Protein AF-A0AA43D375-F1 (afdb_monomer)

Sequence (608 aa):
MNTINFSRRRAAMIENHIAGRGIRSQWVLDAMQAVPREAFLPLHLHEFAYQDAPLPIAEGQTISQPYIVALMTEALALKGGEKVLEIGTGSGYAAAVLAQIASEVYTVERIGQLAEKAATVLSDLGYRNVHVMHADGTRGWDDHAPYDAIVVAAGGPEVPESLKSQLKIGGRLVIPVGVDRRVQELVRVTRLSELKYKTEDIADVRFVPLVGAEGWATPTDEPATPVHRRGIAGGVETPEKTIAASCEAFESIASTDLEPLLRRIGNARVVLLGEASHGTSEFYRMREQISRALIEHKGFSFIAIEGDWPDAARIDHYVRHATYPASEWTAFARFPTWMWRNHEVREFVDWLRNRNGRVEPGERVAFHGLDLYSLFSSIQSILSYLDDVDPQTATVARQRYGCLTPWQADPATYGHAALTGAYQTCEHEVVGMLSELLQKRRAYAEHDGERFLDVVQNAKLVASAEQYYRIMYYGSRASWNLRDTHMFGTLQNLLHFHGPESKAIVWAHNSHVGDSAATEMSARGEYNIGHLCREEFGSAAYSIGFGTNSGTVAAASDWDGPMEIKAVRPALPQSYENLFHEAGGARVLLPLREPKTAGLISVLSKPR

Mean predicted aligned error: 14.13 Å

pLDDT: mean 88.0, std 13.45, range [25.31, 98.88]

Nearest PDB structures (foldseek):
  1jg3-assembly1_A  TM=9.717E-01  e=1.747E-22  Pyrococcus furiosus
  3lbf-assembly3_C  TM=9.661E-01  e=2.163E-21  Escherichia coli K-12
  3lbf-assembly4_D  TM=9.594E-01  e=9.738E-19  Escherichia coli K-12
  8qby-assembly1_t  TM=9.298E-01  e=3.339E-18  Paracoccus denitrificans PD1222
  4l7v-assembly1_A  TM=9.490E-01  e=1.913E-17  Vibrio cholerae O395

Solvent-accessible surface area (backbone atoms only — not comparable to full-atom values): 33067 Å² total; per-residue (Å²): 131,87,78,82,61,59,71,61,42,45,53,48,29,44,51,61,51,29,47,63,68,70,56,74,55,63,67,52,54,51,19,62,68,67,49,64,57,44,75,52,46,62,80,94,47,43,92,52,48,53,46,85,49,65,42,82,49,76,93,88,40,62,45,72,20,58,40,60,54,49,52,55,54,53,72,50,65,78,86,59,65,41,40,33,39,38,27,52,38,58,49,28,53,63,57,52,35,47,44,68,42,30,57,33,30,39,28,20,12,71,50,57,73,38,31,54,50,16,48,48,51,38,50,77,73,64,50,81,43,59,48,74,40,69,39,57,36,36,62,48,60,72,94,68,48,66,22,45,28,36,39,36,68,26,27,15,60,50,83,34,64,50,46,58,69,36,40,31,73,76,12,28,36,36,36,29,28,22,93,44,79,79,49,25,41,28,31,37,38,34,28,74,43,98,88,42,72,46,78,44,83,63,40,76,45,78,47,59,69,28,60,32,96,53,32,36,76,74,81,72,92,61,77,83,68,81,78,76,72,73,83,72,93,63,99,69,84,50,68,34,55,52,47,43,75,39,40,47,72,48,94,44,77,93,74,49,84,53,62,72,56,54,58,71,52,59,82,42,40,33,39,28,39,29,24,76,55,72,28,36,67,68,51,50,51,43,52,46,53,52,48,53,50,36,41,76,76,67,60,38,42,30,40,33,30,76,34,38,36,68,50,26,46,56,50,22,34,58,25,59,71,54,91,73,83,90,73,93,78,67,74,53,71,90,44,59,59,61,42,81,60,35,69,60,50,50,53,49,48,54,50,47,23,57,56,26,73,75,47,57,82,92,70,32,51,44,42,38,31,32,40,46,80,49,38,61,63,24,52,51,52,37,43,59,51,22,57,75,77,37,52,70,57,28,54,51,48,53,60,39,50,47,76,53,59,89,25,63,92,45,53,62,56,44,13,54,35,40,72,70,66,80,34,84,69,55,58,67,38,40,47,48,50,38,50,53,53,61,73,44,39,67,71,46,41,78,75,40,51,66,66,42,48,55,35,52,51,27,35,52,30,37,40,51,27,56,51,37,33,47,36,57,81,57,28,69,49,62,31,45,33,52,50,27,50,46,28,40,54,46,50,52,52,49,39,59,70,67,28,92,86,38,19,42,38,35,42,36,46,32,83,35,30,36,54,22,80,82,40,71,42,36,78,66,70,27,54,19,34,26,28,54,39,36,72,75,46,40,86,29,35,42,68,44,78,50,80,69,37,63,56,64,32,49,44,52,93,47,90,95,42,68,85,38,83,40,76,47,66,70,46,53,87,64,37,68,41,28,43,51,50,71,30,70,47,97,40,64,48,72,59,76,78,82,48,84,45,88,60,48,65,67,61,67,71,49,89,107

Secondary structure (DSSP, 8-state):
-----HHHHHHHHIIIIIGGGT---HHHHHHHHHS-GGGGS-GGGGGGTTSSS-EE-GGG-EEPPHHHHHHHHHHTT--SS-EEEEE--TTSHHHHHHHTT-SEEEEEESSHHHHHHHHHHHHHTT--SEEEEES-GGG--GGGPPEEEEEESSBBSS--HHHHHTEEEEEEEEEEEEEETTEEEEEEEEE-SSS-EEEEEEEEE---B-BSTTSBPPPP-------------S----HHHHHHHH-EE-S-GGG---HHHHHHHTT-SEEEE--S-TT-HHHHHHHHHHHHHHHHHH---EEEEEEEHHHHHHHHHHHTT---------TTTTS-TTSSSSHHHHHHHHHHHHHHTTS-GGGPPEEEEEE---HHHHHHHHHHHHHHH-HHHHHHHHHHHTTTGGGTT-HHHHHHHHHTTSS--THHHHHHHHHHHHHTHHHHHTT-HHHHHHHHHHHHHHHHHHHHHHHTTT-HHHHHHHHHHHHHHHHHHHHHHT-TT--EEEE--HHHHS-GGGSHHHHTT---HHHHHHHHHGGGEEEE----SSEEEEE-SSTTPPPEEEEEPPPPTTSHHHHHHHTT-SSEE---SS-SSTTHHHHHSS--

Foldseek 3Di:
DPDDPQLVLQVCLLVVPAVVLQQDPPLLSVLSNPFRQLLLDDPVCSVVSSPQQWADDPPRFTDHGSNVLSLQLVLQVADAAWEEEEEACQSVRSVSSVLSGYQAYEYEHQDVVRLVNNVVSCVVVPRPRYHGYHDQCLLPDQVPFQGLEYEYQAEFQDRRPNVVQRYDQQGKYWHWHHNDLAKTWTWIWHHNDNPDIDIDTFEIDHGHWRDHPRGDDDPPPDDPDPPPPDDPPDDDDDLLQLQLVQWDFDDDLVDDDCVVVCVLLPLFQEEEQAEQDLFDPSSLSNLLSVVVCCVPPVLAQEEEEQADFLLQVVLQCQLLVHDDDDDDDDRRPVDACSHCVDPSNVVSSVVLSVVNVVDDSLSRYGTGYLFQQCQVSLLVLLLVVCVVPPVPLSVLSCVLCVLCVVCNVPLLVVLVCCQSVVGPQSLVSLVVNLVVLVVCVVVVCVPPVVSSLSNNLSSLSNNLNSVLSNCVSRYPQVSQQSGQVRSLVNVVSVCVSSHVSHGYYYYYHCVAQPQCCLDCCVVVVHGHNNNVCCVVVPSSYHYDYDDAQWDWGFDAPDVVHDTDTDTDHGDDCQDPNVSNVSSPHPGIDRDPPPGPDPCSCVSVSDRD

Structure (mmCIF, N/CA/C/O backbone):
data_AF-A0AA43D375-F1
#
_entry.id   AF-A0AA43D375-F1
#
loop_
_atom_site.group_PDB
_atom_site.id
_atom_site.type_symbol
_atom_site.label_atom_id
_atom_site.label_alt_id
_atom_site.label_comp_id
_atom_site.label_asym_id
_atom_site.label_entity_id
_atom_site.label_seq_id
_atom_site.pdbx_PDB_ins_code
_atom_site.Cartn_x
_atom_site.Cartn_y
_atom_site.Cartn_z
_atom_site.occupancy
_atom_site.B_iso_or_equiv
_atom_site.auth_seq_id
_atom_site.auth_comp_id
_atom_site.auth_asym_id
_atom_site.auth_atom_id
_atom_site.pdbx_PDB_model_num
ATOM 1 N N . MET A 1 1 ? -9.067 -37.466 27.333 1.00 42.16 1 MET A N 1
ATOM 2 C CA . MET A 1 1 ? -9.479 -36.284 26.546 1.00 42.16 1 MET A CA 1
ATOM 3 C C . MET A 1 1 ? -9.274 -35.071 27.436 1.00 42.16 1 MET A C 1
ATOM 5 O O . MET A 1 1 ? -9.858 -35.049 28.510 1.00 42.16 1 MET A O 1
ATOM 9 N N . ASN A 1 2 ? -8.382 -34.144 27.073 1.00 50.91 2 ASN A N 1
ATOM 10 C CA . ASN A 1 2 ? -8.188 -32.911 27.844 1.00 50.91 2 ASN A CA 1
ATOM 11 C C . ASN A 1 2 ? -9.479 -32.088 27.780 1.00 50.91 2 ASN A C 1
ATOM 13 O O . ASN A 1 2 ? -9.882 -31.664 26.701 1.00 50.91 2 ASN A O 1
ATOM 17 N N . THR A 1 3 ? -10.137 -31.885 28.917 1.00 76.31 3 THR A N 1
ATOM 18 C CA . THR A 1 3 ? -11.319 -31.028 29.036 1.00 76.31 3 THR A CA 1
ATOM 19 C C . THR A 1 3 ? -10.926 -29.592 28.683 1.00 76.31 3 THR A C 1
ATOM 21 O O . THR A 1 3 ? -9.986 -29.042 29.262 1.00 76.31 3 THR A O 1
ATOM 24 N N . ILE A 1 4 ? -11.605 -28.982 27.708 1.00 83.19 4 ILE A N 1
ATOM 25 C CA . ILE A 1 4 ? -11.319 -27.606 27.285 1.00 83.19 4 ILE A CA 1
ATOM 26 C C . ILE A 1 4 ? -11.666 -26.660 28.441 1.00 83.19 4 ILE A C 1
ATOM 28 O O . ILE A 1 4 ? -12.802 -26.620 28.904 1.00 83.19 4 ILE A O 1
ATOM 32 N N . ASN A 1 5 ? -10.689 -25.881 28.911 1.00 93.00 5 ASN A N 1
ATOM 33 C CA . ASN A 1 5 ? -10.923 -24.848 29.919 1.00 93.00 5 ASN A CA 1
ATOM 34 C C . ASN A 1 5 ? -11.336 -23.536 29.230 1.00 93.00 5 ASN A C 1
ATOM 36 O O . ASN A 1 5 ? -10.481 -22.725 28.861 1.00 93.00 5 ASN A O 1
ATOM 40 N N . PHE A 1 6 ? -12.643 -23.348 29.028 1.00 94.75 6 PHE A N 1
ATOM 41 C CA . PHE A 1 6 ? -13.185 -22.166 28.350 1.00 94.75 6 PHE A CA 1
ATOM 42 C C . PHE A 1 6 ? -12.907 -20.865 29.099 1.00 94.75 6 PHE A C 1
ATOM 44 O O . PHE A 1 6 ? -12.535 -19.885 28.463 1.00 94.75 6 PHE A O 1
ATOM 51 N N . SER A 1 7 ? -12.979 -20.852 30.433 1.00 94.06 7 SER A N 1
ATOM 52 C CA . SER A 1 7 ? -12.699 -19.649 31.231 1.00 94.06 7 SER A CA 1
ATOM 53 C C . SER A 1 7 ? -11.284 -19.120 30.995 1.00 94.06 7 SER A C 1
ATOM 55 O O . SER A 1 7 ? -11.100 -17.922 30.786 1.00 94.06 7 SER A O 1
ATOM 57 N N . ARG A 1 8 ? -10.283 -20.011 30.948 1.00 93.62 8 ARG A N 1
ATOM 58 C CA . ARG A 1 8 ? -8.896 -19.634 30.644 1.00 93.62 8 ARG A CA 1
ATOM 59 C C . ARG A 1 8 ? -8.741 -19.128 29.210 1.00 93.62 8 ARG A C 1
ATOM 61 O O . ARG A 1 8 ? -8.035 -18.150 28.990 1.00 93.62 8 ARG A O 1
ATOM 68 N N . ARG A 1 9 ? -9.379 -19.784 28.236 1.00 93.81 9 ARG A N 1
ATOM 69 C CA . ARG A 1 9 ? -9.321 -19.365 26.824 1.00 93.81 9 ARG A CA 1
ATOM 70 C C . ARG A 1 9 ? -10.001 -18.017 26.597 1.00 93.81 9 ARG A C 1
ATOM 72 O O . ARG A 1 9 ? -9.462 -17.194 25.869 1.00 93.81 9 ARG A O 1
ATOM 79 N N . ARG A 1 10 ? -11.123 -17.768 27.273 1.00 96.38 10 ARG A N 1
ATOM 80 C CA . ARG A 1 10 ? -11.811 -16.477 27.265 1.00 96.38 10 ARG A CA 1
ATOM 81 C C . ARG A 1 10 ? -10.931 -15.374 27.829 1.00 96.38 10 ARG A C 1
ATOM 83 O O . ARG A 1 10 ? -10.731 -14.383 27.146 1.00 96.38 10 ARG A O 1
ATOM 90 N N . ALA A 1 11 ? -10.351 -15.576 29.012 1.00 93.19 11 ALA A N 1
ATOM 91 C CA . ALA A 1 11 ? -9.444 -14.596 29.611 1.00 93.19 11 ALA A CA 1
ATOM 92 C C . ALA A 1 11 ? -8.258 -14.278 28.681 1.00 93.19 11 ALA A C 1
ATOM 94 O O . ALA A 1 11 ? -7.946 -13.113 28.458 1.00 93.19 11 ALA A O 1
ATOM 95 N N . ALA A 1 12 ? -7.667 -15.302 28.054 1.00 89.06 12 ALA A N 1
ATOM 96 C CA . ALA A 1 12 ? -6.593 -15.115 27.080 1.00 89.06 12 ALA A CA 1
ATOM 97 C C . ALA A 1 12 ? -7.049 -14.363 25.814 1.00 89.06 12 ALA A C 1
ATOM 99 O O . ALA A 1 12 ? -6.287 -13.564 25.280 1.00 89.06 12 ALA A O 1
ATOM 100 N N . MET A 1 13 ? -8.271 -14.592 25.324 1.00 95.50 13 MET A N 1
ATOM 101 C CA . MET A 1 13 ? -8.844 -13.823 24.214 1.00 95.50 13 MET A CA 1
ATOM 102 C C . MET A 1 13 ? -9.048 -12.353 24.603 1.00 95.50 13 MET A C 1
ATOM 104 O O . MET A 1 13 ? -8.712 -11.472 23.814 1.00 95.50 13 MET A O 1
ATOM 108 N N . ILE A 1 14 ? -9.558 -12.081 25.810 1.00 93.44 14 ILE A N 1
ATOM 109 C CA . ILE A 1 14 ? -9.709 -10.711 26.316 1.00 93.44 14 ILE A CA 1
ATOM 110 C C . ILE A 1 14 ? -8.347 -10.019 26.373 1.00 93.44 14 ILE A C 1
ATOM 112 O O . ILE A 1 14 ? -8.193 -8.942 25.806 1.00 93.44 14 ILE A O 1
ATOM 116 N N . GLU A 1 15 ? -7.357 -10.649 27.001 1.00 85.38 15 GLU A N 1
ATOM 117 C CA . GLU A 1 15 ? -6.017 -10.086 27.172 1.00 85.38 15 GLU A CA 1
ATOM 118 C C . GLU A 1 15 ? -5.310 -9.860 25.829 1.00 85.38 15 GLU A C 1
ATOM 120 O O . GLU A 1 15 ? -4.900 -8.741 25.529 1.00 85.38 15 GLU A O 1
ATOM 125 N N . ASN A 1 16 ? -5.218 -10.892 24.987 1.00 76.62 16 ASN A N 1
ATOM 126 C CA . ASN A 1 16 ? -4.369 -10.862 23.794 1.00 76.62 16 ASN A CA 1
ATOM 127 C C . ASN A 1 16 ? -5.056 -10.252 22.570 1.00 76.62 16 ASN A C 1
ATOM 129 O O . ASN A 1 16 ? -4.409 -9.594 21.758 1.00 76.62 16 ASN A O 1
ATOM 133 N N . HIS A 1 17 ? -6.353 -10.506 22.389 1.00 80.25 17 HIS A N 1
ATOM 134 C CA . HIS A 1 17 ? -7.045 -10.187 21.139 1.00 80.25 17 HIS A CA 1
ATOM 135 C C . HIS A 1 17 ? -7.980 -8.989 21.246 1.00 80.25 17 HIS A C 1
ATOM 137 O O . HIS A 1 17 ? -8.324 -8.429 20.214 1.00 80.25 17 HIS A O 1
ATOM 143 N N . ILE A 1 18 ? -8.391 -8.587 22.449 1.00 88.00 18 ILE A N 1
ATOM 144 C CA . ILE A 1 18 ? -9.351 -7.493 22.638 1.00 88.00 18 ILE A CA 1
ATOM 145 C C . ILE A 1 18 ? -8.662 -6.308 23.319 1.00 88.00 18 ILE A C 1
ATOM 147 O O . ILE A 1 18 ? -8.376 -5.309 22.658 1.00 88.00 18 ILE A O 1
ATOM 151 N N . ALA A 1 19 ? -8.303 -6.433 24.597 1.00 80.94 19 ALA A N 1
ATOM 152 C CA . ALA A 1 19 ? -7.602 -5.387 25.341 1.00 80.94 19 ALA A CA 1
ATOM 153 C C . ALA A 1 19 ? -6.209 -5.108 24.751 1.00 80.94 19 ALA A C 1
ATOM 155 O O . ALA A 1 19 ? -5.836 -3.949 24.552 1.00 80.94 19 ALA A O 1
ATOM 156 N N . GLY A 1 20 ? -5.474 -6.166 24.387 1.00 72.38 20 GLY A N 1
ATOM 157 C CA . GLY A 1 20 ? -4.178 -6.079 23.709 1.00 72.38 20 GLY A CA 1
ATOM 158 C C . GLY A 1 20 ? -4.233 -5.428 22.324 1.00 72.38 20 GLY A C 1
ATOM 159 O O . GLY A 1 20 ? -3.211 -4.982 21.819 1.00 72.38 20 GLY A O 1
ATOM 160 N N . ARG A 1 21 ? -5.422 -5.305 21.718 1.00 75.00 21 ARG A N 1
ATOM 161 C CA . ARG A 1 21 ? -5.636 -4.662 20.408 1.00 75.00 21 ARG A CA 1
ATOM 162 C C . ARG A 1 21 ? -6.397 -3.339 20.493 1.00 75.00 21 ARG A C 1
ATOM 164 O O . ARG A 1 21 ? -6.933 -2.867 19.494 1.00 75.00 21 ARG A O 1
ATOM 171 N N . GLY A 1 22 ? -6.402 -2.724 21.675 1.00 75.88 22 GLY A N 1
ATOM 172 C CA . GLY A 1 22 ? -6.812 -1.333 21.850 1.00 75.88 22 GLY A CA 1
ATOM 173 C C . GLY A 1 22 ? -8.232 -1.114 22.362 1.00 75.88 22 GLY A C 1
ATOM 174 O O . GLY A 1 22 ? -8.574 0.042 22.574 1.00 75.88 22 GLY A O 1
ATOM 175 N N . ILE A 1 23 ? -9.014 -2.165 22.638 1.00 85.50 23 ILE A N 1
ATOM 176 C CA . ILE A 1 23 ? -10.322 -2.006 23.292 1.00 85.50 23 ILE A CA 1
ATOM 177 C C . ILE A 1 23 ? -10.108 -1.646 24.765 1.00 85.50 23 ILE A C 1
ATOM 179 O O . ILE A 1 23 ? -9.430 -2.371 25.497 1.00 85.50 23 ILE A O 1
ATOM 183 N N . ARG A 1 24 ? -10.659 -0.514 25.210 1.00 87.56 24 ARG A N 1
ATOM 184 C CA . ARG A 1 24 ? -10.434 0.052 26.554 1.00 87.56 24 ARG A CA 1
ATOM 185 C C . ARG A 1 24 ? -11.697 0.185 27.391 1.00 87.56 24 ARG A C 1
ATOM 187 O O . ARG A 1 24 ? -11.592 0.306 28.609 1.00 87.56 24 ARG A O 1
ATOM 194 N N . SER A 1 25 ? -12.876 0.192 26.778 1.00 94.44 25 SER A N 1
ATOM 195 C CA . SER A 1 25 ? -14.138 0.321 27.502 1.00 94.44 25 SER A CA 1
ATOM 196 C C . SER A 1 25 ? -14.334 -0.843 28.471 1.00 94.44 25 SER A C 1
ATOM 198 O O . SER A 1 25 ? -14.503 -1.988 28.050 1.00 94.44 25 SER A O 1
ATOM 200 N N . GLN A 1 26 ? -14.363 -0.545 29.774 1.00 96.25 26 GLN A N 1
ATOM 201 C CA . GLN A 1 26 ? -14.558 -1.572 30.798 1.00 96.25 26 GLN A CA 1
ATOM 202 C C . GLN A 1 26 ? -15.900 -2.295 30.624 1.00 96.25 26 GLN A C 1
ATOM 204 O O . GLN A 1 26 ? -15.948 -3.511 30.750 1.00 96.25 26 GLN A O 1
ATOM 209 N N . TRP A 1 27 ? -16.950 -1.576 30.210 1.00 96.81 27 TRP A N 1
ATOM 210 C CA . TRP A 1 27 ? -18.242 -2.172 29.859 1.00 96.81 27 TRP A CA 1
ATOM 211 C C . TRP A 1 27 ? -18.117 -3.248 28.775 1.00 96.81 27 TRP A C 1
ATOM 213 O O . TRP A 1 27 ? -18.721 -4.311 28.886 1.00 96.81 27 TRP A O 1
ATOM 223 N N . VAL A 1 28 ? -17.309 -2.993 27.740 1.00 98.00 28 VAL A N 1
ATOM 224 C CA . VAL A 1 28 ? -17.091 -3.945 26.640 1.00 98.00 28 VAL A CA 1
ATOM 225 C C . VAL A 1 28 ? -16.256 -5.130 27.106 1.00 98.00 28 VAL A C 1
ATOM 227 O O . VAL A 1 28 ? -16.605 -6.271 26.814 1.00 98.00 28 VAL A O 1
ATOM 230 N N . LEU A 1 29 ? -15.174 -4.883 27.847 1.00 98.06 29 LEU A N 1
ATOM 231 C CA . LEU A 1 29 ? -14.310 -5.945 28.365 1.00 98.06 29 LEU A CA 1
ATOM 232 C C . LEU A 1 29 ? -15.079 -6.883 29.307 1.00 98.06 29 LEU A C 1
ATOM 234 O O . LEU A 1 29 ? -14.988 -8.102 29.155 1.00 98.06 29 LEU A O 1
ATOM 238 N N . ASP A 1 30 ? -15.889 -6.328 30.210 1.00 97.81 30 ASP A N 1
ATOM 239 C CA . ASP A 1 30 ? -16.713 -7.093 31.148 1.00 97.81 30 ASP A CA 1
ATOM 240 C C . ASP A 1 30 ? -17.789 -7.905 30.418 1.00 97.81 30 ASP A C 1
ATOM 242 O O . ASP A 1 30 ? -17.959 -9.095 30.693 1.00 97.81 30 ASP A O 1
ATOM 246 N N . ALA A 1 31 ? -18.463 -7.309 29.428 1.00 98.06 31 ALA A N 1
ATOM 247 C CA . ALA A 1 31 ? -19.446 -8.008 28.604 1.00 98.06 31 ALA A CA 1
ATOM 248 C C . ALA A 1 31 ? -18.815 -9.187 27.845 1.00 98.06 31 ALA A C 1
ATOM 250 O O . ALA A 1 31 ? -19.293 -10.320 27.933 1.00 98.06 31 ALA A O 1
ATOM 251 N N . MET A 1 32 ? -17.695 -8.954 27.154 1.00 98.25 32 MET A N 1
ATOM 252 C CA . MET A 1 32 ? -16.970 -9.995 26.416 1.00 98.25 32 MET A CA 1
ATOM 253 C C . MET A 1 32 ? -16.445 -11.105 27.346 1.00 98.25 32 MET A C 1
ATOM 255 O O . MET A 1 32 ? -16.379 -12.269 26.945 1.00 98.25 32 MET A O 1
ATOM 259 N N . GLN A 1 33 ? -16.096 -10.770 28.593 1.00 97.81 33 GLN A N 1
ATOM 260 C CA . GLN A 1 33 ? -15.685 -11.729 29.620 1.00 97.81 33 GLN A CA 1
ATOM 261 C C . GLN A 1 33 ? -16.875 -12.528 30.186 1.00 97.81 33 GLN A C 1
ATOM 263 O O . GLN A 1 33 ? -16.720 -13.708 30.518 1.00 97.81 33 GLN A O 1
ATOM 268 N N . ALA A 1 34 ? -18.064 -11.935 30.285 1.00 97.62 34 ALA A N 1
ATOM 269 C CA . ALA A 1 34 ? -19.258 -12.588 30.818 1.00 97.62 34 ALA A CA 1
ATOM 270 C C . ALA A 1 34 ? -19.879 -13.586 29.826 1.00 97.62 34 ALA A C 1
ATOM 272 O O . ALA A 1 34 ? -20.221 -14.709 30.211 1.00 97.62 34 ALA A O 1
ATOM 273 N N . VAL A 1 35 ? -19.983 -13.219 28.544 1.00 98.31 35 VAL A N 1
ATOM 274 C CA . VAL A 1 35 ? -20.741 -14.002 27.555 1.00 98.31 35 VAL A CA 1
ATOM 275 C C . VAL A 1 35 ? -19.990 -15.272 27.111 1.00 98.31 35 VAL A C 1
ATOM 277 O O . VAL A 1 35 ? -18.879 -15.180 26.578 1.00 98.31 35 VAL A O 1
ATOM 280 N N . PRO A 1 36 ? -20.577 -16.477 27.269 1.00 97.50 36 PRO A N 1
ATOM 281 C CA . PRO A 1 36 ? -19.967 -17.727 26.825 1.00 97.50 36 PRO A CA 1
ATOM 282 C C . PRO A 1 36 ? -20.114 -17.934 25.320 1.00 97.50 36 PRO A C 1
ATOM 284 O O . PRO A 1 36 ? -21.071 -18.549 24.859 1.00 97.50 36 PRO A O 1
ATOM 287 N N . ARG A 1 37 ? -19.147 -17.441 24.540 1.00 97.69 37 ARG A N 1
ATOM 288 C CA . ARG A 1 37 ? -19.143 -17.550 23.070 1.00 97.69 37 ARG A CA 1
ATOM 289 C C . ARG A 1 37 ? -19.320 -18.985 22.549 1.00 97.69 37 ARG A C 1
ATOM 291 O O . ARG A 1 37 ? -19.967 -19.189 21.529 1.00 97.69 37 ARG A O 1
ATOM 298 N N . GLU A 1 38 ? -18.797 -19.979 23.260 1.00 96.75 38 GLU A N 1
ATOM 299 C CA . GLU A 1 38 ? -18.961 -21.413 22.991 1.00 96.75 38 GLU A CA 1
ATOM 300 C C . GLU A 1 38 ? -20.427 -21.867 22.994 1.00 96.75 38 GLU A C 1
ATOM 302 O O . GLU A 1 38 ? -20.784 -22.763 22.234 1.00 96.75 38 GLU A O 1
ATOM 307 N N . ALA A 1 39 ? -21.298 -21.228 23.778 1.00 96.94 39 ALA A N 1
ATOM 308 C CA . ALA A 1 39 ? -22.723 -21.559 23.823 1.00 96.94 39 ALA A CA 1
ATOM 309 C C . ALA A 1 39 ? -23.469 -21.161 22.536 1.00 96.94 39 ALA A C 1
ATOM 311 O O . ALA A 1 39 ? -24.541 -21.688 22.258 1.00 96.94 39 ALA A O 1
ATOM 312 N N . PHE A 1 40 ? -22.881 -20.273 21.728 1.00 97.06 40 PHE A N 1
ATOM 313 C CA . PHE A 1 40 ? -23.433 -19.783 20.461 1.00 97.06 40 PHE A CA 1
ATOM 314 C C . PHE A 1 40 ? -22.856 -20.519 19.238 1.00 97.06 40 PHE A C 1
ATOM 316 O O . PHE A 1 40 ? -23.071 -20.108 18.097 1.00 97.06 40 PHE A O 1
ATOM 323 N N . LEU A 1 41 ? -22.101 -21.602 19.462 1.00 93.75 41 LEU A N 1
ATOM 324 C CA . LEU A 1 41 ? -21.412 -22.374 18.430 1.00 93.75 41 LEU A CA 1
ATOM 325 C C . LEU A 1 41 ? -21.841 -23.850 18.424 1.00 93.75 41 LEU A C 1
ATOM 327 O O . LEU A 1 41 ? -22.087 -24.433 19.484 1.00 93.75 41 LEU A O 1
ATOM 331 N N . PRO A 1 42 ? -21.841 -24.508 17.247 1.00 87.06 42 PRO A N 1
ATOM 332 C CA . PRO A 1 42 ? -21.933 -25.962 17.160 1.00 87.06 42 PRO A CA 1
ATOM 333 C C . PRO A 1 42 ? -20.819 -26.658 17.957 1.00 87.06 42 PRO A C 1
ATOM 335 O O . PRO A 1 42 ? -19.673 -26.212 17.938 1.00 87.06 42 PRO A O 1
ATOM 338 N N . LEU A 1 43 ? -21.127 -27.806 18.574 1.00 89.06 43 LEU A N 1
ATOM 339 C CA . LEU A 1 43 ? -20.198 -28.563 19.435 1.00 89.06 43 LEU A CA 1
ATOM 340 C C . LEU A 1 43 ? -18.820 -28.825 18.801 1.00 89.06 43 LEU A C 1
ATOM 342 O O . LEU A 1 43 ? -17.802 -28.754 19.482 1.00 89.06 43 LEU A O 1
ATOM 346 N N . HIS A 1 44 ? -18.770 -29.095 17.494 1.00 86.56 44 HIS A N 1
ATOM 347 C CA . HIS A 1 44 ? -17.521 -29.383 16.779 1.00 86.56 44 HIS A CA 1
ATOM 348 C C . HIS A 1 44 ? -16.608 -28.157 16.588 1.00 86.56 44 HIS A C 1
ATOM 350 O O . HIS A 1 44 ? -15.461 -28.324 16.192 1.00 86.56 44 HIS A O 1
ATOM 356 N N . LEU A 1 45 ? -17.088 -26.940 16.871 1.00 90.12 45 LEU A N 1
ATOM 357 C CA . LEU A 1 45 ? -16.307 -25.697 16.790 1.00 90.12 45 LEU A CA 1
ATOM 358 C C . LEU A 1 45 ? -15.943 -25.125 18.162 1.00 90.12 45 LEU A C 1
ATOM 360 O O . LEU A 1 45 ? -15.305 -24.076 18.244 1.00 90.12 45 LEU A O 1
ATOM 364 N N . HIS A 1 46 ? -16.321 -25.797 19.252 1.00 93.06 46 HIS A N 1
ATOM 365 C CA . HIS A 1 46 ? -16.084 -25.313 20.615 1.00 93.06 46 HIS A CA 1
ATOM 366 C C . HIS A 1 46 ? -14.602 -25.062 20.904 1.00 93.06 46 HIS A C 1
ATOM 368 O O . HIS A 1 46 ? -14.257 -24.091 21.574 1.00 93.06 46 HIS A O 1
ATOM 374 N N . GLU A 1 47 ? -13.702 -25.878 20.356 1.00 89.81 47 GLU A N 1
ATOM 375 C CA . GLU A 1 47 ? -12.263 -25.661 20.518 1.00 89.81 47 GLU A CA 1
ATOM 376 C C . GLU A 1 47 ? -11.762 -24.360 19.870 1.00 89.81 47 GLU A C 1
ATOM 378 O O . GLU A 1 47 ? -10.747 -23.820 20.300 1.00 89.81 47 GLU A O 1
ATOM 383 N N . PHE A 1 48 ? -12.479 -23.803 18.898 1.00 88.75 48 PHE A N 1
ATOM 384 C CA . PHE A 1 48 ? -12.097 -22.570 18.209 1.00 88.75 48 PHE A CA 1
ATOM 385 C C . PHE A 1 48 ? -12.816 -21.334 18.760 1.00 88.75 48 PHE A C 1
ATOM 387 O O . PHE A 1 48 ? -12.508 -20.222 18.346 1.00 88.75 48 PHE A O 1
ATOM 394 N N . ALA A 1 49 ? -13.726 -21.499 19.730 1.00 91.56 49 ALA A N 1
ATOM 395 C CA . ALA A 1 49 ? -14.648 -20.453 20.183 1.00 91.56 49 ALA A CA 1
ATOM 396 C C . ALA A 1 49 ? -13.980 -19.124 20.571 1.00 91.56 49 ALA A C 1
ATOM 398 O O . ALA A 1 49 ? -14.586 -18.072 20.405 1.00 91.56 49 ALA A O 1
ATOM 399 N N . TYR A 1 50 ? -12.739 -19.173 21.057 1.00 93.88 50 TYR A N 1
ATOM 400 C CA . TYR A 1 50 ? -11.982 -18.023 21.561 1.00 93.88 50 TYR A CA 1
ATOM 401 C C . TYR A 1 50 ? -10.772 -17.644 20.700 1.00 93.88 50 TYR A C 1
ATOM 403 O O . TYR A 1 50 ? -9.946 -16.840 21.125 1.00 93.88 50 TYR A O 1
ATOM 411 N N . GLN A 1 51 ? -10.639 -18.233 19.511 1.00 84.56 51 GLN A N 1
ATOM 412 C CA . GLN A 1 51 ? -9.703 -17.732 18.510 1.00 84.56 51 GLN A CA 1
ATOM 413 C C . GLN A 1 51 ? -10.262 -16.450 17.896 1.00 84.56 51 GLN A C 1
ATOM 415 O O . GLN A 1 51 ? -11.477 -16.332 17.706 1.00 84.56 51 GLN A O 1
ATOM 420 N N . ASP A 1 52 ? -9.388 -15.501 17.552 1.00 87.94 52 ASP A N 1
ATOM 421 C CA . ASP A 1 52 ? -9.817 -14.301 16.835 1.00 87.94 52 ASP A CA 1
ATOM 422 C C . ASP A 1 52 ? -10.021 -14.558 15.336 1.00 87.94 52 ASP A C 1
ATOM 424 O O . ASP A 1 52 ? -9.285 -14.061 14.491 1.00 87.94 52 ASP A O 1
ATOM 428 N N . ALA A 1 53 ? -11.023 -15.373 15.013 1.00 74.31 53 ALA A N 1
ATOM 429 C CA . ALA A 1 53 ? -11.410 -15.694 13.648 1.00 74.31 53 ALA A CA 1
ATOM 430 C C . ALA A 1 53 ? -12.940 -15.775 13.514 1.00 74.31 53 ALA A C 1
ATOM 432 O O . ALA A 1 53 ? -13.631 -16.132 14.480 1.00 74.31 53 ALA A O 1
ATOM 433 N N . PRO A 1 54 ? -13.498 -15.447 12.334 1.00 78.94 54 PRO A N 1
ATOM 434 C CA . PRO A 1 54 ? -14.887 -15.755 12.044 1.00 78.94 54 PRO A CA 1
ATOM 435 C C . PRO A 1 54 ? -15.065 -17.273 11.960 1.00 78.94 54 PRO A C 1
ATOM 437 O O . PRO A 1 54 ? -14.209 -17.980 11.429 1.00 78.94 54 PRO A O 1
ATOM 440 N N . LEU A 1 55 ? -16.187 -17.779 12.470 1.00 78.50 55 LEU A N 1
ATOM 441 C CA . LEU A 1 55 ? -16.502 -19.210 12.436 1.00 78.50 55 LEU A CA 1
ATOM 442 C C . LEU A 1 55 ? -17.831 -19.446 11.712 1.00 78.50 55 LEU A C 1
ATOM 444 O O . LEU A 1 55 ? -18.748 -18.633 11.853 1.00 78.50 55 LEU A O 1
ATOM 448 N N . PRO A 1 56 ? -17.964 -20.536 10.936 1.00 75.06 56 PRO A N 1
ATOM 449 C CA . PRO A 1 56 ? -19.208 -20.835 10.245 1.00 75.06 56 PRO A CA 1
ATOM 450 C C . PRO A 1 56 ? -20.318 -21.192 11.240 1.00 75.06 56 PRO A C 1
ATOM 452 O O . PRO A 1 56 ? -20.098 -21.903 12.222 1.00 75.06 56 PRO A O 1
ATOM 455 N N . ILE A 1 57 ? -21.524 -20.715 10.953 1.00 83.31 57 ILE A N 1
ATOM 456 C CA . ILE A 1 57 ? -22.772 -21.110 11.614 1.00 83.31 57 ILE A CA 1
ATOM 457 C C . ILE A 1 57 ? -23.749 -21.650 10.552 1.00 83.31 57 ILE A C 1
ATOM 459 O O . ILE A 1 57 ? -23.371 -21.869 9.401 1.00 83.31 57 ILE A O 1
ATOM 463 N N . ALA A 1 58 ? -24.995 -21.942 10.933 1.00 77.56 58 ALA A N 1
ATOM 464 C CA . ALA A 1 58 ? -25.989 -22.461 9.992 1.00 77.56 58 ALA A CA 1
ATOM 465 C C . ALA A 1 58 ? -26.294 -21.467 8.847 1.00 77.56 58 ALA A C 1
ATOM 467 O O . ALA A 1 58 ? -25.991 -20.278 8.941 1.00 77.56 58 ALA A O 1
ATOM 468 N N . GLU A 1 59 ? -26.911 -21.966 7.771 1.00 82.50 59 GLU A N 1
ATOM 469 C CA . GLU A 1 59 ? -27.411 -21.150 6.649 1.00 82.50 59 GLU A CA 1
ATOM 470 C C . GLU A 1 59 ? -26.331 -20.320 5.926 1.00 82.50 59 GLU A C 1
ATOM 472 O O . GLU A 1 59 ? -26.582 -19.221 5.429 1.00 82.50 59 GLU A O 1
ATOM 477 N N . GLY A 1 60 ? -25.097 -20.836 5.884 1.00 72.06 60 GLY A N 1
ATOM 478 C CA . GLY A 1 60 ? -23.973 -20.190 5.196 1.00 72.06 60 GLY A CA 1
ATOM 479 C C . GLY A 1 60 ? -23.509 -18.878 5.836 1.00 72.06 60 GLY A C 1
ATOM 480 O O . GLY A 1 60 ? -22.756 -18.138 5.206 1.00 72.06 60 GLY A O 1
ATOM 481 N N . GLN A 1 61 ? -23.956 -18.580 7.060 1.00 82.38 61 GLN A N 1
ATOM 482 C CA . GLN A 1 61 ? -23.555 -17.386 7.799 1.00 82.38 61 GLN A CA 1
ATOM 483 C C . GLN A 1 61 ? -22.311 -17.655 8.653 1.00 82.38 61 GLN A C 1
ATOM 485 O O . GLN A 1 61 ? -21.886 -18.796 8.850 1.00 82.38 61 GLN A O 1
ATOM 490 N N . THR A 1 62 ? -21.731 -16.589 9.198 1.00 83.25 62 THR A N 1
ATOM 491 C CA . THR A 1 62 ? -20.571 -16.664 10.093 1.00 83.25 62 THR A CA 1
ATOM 492 C C . THR A 1 62 ? -20.816 -15.859 11.358 1.00 83.25 62 THR A C 1
ATOM 494 O O . THR A 1 62 ? -21.303 -14.734 11.285 1.00 83.25 62 THR A O 1
ATOM 497 N N . ILE A 1 63 ? -20.408 -16.385 12.512 1.00 89.25 63 ILE A N 1
ATOM 498 C CA . ILE A 1 63 ? -20.237 -15.565 13.713 1.00 89.25 63 ILE A CA 1
ATOM 499 C C . ILE A 1 63 ? -18.935 -14.765 13.573 1.00 89.25 63 ILE A C 1
ATOM 501 O O . ILE A 1 63 ? -17.867 -15.346 13.366 1.00 89.25 63 ILE A O 1
ATOM 505 N N . SER A 1 64 ? -19.012 -13.437 13.685 1.00 88.19 64 SER A N 1
ATOM 506 C CA . SER A 1 64 ? -17.853 -12.542 13.562 1.00 88.19 64 SER A CA 1
ATOM 507 C C . SER A 1 64 ? -16.780 -12.857 14.596 1.00 88.19 64 SER A C 1
ATOM 509 O O . SER A 1 64 ? -17.095 -13.293 15.707 1.00 88.19 64 SER A O 1
ATOM 511 N N . GLN A 1 65 ? -15.513 -12.623 14.255 1.00 89.44 65 GLN A N 1
ATOM 512 C CA . GLN A 1 65 ? -14.405 -12.777 15.198 1.00 89.44 65 GLN A CA 1
ATOM 513 C C . GLN A 1 65 ? -14.604 -11.898 16.455 1.00 89.44 65 GLN A C 1
ATOM 515 O O . GLN A 1 65 ? -15.138 -10.789 16.340 1.00 89.44 65 GLN A O 1
ATOM 520 N N . PRO A 1 66 ? -14.203 -12.368 17.649 1.00 93.62 66 PRO A N 1
ATOM 521 C CA . PRO A 1 66 ? -14.362 -11.642 18.907 1.00 93.62 66 PRO A CA 1
ATOM 522 C C . PRO A 1 66 ? -13.890 -10.186 18.887 1.00 93.62 66 PRO A C 1
ATOM 524 O O . PRO A 1 66 ? -14.594 -9.326 19.414 1.00 93.62 66 PRO A O 1
ATOM 527 N N . TYR A 1 67 ? -12.744 -9.889 18.264 1.00 93.19 67 TYR A N 1
ATOM 528 C CA . TYR A 1 67 ? -12.227 -8.522 18.198 1.00 93.19 67 TYR A CA 1
ATOM 529 C C . TYR A 1 67 ? -13.188 -7.575 17.479 1.00 93.19 67 TYR A C 1
ATOM 531 O O . TYR A 1 67 ? -13.437 -6.478 17.963 1.00 93.19 67 TYR A O 1
ATOM 539 N N . ILE A 1 68 ? -13.775 -8.005 16.361 1.00 92.62 68 ILE A N 1
ATOM 540 C CA . ILE A 1 68 ? -14.702 -7.173 15.587 1.00 92.62 68 ILE A CA 1
ATOM 541 C C . ILE A 1 68 ? -15.990 -6.909 16.373 1.00 92.62 68 ILE A C 1
ATOM 543 O O . ILE A 1 68 ? -16.476 -5.782 16.371 1.00 92.62 68 ILE A O 1
ATOM 547 N N . VAL A 1 69 ? -16.500 -7.898 17.115 1.00 97.81 69 VAL A N 1
ATOM 548 C CA . VAL A 1 69 ? -17.654 -7.693 18.011 1.00 97.81 69 VAL A CA 1
ATOM 549 C C . VAL A 1 69 ? -17.327 -6.650 19.086 1.00 97.81 69 VAL A C 1
ATOM 551 O O . VAL A 1 69 ? -18.115 -5.730 19.315 1.00 97.81 69 VAL A O 1
ATOM 554 N N . ALA A 1 70 ? -16.148 -6.741 19.709 1.00 97.69 70 ALA A N 1
ATOM 555 C CA . ALA A 1 70 ? -15.709 -5.779 20.718 1.00 97.69 70 ALA A CA 1
ATOM 556 C C . ALA A 1 70 ? -15.492 -4.371 20.136 1.00 97.69 70 ALA A C 1
ATOM 558 O O . ALA A 1 70 ? -15.959 -3.396 20.720 1.00 97.69 70 ALA A O 1
ATOM 559 N N . LEU A 1 71 ? -14.852 -4.268 18.966 1.00 96.31 71 LEU A N 1
ATOM 560 C CA . LEU A 1 71 ? -14.605 -3.013 18.252 1.00 96.31 71 LEU A CA 1
ATOM 561 C C . LEU A 1 71 ? -15.910 -2.303 17.888 1.00 96.31 71 LEU A C 1
ATOM 563 O O . LEU A 1 71 ? -16.069 -1.117 18.174 1.00 96.31 71 LEU A O 1
ATOM 567 N N . MET A 1 72 ? -16.869 -3.028 17.306 1.00 98.12 72 MET A N 1
ATOM 568 C CA . MET A 1 72 ? -18.178 -2.467 16.968 1.00 98.12 72 MET A CA 1
ATOM 569 C C . MET A 1 72 ? -18.925 -2.010 18.221 1.00 98.12 72 MET A C 1
ATOM 571 O O . MET A 1 72 ? -19.503 -0.928 18.221 1.00 98.12 72 MET A O 1
ATOM 575 N N . THR A 1 73 ? -18.873 -2.791 19.304 1.00 98.31 73 THR A N 1
ATOM 576 C CA . THR A 1 73 ? -19.533 -2.438 20.571 1.00 98.31 73 THR A CA 1
ATOM 577 C C . THR A 1 73 ? -18.906 -1.196 21.209 1.00 98.31 73 THR A C 1
ATOM 579 O O . THR A 1 73 ? -19.619 -0.307 21.675 1.00 98.31 73 THR A O 1
ATOM 582 N N . GLU A 1 74 ? -17.576 -1.087 21.199 1.00 97.50 74 GLU A N 1
ATOM 583 C CA . GLU A 1 74 ? -16.869 0.091 21.706 1.00 97.50 74 GLU A CA 1
ATOM 584 C C . GLU A 1 74 ? -17.166 1.343 20.871 1.00 97.50 74 GLU A C 1
ATOM 586 O O . GLU A 1 74 ? -17.386 2.420 21.430 1.00 97.50 74 GLU A O 1
ATOM 591 N N . ALA A 1 75 ? -17.267 1.202 19.548 1.00 96.56 75 ALA A N 1
ATOM 592 C CA . ALA A 1 75 ? -17.594 2.299 18.644 1.00 96.56 75 ALA A CA 1
ATOM 593 C C . ALA A 1 75 ? -18.972 2.933 18.917 1.00 96.56 75 ALA A C 1
ATOM 595 O O . ALA A 1 75 ? -19.129 4.144 18.711 1.00 96.56 75 ALA A O 1
ATOM 596 N N . LEU A 1 76 ? -19.942 2.162 19.430 1.00 97.81 76 LEU A N 1
ATOM 597 C CA . LEU A 1 76 ? -21.252 2.671 19.870 1.00 97.81 76 LEU A CA 1
ATOM 598 C C . LEU A 1 76 ? -21.140 3.580 21.110 1.00 97.81 76 LEU A C 1
ATOM 600 O O . LEU A 1 76 ? -22.017 4.416 21.349 1.00 97.81 76 LEU A O 1
ATOM 604 N N . ALA A 1 77 ? -20.054 3.453 21.882 1.00 96.75 77 ALA A N 1
ATOM 605 C CA . ALA A 1 77 ? -19.783 4.208 23.104 1.00 96.75 77 ALA A CA 1
ATOM 606 C C . ALA A 1 77 ? -20.960 4.181 24.103 1.00 96.75 77 ALA A C 1
ATOM 608 O O . ALA A 1 77 ? -21.404 5.230 24.593 1.00 96.75 77 ALA A O 1
ATOM 609 N N . LEU A 1 78 ? -21.460 2.967 24.359 1.00 96.81 78 LEU A N 1
ATOM 610 C CA . LEU A 1 78 ? -22.502 2.666 25.343 1.00 96.81 78 LEU A CA 1
ATOM 611 C C . LEU A 1 78 ? -22.007 2.944 26.772 1.00 96.81 78 LEU A C 1
ATOM 613 O O . LEU A 1 78 ? -20.821 2.793 27.077 1.00 96.81 78 LEU A O 1
ATOM 617 N N . LYS A 1 79 ? -22.921 3.355 27.647 1.00 93.31 79 LYS A N 1
ATOM 618 C CA . LYS A 1 79 ? -22.670 3.785 29.029 1.00 93.31 79 LYS A CA 1
ATOM 619 C C . LYS A 1 79 ? -23.504 3.025 30.059 1.00 93.31 79 LYS A C 1
ATOM 621 O O . LYS A 1 79 ? -23.284 3.233 31.251 1.00 93.31 79 LYS A O 1
ATOM 626 N N . GLY A 1 80 ? -24.426 2.177 29.618 1.00 90.38 80 GLY A N 1
ATOM 627 C CA . GLY A 1 80 ? -25.367 1.479 30.478 1.00 90.38 80 GLY A CA 1
ATOM 628 C C . GLY A 1 80 ? -26.743 2.134 30.420 1.00 90.38 80 GLY A C 1
ATOM 629 O O . GLY A 1 80 ? -26.886 3.327 30.688 1.00 90.38 80 GLY A O 1
ATOM 630 N N . GLY A 1 81 ? -27.767 1.340 30.105 1.00 88.38 81 GLY A N 1
ATOM 631 C CA . GLY A 1 81 ? -29.163 1.791 30.081 1.00 88.38 81 GLY A CA 1
ATOM 632 C C . GLY A 1 81 ? -29.718 2.168 28.701 1.00 88.38 81 GLY A C 1
ATOM 633 O O . GLY A 1 81 ? -30.899 2.491 28.591 1.00 88.38 81 GLY A O 1
ATOM 634 N N . GLU A 1 82 ? -28.906 2.116 27.644 1.00 97.94 82 GLU A N 1
ATOM 635 C CA . GLU A 1 82 ? -29.340 2.406 26.274 1.00 97.94 82 GLU A CA 1
ATOM 636 C C . GLU A 1 82 ? -30.349 1.388 25.722 1.00 97.94 82 GLU A C 1
ATOM 638 O O . GLU A 1 82 ? -30.339 0.213 26.097 1.00 97.94 82 GLU A O 1
ATOM 643 N N . LYS A 1 83 ? -31.174 1.832 24.764 1.00 98.56 83 LYS A N 1
ATOM 644 C CA . LYS A 1 83 ? -31.932 0.957 23.863 1.00 98.56 83 LYS A CA 1
ATOM 645 C C . LYS A 1 83 ? -31.153 0.765 22.561 1.00 98.56 83 LYS A C 1
ATOM 647 O O . LYS A 1 83 ? -30.916 1.740 21.8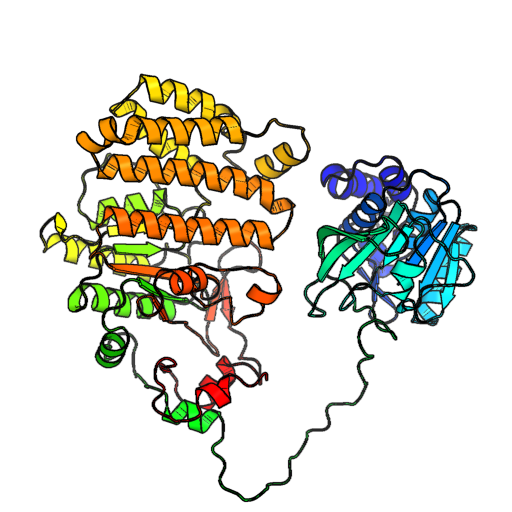39 1.00 98.56 83 LYS A O 1
ATOM 652 N N . VAL A 1 84 ? -30.794 -0.478 22.248 1.00 98.81 84 VAL A N 1
ATOM 653 C CA . VAL A 1 84 ? -29.949 -0.824 21.096 1.00 98.81 84 VAL A CA 1
ATOM 654 C C . VAL A 1 84 ? -30.730 -1.640 20.068 1.00 98.81 84 VAL A C 1
ATOM 656 O O . VAL A 1 84 ? -31.485 -2.536 20.441 1.00 98.81 84 VAL A O 1
ATOM 659 N N . LEU A 1 85 ? -30.532 -1.341 18.784 1.00 98.88 85 LEU A N 1
ATOM 660 C CA . LEU A 1 85 ? -30.961 -2.187 17.667 1.00 98.88 85 LEU A CA 1
ATOM 661 C C . LEU A 1 85 ? -29.747 -2.898 17.058 1.00 98.88 85 LEU A C 1
ATOM 663 O O . LEU A 1 85 ? -28.756 -2.254 16.723 1.00 98.88 85 LEU A O 1
ATOM 667 N N . GLU A 1 86 ? -29.838 -4.204 16.868 1.00 98.75 86 GLU A N 1
ATOM 668 C CA . GLU A 1 86 ? -28.891 -5.013 16.106 1.00 98.75 86 GLU A CA 1
ATOM 669 C C . GLU A 1 86 ? -29.563 -5.527 14.828 1.00 98.75 86 GLU A C 1
ATOM 671 O O . GLU A 1 86 ? -30.676 -6.049 14.859 1.00 98.75 86 GLU A O 1
ATOM 676 N N . ILE A 1 87 ? -28.877 -5.413 13.694 1.00 98.56 87 ILE A N 1
ATOM 677 C CA . ILE A 1 87 ? -29.301 -6.005 12.424 1.00 98.56 87 ILE A CA 1
ATOM 678 C C . ILE A 1 87 ? -28.347 -7.141 12.058 1.00 98.56 87 ILE A C 1
ATOM 680 O O . ILE A 1 87 ? -27.147 -6.915 11.912 1.00 98.56 87 ILE A O 1
ATOM 684 N N . GLY A 1 88 ? -28.892 -8.343 11.872 1.00 97.12 88 GLY A N 1
ATOM 685 C CA . GLY A 1 88 ? -28.141 -9.577 11.640 1.00 97.12 88 GLY A CA 1
ATOM 686 C C . GLY A 1 88 ? -27.837 -10.319 12.940 1.00 97.12 88 GLY A C 1
ATOM 687 O O . GLY A 1 88 ? -26.680 -10.400 13.343 1.00 97.12 88 GLY A O 1
ATOM 688 N N . THR A 1 89 ? -28.866 -10.874 13.591 1.00 97.88 89 THR A N 1
ATOM 689 C CA . THR A 1 89 ? -28.720 -11.622 14.854 1.00 97.88 89 THR A CA 1
ATOM 690 C C . THR A 1 89 ? -27.733 -12.788 14.730 1.00 97.88 89 THR A C 1
ATOM 692 O O . THR A 1 89 ? -26.954 -13.058 15.649 1.00 97.88 89 THR A O 1
ATOM 695 N N . GLY A 1 90 ? -27.758 -13.507 13.601 1.00 96.00 90 GLY A N 1
ATOM 696 C CA . GLY A 1 90 ? -26.889 -14.647 13.336 1.00 96.00 90 GLY A CA 1
ATOM 697 C C . GLY A 1 90 ? -26.999 -15.724 14.417 1.00 96.00 90 GLY A C 1
ATOM 698 O O . GLY A 1 90 ? -28.000 -16.426 14.522 1.00 96.00 90 GLY A O 1
ATOM 699 N N . SER A 1 91 ? -25.945 -15.873 15.223 1.00 96.50 91 SER A N 1
ATOM 700 C CA . SER A 1 91 ? -25.933 -16.823 16.348 1.00 96.50 91 SER A CA 1
ATOM 701 C C . SER A 1 91 ? -26.601 -16.292 17.622 1.00 96.50 91 SER A C 1
ATOM 703 O O . SER A 1 91 ? -26.940 -17.088 18.490 1.00 96.50 91 SER A O 1
ATOM 705 N N . GLY A 1 92 ? -26.763 -14.972 17.760 1.00 97.94 92 GLY A N 1
ATOM 706 C CA . GLY A 1 92 ? -27.184 -14.296 18.992 1.00 97.94 92 GLY A CA 1
ATOM 707 C C . GLY A 1 92 ? -26.035 -13.861 19.913 1.00 97.94 92 GLY A C 1
ATOM 708 O O . GLY A 1 92 ? -26.281 -13.201 20.918 1.00 97.94 92 GLY A O 1
ATOM 709 N N . TYR A 1 93 ? -24.775 -14.181 19.590 1.00 98.50 93 TYR A N 1
ATOM 710 C CA . TYR A 1 93 ? -23.631 -13.833 20.445 1.00 98.50 93 TYR A CA 1
ATOM 711 C C . TYR A 1 93 ? -23.434 -12.319 20.619 1.00 98.50 93 TYR A C 1
ATOM 713 O O . TYR A 1 93 ? -23.220 -11.854 21.737 1.00 98.50 93 TYR A O 1
ATOM 721 N N . ALA A 1 94 ? -23.498 -11.543 19.534 1.00 98.25 94 ALA A N 1
ATOM 722 C CA . ALA A 1 94 ? -23.322 -10.093 19.607 1.00 98.25 94 ALA A CA 1
ATOM 723 C C . ALA A 1 94 ? -24.501 -9.424 20.342 1.00 98.25 94 ALA A C 1
ATOM 725 O O . ALA A 1 94 ? -24.257 -8.621 21.243 1.00 98.25 94 ALA A O 1
ATOM 726 N N . ALA A 1 95 ? -25.742 -9.868 20.101 1.00 98.69 95 ALA A N 1
ATOM 727 C CA . ALA A 1 95 ? -26.910 -9.507 20.913 1.00 98.69 95 ALA A CA 1
ATOM 728 C C . ALA A 1 95 ? -26.681 -9.738 22.418 1.00 98.69 95 ALA A C 1
ATOM 730 O O . ALA A 1 95 ? -26.953 -8.861 23.236 1.00 98.69 95 ALA A O 1
ATOM 731 N N . ALA A 1 96 ? -26.138 -10.901 22.791 1.00 98.75 96 ALA A N 1
ATOM 732 C CA . ALA A 1 96 ? -25.836 -11.247 24.178 1.00 98.75 96 ALA A CA 1
ATOM 733 C C . ALA A 1 96 ? -24.753 -10.347 24.793 1.00 98.75 96 ALA A C 1
ATOM 735 O O . ALA A 1 96 ? -24.852 -9.992 25.967 1.00 98.75 96 ALA A O 1
ATOM 736 N N . VAL A 1 97 ? -23.725 -9.971 24.022 1.00 98.62 97 VAL A N 1
ATOM 737 C CA . VAL A 1 97 ? -22.685 -9.019 24.454 1.00 98.62 97 VAL A CA 1
ATOM 738 C C . VAL A 1 97 ? -23.292 -7.636 24.680 1.00 98.62 97 VAL A C 1
ATOM 740 O O . VAL A 1 97 ? -23.074 -7.039 25.732 1.00 98.62 97 VAL A O 1
ATOM 743 N N . LEU A 1 98 ? -24.110 -7.149 23.745 1.00 98.69 98 LEU A N 1
ATOM 744 C CA . LEU A 1 98 ? -24.817 -5.875 23.888 1.00 98.69 98 LEU A CA 1
ATOM 745 C C . LEU A 1 98 ? -25.738 -5.870 25.112 1.00 98.69 98 LEU A C 1
ATOM 747 O O . LEU A 1 98 ? -25.777 -4.882 25.840 1.00 98.69 98 LEU A O 1
ATOM 751 N N . ALA A 1 99 ? -26.428 -6.978 25.377 1.00 98.38 99 ALA A N 1
ATOM 752 C CA . ALA A 1 99 ? -27.382 -7.118 26.476 1.00 98.38 99 ALA A CA 1
ATOM 753 C C . ALA A 1 99 ? -26.750 -7.075 27.874 1.00 98.38 99 ALA A C 1
ATOM 755 O O . ALA A 1 99 ? -27.459 -6.842 28.850 1.00 98.38 99 ALA A O 1
ATOM 756 N N . GLN A 1 100 ? -25.433 -7.287 27.980 1.00 98.12 100 GLN A N 1
ATOM 757 C CA . GLN A 1 100 ? -24.689 -7.088 29.230 1.00 98.12 100 GLN A CA 1
ATOM 758 C C . GLN A 1 100 ? -24.483 -5.600 29.561 1.00 98.12 100 GLN A C 1
ATOM 760 O O . GLN A 1 100 ? -24.160 -5.271 30.700 1.00 98.12 100 GLN A O 1
ATOM 765 N N . ILE A 1 101 ? -24.659 -4.704 28.582 1.00 98.12 101 ILE A N 1
ATOM 766 C CA . ILE A 1 101 ? -24.428 -3.259 28.721 1.00 98.12 101 ILE A CA 1
ATOM 767 C C . ILE A 1 101 ? -25.752 -2.486 28.588 1.00 98.12 101 ILE A C 1
ATOM 769 O O . ILE A 1 101 ? -26.071 -1.628 29.408 1.00 98.12 101 ILE A O 1
ATOM 773 N N . ALA A 1 102 ? -26.533 -2.780 27.550 1.00 98.06 102 ALA A N 1
ATOM 774 C CA . ALA A 1 102 ? -27.773 -2.091 27.215 1.00 98.06 102 ALA A CA 1
ATOM 775 C C . ALA A 1 102 ? -28.938 -2.479 28.142 1.00 98.06 102 ALA A C 1
ATOM 777 O O . ALA A 1 102 ? -29.008 -3.600 28.646 1.00 98.06 102 ALA A O 1
ATOM 778 N N . SER A 1 103 ? -29.903 -1.567 28.313 1.00 97.81 103 SER A N 1
ATOM 779 C CA . SER A 1 103 ? -31.152 -1.895 29.017 1.00 97.81 103 SER A CA 1
ATOM 780 C C . SER A 1 103 ? -32.003 -2.862 28.205 1.00 97.81 103 SER A C 1
ATOM 782 O O . SER A 1 103 ? -32.599 -3.764 28.777 1.00 97.81 103 SER A O 1
ATOM 784 N N . GLU A 1 104 ? -32.083 -2.644 26.893 1.00 98.44 104 GLU A N 1
ATOM 785 C CA . GLU A 1 104 ? -32.903 -3.419 25.963 1.00 98.44 104 GLU A CA 1
ATOM 786 C C . GLU A 1 104 ? -32.157 -3.554 24.633 1.00 98.44 104 GLU A C 1
ATOM 788 O O . GLU A 1 104 ? -31.656 -2.560 24.095 1.00 98.44 104 GLU A O 1
ATOM 793 N N . VAL A 1 105 ? -32.121 -4.767 24.088 1.00 98.75 105 VAL A N 1
ATOM 794 C CA . VAL A 1 105 ? -31.563 -5.077 22.770 1.00 98.75 105 VAL A CA 1
ATOM 795 C C . VAL A 1 105 ? -32.671 -5.640 21.894 1.00 98.75 105 VAL A C 1
ATOM 797 O O . VAL A 1 105 ? -33.272 -6.665 22.200 1.00 98.75 105 VAL A O 1
ATOM 800 N N . TYR A 1 106 ? -32.926 -4.977 20.778 1.00 98.88 106 TYR A N 1
ATOM 801 C CA . TYR A 1 106 ? -33.814 -5.458 19.728 1.00 98.88 106 TYR A CA 1
ATOM 802 C C . TYR A 1 106 ? -32.930 -5.965 18.602 1.00 98.88 106 TYR A C 1
ATOM 804 O O . TYR A 1 106 ? -32.062 -5.229 18.149 1.00 98.88 106 TYR A O 1
ATOM 812 N N . THR A 1 107 ? -33.098 -7.206 18.166 1.00 98.69 107 THR A N 1
ATOM 813 C CA . THR A 1 107 ? -32.258 -7.799 17.122 1.00 98.69 107 THR A CA 1
ATOM 814 C C . THR A 1 107 ? -33.109 -8.387 16.006 1.00 98.69 107 THR A C 1
ATOM 816 O O . THR A 1 107 ? -34.105 -9.065 16.265 1.00 98.69 107 THR A O 1
ATOM 819 N N . VAL A 1 108 ? -32.753 -8.078 14.759 1.00 98.62 108 VAL A N 1
ATOM 820 C CA . VAL A 1 108 ? -33.508 -8.486 13.569 1.00 98.62 108 VAL A CA 1
ATOM 821 C C . VAL A 1 108 ? -32.676 -9.432 12.718 1.00 98.62 108 VAL A C 1
ATOM 823 O O . VAL A 1 108 ? -31.562 -9.104 12.311 1.00 98.62 108 VAL A O 1
ATOM 826 N N . GLU A 1 109 ? -33.244 -10.587 12.395 1.00 97.62 109 GLU A N 1
ATOM 827 C CA . GLU A 1 109 ? -32.636 -11.608 11.548 1.00 97.62 109 GLU A CA 1
ATOM 828 C C . GLU A 1 109 ? -33.530 -11.891 10.343 1.00 97.62 109 GLU A C 1
ATOM 830 O O . GLU A 1 109 ? -34.740 -12.062 10.474 1.00 97.62 109 GLU A O 1
ATOM 835 N N . ARG A 1 110 ? -32.933 -11.968 9.153 1.00 95.31 110 ARG A N 1
ATOM 836 C CA . ARG A 1 110 ? -33.657 -12.244 7.906 1.00 95.31 110 ARG A CA 1
ATOM 837 C C . ARG A 1 110 ? -33.961 -13.728 7.736 1.00 95.31 110 ARG A C 1
ATOM 839 O O . ARG A 1 110 ? -34.913 -14.080 7.049 1.00 95.31 110 ARG A O 1
ATOM 846 N N . ILE A 1 111 ? -33.135 -14.604 8.298 1.00 91.56 111 ILE A N 1
ATOM 847 C CA . ILE A 1 111 ? -33.247 -16.050 8.133 1.00 91.56 111 ILE A CA 1
ATOM 848 C C . ILE A 1 111 ? -33.982 -16.643 9.338 1.00 91.56 111 ILE A C 1
ATOM 850 O O . ILE A 1 111 ? -33.398 -16.826 10.404 1.00 91.56 111 ILE A O 1
ATOM 854 N N . GLY A 1 112 ? -35.256 -17.005 9.160 1.00 90.94 112 GLY A N 1
ATOM 855 C CA . GLY A 1 112 ? -36.120 -17.481 10.251 1.00 90.94 112 GLY A CA 1
ATOM 856 C C . GLY A 1 112 ? -35.523 -18.597 11.120 1.00 90.94 112 GLY A C 1
ATOM 857 O O . GLY A 1 112 ? -35.609 -18.527 12.342 1.00 90.94 112 GLY A O 1
ATOM 858 N N . GLN A 1 113 ? -34.824 -19.573 10.527 1.00 91.50 113 GLN A N 1
ATOM 859 C CA . GLN A 1 113 ? -34.172 -20.642 11.300 1.00 91.50 113 GLN A CA 1
ATOM 860 C C . GLN A 1 113 ? -33.050 -20.136 12.221 1.00 91.50 113 GLN A C 1
ATOM 862 O O . GLN A 1 113 ? -32.827 -20.715 13.284 1.00 91.50 113 GLN A O 1
ATOM 867 N N . LEU A 1 114 ? -32.311 -19.097 11.816 1.00 94.56 114 LEU A N 1
ATOM 868 C CA . LEU A 1 114 ? -31.297 -18.474 12.669 1.00 94.56 114 LEU A CA 1
ATOM 869 C C . LEU A 1 114 ? -31.957 -17.650 13.772 1.00 94.56 114 LEU A C 1
ATOM 871 O O . LEU A 1 114 ? -31.537 -17.760 14.920 1.00 94.56 114 LEU A O 1
ATOM 875 N N . ALA A 1 115 ? -33.030 -16.919 13.452 1.00 96.00 115 ALA A N 1
ATOM 876 C CA . ALA A 1 115 ? -33.798 -16.153 14.430 1.00 96.00 115 ALA A CA 1
ATOM 877 C C . ALA A 1 115 ? -34.317 -17.051 15.570 1.00 96.00 115 ALA A C 1
ATOM 879 O O . ALA A 1 115 ? -34.098 -16.758 16.745 1.00 96.00 115 ALA A O 1
ATOM 880 N N . GLU A 1 116 ? -34.933 -18.189 15.235 1.00 94.44 116 GLU A N 1
ATOM 881 C CA . GLU A 1 116 ? -35.442 -19.161 16.214 1.00 94.44 116 GLU A CA 1
ATOM 882 C C . GLU A 1 116 ? -34.323 -19.778 17.069 1.00 94.44 116 GLU A C 1
ATOM 884 O O . GLU A 1 116 ? -34.449 -19.883 18.294 1.00 94.44 116 GLU A O 1
ATOM 889 N N . LYS A 1 117 ? -33.201 -20.163 16.442 1.00 94.81 117 LYS A N 1
ATOM 890 C CA . LYS A 1 117 ? -32.039 -20.723 17.152 1.00 94.81 117 LYS A CA 1
ATOM 891 C C . LYS A 1 117 ? -31.422 -19.707 18.107 1.00 94.81 117 LYS A C 1
ATOM 893 O O . LYS A 1 117 ? -31.185 -20.044 19.264 1.00 94.81 117 LYS A O 1
ATOM 898 N N . ALA A 1 118 ? -31.194 -18.479 17.647 1.00 97.06 118 ALA A N 1
ATOM 899 C CA . ALA A 1 118 ? -30.651 -17.408 18.471 1.00 97.06 118 ALA A CA 1
ATOM 900 C C . ALA A 1 118 ? -31.580 -17.096 19.652 1.00 97.06 118 ALA A C 1
ATOM 902 O O . ALA A 1 118 ? -31.112 -17.046 20.787 1.00 97.06 118 ALA A O 1
ATOM 903 N N . ALA A 1 119 ? -32.893 -16.979 19.416 1.00 97.88 119 ALA A N 1
ATOM 904 C CA . ALA A 1 119 ? -33.883 -16.758 20.472 1.00 97.88 119 ALA A CA 1
ATOM 905 C C . ALA A 1 119 ? -33.865 -17.875 21.531 1.00 97.88 119 ALA A C 1
ATOM 907 O O . ALA A 1 119 ? -33.905 -17.591 22.728 1.00 97.88 119 ALA A O 1
ATOM 908 N N . THR A 1 120 ? -33.741 -19.134 21.099 1.00 97.12 120 THR A N 1
ATOM 909 C CA . THR A 1 120 ? -33.640 -20.289 22.005 1.00 97.12 120 THR A CA 1
ATOM 910 C C . THR A 1 120 ? -32.371 -20.217 22.855 1.00 97.12 120 THR A C 1
ATOM 912 O O . THR A 1 120 ? -32.458 -20.262 24.077 1.00 97.12 120 THR A O 1
ATOM 915 N N . VAL A 1 121 ? -31.200 -20.025 22.233 1.00 97.50 121 VAL A N 1
ATOM 916 C CA . VAL A 1 121 ? -29.913 -19.947 22.951 1.00 97.50 121 VAL A CA 1
ATOM 917 C C . VAL A 1 121 ? -29.895 -18.776 23.940 1.00 97.50 121 VAL A C 1
ATOM 919 O O . VAL A 1 121 ? -29.463 -18.935 25.080 1.00 97.50 121 VAL A O 1
ATOM 922 N N . LEU A 1 122 ? -30.393 -17.606 23.535 1.00 98.44 122 LEU A N 1
ATOM 923 C CA . LEU A 1 122 ? -30.493 -16.425 24.396 1.00 98.44 122 LEU A CA 1
ATOM 924 C C . LEU A 1 122 ? -31.416 -16.673 25.598 1.00 98.44 122 LEU A C 1
ATOM 926 O O . LEU A 1 122 ? -31.048 -16.343 26.727 1.00 98.44 122 LEU A O 1
ATOM 930 N N . SER A 1 123 ? -32.573 -17.304 25.374 1.00 97.88 123 SER A N 1
ATOM 931 C CA . SER A 1 123 ? -33.515 -17.688 26.430 1.00 97.88 123 SER A CA 1
ATOM 932 C C . SER A 1 123 ? -32.911 -18.707 27.401 1.00 97.88 123 SER A C 1
ATOM 934 O O . SER A 1 123 ? -32.993 -18.517 28.616 1.00 97.88 123 SER A O 1
ATOM 936 N N . ASP A 1 124 ? -32.258 -19.754 26.889 1.00 97.75 124 ASP A N 1
ATOM 937 C CA . ASP A 1 124 ? -31.619 -20.805 27.693 1.00 97.75 124 ASP A CA 1
ATOM 938 C C . ASP A 1 124 ? -30.474 -20.256 28.561 1.00 97.75 124 ASP A C 1
ATOM 940 O O . ASP A 1 124 ? -30.261 -20.711 29.686 1.00 97.75 124 ASP A O 1
ATOM 944 N N . LEU A 1 125 ? -29.766 -19.235 28.067 1.00 97.69 125 LEU A N 1
ATOM 945 C CA . LEU A 1 125 ? -28.736 -18.506 28.813 1.00 97.69 125 LEU A CA 1
ATOM 946 C C . LEU A 1 125 ? -29.301 -17.412 29.737 1.00 97.69 125 LEU A C 1
ATOM 948 O O . LEU A 1 125 ? -28.544 -16.794 30.485 1.00 97.69 125 LEU A O 1
ATOM 952 N N . GLY A 1 126 ? -30.618 -17.184 29.728 1.00 98.00 126 GLY A N 1
ATOM 953 C CA . GLY A 1 126 ? -31.309 -16.282 30.649 1.00 98.00 126 GLY A CA 1
ATOM 954 C C . GLY A 1 126 ? -31.342 -14.807 30.237 1.00 98.00 126 GLY A C 1
ATOM 955 O O . GLY A 1 126 ? -31.672 -13.961 31.073 1.00 98.00 126 GLY A O 1
ATOM 956 N N . TYR A 1 127 ? -31.042 -14.476 28.979 1.00 98.06 127 TYR A N 1
ATOM 957 C CA . TYR A 1 127 ? -31.143 -13.110 28.461 1.00 98.06 127 TYR A CA 1
ATOM 958 C C . TYR A 1 127 ? -32.610 -12.721 28.247 1.00 98.06 127 TYR A C 1
ATOM 960 O O . TYR A 1 127 ? -33.252 -13.157 27.296 1.00 98.06 127 TYR A O 1
ATOM 968 N N . ARG A 1 128 ? -33.154 -11.896 29.152 1.00 97.00 128 ARG A N 1
ATOM 969 C CA . ARG A 1 128 ? -34.564 -11.448 29.129 1.00 97.00 128 ARG A CA 1
ATOM 970 C C . ARG A 1 128 ? -34.781 -10.081 28.481 1.00 97.00 128 ARG A C 1
ATOM 972 O O . ARG A 1 128 ? -35.919 -9.721 28.210 1.00 97.00 128 ARG A O 1
ATOM 979 N N . ASN A 1 129 ? -33.705 -9.331 28.273 1.00 98.12 129 ASN A N 1
ATOM 980 C CA . ASN A 1 129 ? -33.689 -8.002 27.665 1.00 98.12 129 ASN A CA 1
ATOM 981 C C . ASN A 1 129 ? -33.266 -8.037 26.186 1.00 98.12 129 ASN A C 1
ATOM 983 O O . ASN A 1 129 ? -32.804 -7.028 25.656 1.00 98.12 129 ASN A O 1
ATOM 987 N N . VAL A 1 130 ? -33.372 -9.201 25.535 1.00 98.62 130 VAL A N 1
ATOM 988 C CA . VAL A 1 130 ? -33.099 -9.372 24.104 1.00 98.62 130 VAL A CA 1
ATOM 989 C C . VAL A 1 130 ? -34.368 -9.831 23.402 1.00 98.62 130 VAL A C 1
ATOM 991 O O . VAL A 1 130 ? -34.912 -10.885 23.727 1.00 98.62 130 VAL A O 1
ATOM 994 N N . HIS A 1 131 ? -34.812 -9.058 22.416 1.00 98.50 131 HIS A N 1
ATOM 995 C CA . HIS A 1 131 ? -36.010 -9.329 21.623 1.00 98.50 131 HIS A CA 1
ATOM 996 C C . HIS A 1 131 ? -35.596 -9.649 20.193 1.00 98.50 131 HIS A C 1
ATOM 998 O O . HIS A 1 131 ? -35.005 -8.805 19.523 1.00 98.50 131 HIS A O 1
ATOM 1004 N N . VAL A 1 132 ? -35.893 -10.862 19.727 1.00 98.50 132 VAL A N 1
ATOM 1005 C CA . VAL A 1 132 ? -35.516 -11.330 18.385 1.00 98.50 132 VAL A CA 1
ATOM 1006 C C . VAL A 1 132 ? -36.716 -11.239 17.445 1.00 98.50 132 VAL A C 1
ATOM 1008 O O . VAL A 1 132 ? -37.779 -11.780 17.750 1.00 98.50 132 VAL A O 1
ATOM 1011 N N . MET A 1 133 ? -36.542 -10.603 16.287 1.00 98.06 133 MET A N 1
ATOM 1012 C CA . MET A 1 133 ? -37.544 -10.543 15.222 1.00 98.06 133 MET A CA 1
ATOM 1013 C C . MET A 1 133 ? -37.018 -11.175 13.935 1.00 98.06 133 MET A C 1
ATOM 1015 O O . MET A 1 133 ? -35.910 -10.887 13.491 1.00 98.06 133 MET A O 1
ATOM 1019 N N . HIS A 1 134 ? -37.853 -11.995 13.297 1.00 97.94 134 HIS A N 1
ATOM 1020 C CA . HIS A 1 134 ? -37.609 -12.475 11.941 1.00 97.94 134 HIS A CA 1
ATOM 1021 C C . HIS A 1 134 ? -38.201 -11.487 10.928 1.00 97.94 134 HIS A C 1
ATOM 1023 O O . HIS A 1 134 ? -39.419 -11.453 10.744 1.00 97.94 134 HIS A O 1
ATOM 1029 N N . ALA A 1 135 ? -37.359 -10.666 10.298 1.00 96.19 135 ALA A N 1
ATOM 1030 C CA . ALA A 1 135 ? -37.790 -9.663 9.324 1.00 96.19 135 ALA A CA 1
ATOM 1031 C C . ALA A 1 135 ? -36.632 -9.153 8.446 1.00 96.19 135 ALA A C 1
ATOM 1033 O O . ALA A 1 135 ? -35.471 -9.520 8.620 1.00 96.19 135 ALA A O 1
ATOM 1034 N N . ASP A 1 136 ? -36.949 -8.266 7.500 1.00 95.81 136 ASP A N 1
ATOM 1035 C CA . ASP A 1 136 ? -35.941 -7.494 6.772 1.00 95.81 136 ASP A CA 1
ATOM 1036 C C . ASP A 1 136 ? -35.357 -6.391 7.668 1.00 95.81 136 ASP A C 1
ATOM 1038 O O . ASP A 1 136 ? -35.958 -5.332 7.853 1.00 95.81 136 ASP A O 1
ATOM 1042 N N . GLY A 1 137 ? -34.159 -6.635 8.198 1.00 96.25 137 GLY A N 1
ATOM 1043 C CA . GLY A 1 137 ? -33.473 -5.694 9.078 1.00 96.25 137 GLY A CA 1
ATOM 1044 C C . GLY A 1 137 ? -32.993 -4.398 8.415 1.00 96.25 137 GLY A C 1
ATOM 1045 O O . GLY A 1 137 ? -32.687 -3.445 9.126 1.00 96.25 137 GLY A O 1
ATOM 1046 N N . THR A 1 138 ? -32.975 -4.293 7.079 1.00 96.75 138 THR A N 1
ATOM 1047 C CA . THR A 1 138 ? -32.643 -3.018 6.402 1.00 96.75 138 THR A CA 1
ATOM 1048 C C . THR A 1 138 ? -33.671 -1.924 6.683 1.00 96.75 138 THR A C 1
ATOM 1050 O O . THR A 1 138 ? -33.348 -0.740 6.641 1.00 96.75 138 THR A O 1
ATOM 1053 N N . ARG A 1 139 ? -34.889 -2.329 7.058 1.00 96.25 139 ARG A N 1
ATOM 1054 C CA . ARG A 1 139 ? -35.988 -1.447 7.462 1.00 96.25 139 ARG A CA 1
ATOM 1055 C C . ARG A 1 139 ? -36.004 -1.148 8.963 1.00 96.25 139 ARG A C 1
ATOM 1057 O O . ARG A 1 139 ? -36.882 -0.432 9.430 1.00 96.25 139 ARG A O 1
ATOM 1064 N N . GLY A 1 140 ? -35.057 -1.689 9.728 1.00 96.94 140 GLY A N 1
ATOM 1065 C CA . GLY A 1 140 ? -35.026 -1.563 11.182 1.00 96.94 140 GLY A CA 1
ATOM 1066 C C . GLY A 1 140 ? -36.256 -2.162 11.868 1.00 96.94 140 GLY A C 1
ATOM 1067 O O . GLY A 1 140 ? -36.808 -3.162 11.410 1.00 96.94 140 GLY A O 1
ATOM 1068 N N . TRP A 1 141 ? -36.670 -1.560 12.984 1.00 97.88 141 TRP A N 1
ATOM 1069 C CA . TRP A 1 141 ? -37.837 -1.994 13.757 1.00 97.88 141 TRP A CA 1
ATOM 1070 C C . TRP A 1 141 ? -38.558 -0.781 14.364 1.00 97.88 141 TRP A C 1
ATOM 1072 O O . TRP A 1 141 ? -38.345 -0.389 15.511 1.00 97.88 141 TRP A O 1
ATOM 1082 N N . ASP A 1 142 ? -39.433 -0.176 13.558 1.00 95.00 142 ASP A N 1
ATOM 1083 C CA . ASP A 1 142 ? -40.087 1.105 13.862 1.00 95.00 142 ASP A CA 1
ATOM 1084 C C . ASP A 1 142 ? -40.882 1.106 15.179 1.00 95.00 142 ASP A C 1
ATOM 1086 O O . ASP A 1 142 ? -40.848 2.098 15.906 1.00 95.00 142 ASP A O 1
ATOM 1090 N N . ASP A 1 143 ? -41.538 -0.006 15.530 1.00 96.94 143 ASP A N 1
ATOM 1091 C CA . ASP A 1 143 ? -42.396 -0.114 16.724 1.00 96.94 143 ASP A CA 1
ATOM 1092 C C . ASP A 1 143 ? -41.665 0.191 18.044 1.00 96.94 143 ASP A C 1
ATOM 1094 O O . ASP A 1 143 ? -42.292 0.571 19.037 1.00 96.94 143 ASP A O 1
ATOM 1098 N N . HIS A 1 144 ? -40.336 0.043 18.068 1.00 96.31 144 HIS A N 1
ATOM 1099 C CA . HIS A 1 144 ? -39.511 0.295 19.251 1.00 96.31 144 HIS A CA 1
ATOM 1100 C C . HIS A 1 144 ? -38.518 1.446 19.084 1.00 96.31 144 HIS A C 1
ATOM 1102 O O . HIS A 1 144 ? -37.822 1.786 20.054 1.00 96.31 144 HIS A O 1
ATOM 1108 N N . ALA A 1 145 ? -38.491 2.083 17.913 1.00 95.62 145 ALA A N 1
ATOM 1109 C CA . ALA A 1 145 ? -37.741 3.303 17.671 1.00 95.62 145 ALA A CA 1
ATOM 1110 C C . ALA A 1 145 ? -38.241 4.457 18.579 1.00 95.62 145 ALA A C 1
ATOM 1112 O O . ALA A 1 145 ? -39.379 4.450 19.056 1.00 95.62 145 ALA A O 1
ATOM 1113 N N . PRO A 1 146 ? -37.410 5.475 18.858 1.00 97.88 146 PRO A N 1
ATOM 1114 C CA . PRO A 1 146 ? -36.032 5.624 18.405 1.00 97.88 146 PRO A CA 1
ATOM 1115 C C . PRO A 1 146 ? -35.011 4.909 19.308 1.00 97.88 146 PRO A C 1
ATOM 1117 O O . PRO A 1 146 ? -35.228 4.733 20.513 1.00 97.88 146 PRO A O 1
ATOM 1120 N N . TYR A 1 147 ? -33.865 4.559 18.724 1.00 98.62 147 TYR A N 1
ATOM 1121 C CA . TYR A 1 147 ? -32.752 3.853 19.367 1.00 98.62 147 TYR A CA 1
ATOM 1122 C C . TYR A 1 147 ? -31.617 4.796 19.766 1.00 98.62 147 TYR A C 1
ATOM 1124 O O . TYR A 1 147 ? -31.318 5.765 19.067 1.00 98.62 147 TYR A O 1
ATOM 1132 N N . ASP A 1 148 ? -30.961 4.506 20.889 1.00 98.69 148 ASP A N 1
ATOM 1133 C CA . ASP A 1 148 ? -29.749 5.217 21.315 1.00 98.69 148 ASP A CA 1
ATOM 1134 C C . ASP A 1 148 ? -28.539 4.792 20.475 1.00 98.69 148 ASP A C 1
ATOM 1136 O O . ASP A 1 148 ? -27.667 5.608 20.162 1.00 98.69 148 ASP A O 1
ATOM 1140 N N . ALA A 1 149 ? -28.506 3.521 20.076 1.00 98.69 149 ALA A N 1
ATOM 1141 C CA . ALA A 1 149 ? -27.455 2.975 19.241 1.00 98.69 149 ALA A CA 1
ATOM 1142 C C . ALA A 1 149 ? -27.992 1.900 18.290 1.00 98.69 149 ALA A C 1
ATOM 1144 O O . ALA A 1 149 ? -28.929 1.174 18.624 1.00 98.69 149 ALA A O 1
ATOM 1145 N N . ILE A 1 150 ? -27.391 1.802 17.107 1.00 98.81 150 ILE A N 1
ATOM 1146 C CA . ILE A 1 150 ? -27.717 0.784 16.104 1.00 98.81 150 ILE A CA 1
ATOM 1147 C C . ILE A 1 150 ? -26.416 0.123 15.656 1.00 98.81 150 ILE A C 1
ATOM 1149 O O . ILE A 1 150 ? -25.437 0.811 15.378 1.00 98.81 150 ILE A O 1
ATOM 1153 N N . VAL A 1 151 ? -26.389 -1.199 15.559 1.00 98.56 151 VAL A N 1
ATOM 1154 C CA . VAL A 1 151 ? -25.252 -1.939 15.012 1.00 98.56 151 VAL A CA 1
ATOM 1155 C C . VAL A 1 151 ? -25.721 -2.903 13.936 1.00 98.56 151 VAL A C 1
ATOM 1157 O O . VAL A 1 151 ? -26.770 -3.527 14.063 1.00 98.56 151 VAL A O 1
ATOM 1160 N N . VAL A 1 152 ? -24.961 -3.016 12.853 1.00 98.44 152 VAL A N 1
ATOM 1161 C CA . VAL A 1 152 ? -25.316 -3.868 11.716 1.00 98.44 152 VAL A CA 1
ATOM 1162 C C . VAL A 1 152 ? -24.192 -4.866 11.478 1.00 98.44 152 VAL A C 1
ATOM 1164 O O . VAL A 1 152 ? -23.094 -4.492 11.081 1.00 98.44 152 VAL A O 1
ATOM 1167 N N . ALA A 1 153 ? -24.462 -6.147 11.714 1.00 95.75 153 ALA A N 1
ATOM 1168 C CA . ALA A 1 153 ? -23.522 -7.256 11.565 1.00 95.75 153 ALA A CA 1
ATOM 1169 C C . ALA A 1 153 ? -23.558 -7.877 10.152 1.00 95.75 153 ALA A C 1
ATOM 1171 O O . ALA A 1 153 ? -23.353 -9.078 9.976 1.00 95.75 153 ALA A O 1
ATOM 1172 N N . ALA A 1 154 ? -23.811 -7.052 9.134 1.00 93.44 154 ALA A N 1
ATOM 1173 C CA . ALA A 1 154 ? -23.784 -7.412 7.720 1.00 93.44 154 ALA A CA 1
ATOM 1174 C C . ALA A 1 154 ? -23.413 -6.184 6.870 1.00 93.44 154 ALA A C 1
ATOM 1176 O O . ALA A 1 154 ? -23.770 -5.058 7.212 1.00 93.44 154 ALA A O 1
ATOM 1177 N N . GLY A 1 155 ? -22.696 -6.387 5.764 1.00 91.81 155 GLY A N 1
ATOM 1178 C CA . GLY A 1 155 ? -22.195 -5.302 4.920 1.00 91.81 155 GLY A CA 1
ATOM 1179 C C . GLY A 1 155 ? -23.211 -4.820 3.888 1.00 91.81 155 GLY A C 1
ATOM 1180 O O . GLY A 1 155 ? -23.625 -5.603 3.030 1.00 91.81 155 GLY A O 1
ATOM 1181 N N . GLY A 1 156 ? -23.599 -3.546 3.945 1.00 92.50 156 GLY A N 1
ATOM 1182 C CA . GLY A 1 156 ? -24.511 -2.907 2.987 1.00 92.50 156 GLY A CA 1
ATOM 1183 C C . GLY A 1 156 ? -23.789 -2.175 1.845 1.00 92.50 156 GLY A C 1
ATOM 1184 O O . GLY A 1 156 ? -22.600 -1.888 1.965 1.00 92.50 156 GLY A O 1
ATOM 1185 N N . PRO A 1 157 ? -24.482 -1.859 0.735 1.00 87.88 157 PRO A N 1
ATOM 1186 C CA . PRO A 1 157 ? -23.938 -0.975 -0.302 1.00 87.88 157 PRO A CA 1
ATOM 1187 C C . PRO A 1 157 ? -23.765 0.468 0.201 1.00 87.88 157 PRO A C 1
ATOM 1189 O O . PRO A 1 157 ? -22.827 1.162 -0.177 1.00 87.88 157 PRO A O 1
ATOM 1192 N N . GLU A 1 158 ? -24.664 0.900 1.084 1.00 91.88 158 GLU A N 1
ATOM 1193 C CA . GLU A 1 158 ? -24.691 2.206 1.737 1.00 91.88 158 GLU A CA 1
ATOM 1194 C C . GLU A 1 158 ? -25.363 2.080 3.115 1.00 91.88 158 GLU A C 1
ATOM 1196 O O . GLU A 1 158 ? -25.813 0.997 3.497 1.00 91.88 158 GLU A O 1
ATOM 1201 N N . VAL A 1 159 ? -25.416 3.174 3.882 1.00 95.62 159 VAL A N 1
ATOM 1202 C CA . VAL A 1 159 ? -26.112 3.201 5.179 1.00 95.62 159 VAL A CA 1
ATOM 1203 C C . VAL A 1 159 ? -27.619 3.373 4.945 1.00 95.62 159 VAL A C 1
ATOM 1205 O O . VAL A 1 159 ? -27.999 4.446 4.466 1.00 95.62 159 VAL A O 1
ATOM 1208 N N . PRO A 1 160 ? -28.481 2.412 5.342 1.00 97.12 160 PRO A N 1
ATOM 1209 C CA . PRO A 1 160 ? -29.927 2.524 5.145 1.00 97.12 160 PRO A CA 1
ATOM 1210 C C . PRO A 1 160 ? -30.518 3.795 5.775 1.00 97.12 160 PRO A C 1
ATOM 1212 O O . PRO A 1 160 ? -30.207 4.148 6.921 1.00 97.12 160 PRO A O 1
ATOM 1215 N N . GLU A 1 161 ? -31.399 4.476 5.044 1.00 95.62 161 GLU A N 1
ATOM 1216 C CA . GLU A 1 161 ? -32.103 5.670 5.520 1.00 95.62 161 GLU A CA 1
ATOM 1217 C C . GLU A 1 161 ? -33.055 5.329 6.664 1.00 95.62 161 GLU A C 1
ATOM 1219 O O . GLU A 1 161 ? -33.120 6.076 7.647 1.00 95.62 161 GLU A O 1
ATOM 1224 N N . SER A 1 162 ? -33.721 4.170 6.595 1.00 97.12 162 SER A N 1
ATOM 1225 C CA . SER A 1 162 ? -34.586 3.687 7.677 1.00 97.12 162 SER A CA 1
ATOM 1226 C C . SER A 1 162 ? -33.829 3.629 9.007 1.00 97.12 162 SER A C 1
ATOM 1228 O O . SER A 1 162 ? -34.273 4.209 10.002 1.00 97.12 162 SER A O 1
ATOM 1230 N N . LEU A 1 163 ? -32.621 3.056 9.017 1.00 98.00 163 LEU A N 1
ATOM 1231 C CA . LEU A 1 163 ? -31.806 2.956 10.231 1.00 98.00 163 LEU A CA 1
ATOM 1232 C C . LEU A 1 163 ? -31.327 4.327 10.731 1.00 98.00 163 LEU A C 1
ATOM 1234 O O . LEU A 1 163 ? -31.361 4.588 11.933 1.00 98.00 163 LEU A O 1
ATOM 1238 N N . LYS A 1 164 ? -30.937 5.246 9.836 1.00 96.88 164 LYS A N 1
ATOM 1239 C CA . LYS A 1 164 ? -30.584 6.624 10.229 1.00 96.88 164 LYS A CA 1
ATOM 1240 C C . LYS A 1 164 ? -31.767 7.354 10.865 1.00 96.88 164 LYS A C 1
ATOM 1242 O O . LYS A 1 164 ? -31.595 8.039 11.876 1.00 96.88 164 LYS A O 1
ATOM 1247 N N . SER A 1 165 ? -32.963 7.186 10.303 1.00 95.94 165 SER A N 1
ATOM 1248 C CA . SER A 1 165 ? -34.178 7.857 10.771 1.00 95.94 165 SER A CA 1
ATOM 1249 C C . SER A 1 165 ? -34.631 7.379 12.158 1.00 95.94 165 SER A C 1
ATOM 1251 O O . SER A 1 165 ? -35.080 8.202 12.962 1.00 95.94 165 SER A O 1
ATOM 1253 N N . GLN A 1 166 ? -34.421 6.093 12.468 1.00 98.12 166 GLN A N 1
ATOM 1254 C CA . GLN A 1 166 ? -34.742 5.468 13.757 1.00 98.12 166 GLN A CA 1
ATOM 1255 C C . GLN A 1 166 ? -33.713 5.780 14.862 1.00 98.12 166 GLN A C 1
ATOM 1257 O O . GLN A 1 166 ? -33.941 5.450 16.026 1.00 98.12 166 GLN A O 1
ATOM 1262 N N . LEU A 1 167 ? -32.590 6.431 14.546 1.00 98.06 167 LEU A N 1
ATOM 1263 C CA . LEU A 1 167 ? -31.560 6.798 15.520 1.00 98.06 167 LEU A CA 1
ATOM 1264 C C . LEU A 1 167 ? -31.929 8.091 16.266 1.00 98.06 167 LEU A C 1
ATOM 1266 O O . LEU A 1 167 ? -32.305 9.083 15.643 1.00 98.06 167 LEU A O 1
ATOM 1270 N N . LYS A 1 168 ? -31.780 8.148 17.593 1.00 98.06 168 LYS A N 1
ATOM 1271 C CA . LYS A 1 168 ? -31.945 9.401 18.356 1.00 98.06 168 LYS A CA 1
ATOM 1272 C C . LYS A 1 168 ? -30.898 10.441 17.946 1.00 98.06 168 LYS A C 1
ATOM 1274 O O . LYS A 1 168 ? -29.787 10.100 17.546 1.00 98.06 168 LYS A O 1
ATOM 1279 N N . ILE A 1 169 ? -31.212 11.728 18.114 1.00 98.06 169 ILE A N 1
ATOM 1280 C CA . ILE A 1 169 ? -30.187 12.783 18.054 1.00 98.06 169 ILE A CA 1
ATOM 1281 C C . ILE A 1 169 ? -29.150 12.514 19.156 1.00 98.06 169 ILE A C 1
ATOM 1283 O O . ILE A 1 169 ? -29.506 12.295 20.311 1.00 98.06 169 ILE A O 1
ATOM 1287 N N . GLY A 1 170 ? -27.871 12.505 18.785 1.00 96.94 170 GLY A N 1
ATOM 1288 C CA . GLY A 1 170 ? -26.744 12.099 19.627 1.00 96.94 170 GLY A CA 1
ATOM 1289 C C . GLY A 1 170 ? -26.451 10.594 19.618 1.00 96.94 170 GLY A C 1
ATOM 1290 O O . GLY A 1 170 ? -25.388 10.191 20.094 1.00 96.94 170 GLY A O 1
ATOM 1291 N N . GLY A 1 171 ? -27.352 9.779 19.061 1.00 98.06 171 GLY A N 1
ATOM 1292 C CA . GLY A 1 171 ? -27.165 8.341 18.904 1.00 98.06 171 GLY A CA 1
ATOM 1293 C C . GLY A 1 171 ? -26.130 8.000 17.834 1.00 98.06 171 GLY A C 1
ATOM 1294 O O . GLY A 1 171 ? -25.795 8.837 16.983 1.00 98.06 171 GLY A O 1
ATOM 1295 N N . ARG A 1 172 ? -25.617 6.764 17.882 1.00 98.50 172 ARG A N 1
ATOM 1296 C CA . ARG A 1 172 ? -24.599 6.260 16.942 1.00 98.50 172 ARG A CA 1
ATOM 1297 C C . ARG A 1 172 ? -25.044 4.982 16.247 1.00 98.50 172 ARG A C 1
ATOM 1299 O O . ARG A 1 172 ? -25.539 4.064 16.891 1.00 98.50 172 ARG A O 1
ATOM 1306 N N . LEU A 1 173 ? -24.805 4.919 14.947 1.00 98.62 173 LEU A N 1
ATOM 1307 C CA . LEU A 1 173 ? -24.993 3.739 14.117 1.00 98.62 173 LEU A CA 1
ATOM 1308 C C . LEU A 1 173 ? -23.623 3.243 13.656 1.00 98.62 173 LEU A C 1
ATOM 1310 O O . LEU A 1 173 ? -22.842 4.038 13.142 1.00 98.62 173 LEU A O 1
ATOM 1314 N N . VAL A 1 174 ? -23.331 1.957 13.839 1.00 98.50 174 VAL A N 1
ATOM 1315 C CA . VAL A 1 174 ? -22.097 1.312 13.369 1.00 98.50 174 VAL A CA 1
ATOM 1316 C C . VAL A 1 174 ? -22.445 0.242 12.338 1.00 98.50 174 VAL A C 1
ATOM 1318 O O . VAL A 1 174 ? -23.220 -0.669 12.628 1.00 98.50 174 VAL A O 1
ATOM 1321 N N . ILE A 1 175 ? -21.897 0.359 11.130 1.00 98.06 175 ILE A N 1
ATOM 1322 C CA . ILE A 1 175 ? -22.246 -0.500 9.989 1.00 98.06 175 ILE A CA 1
ATOM 1323 C C . ILE A 1 175 ? -21.049 -0.674 9.043 1.00 98.06 175 ILE A C 1
ATOM 1325 O O . ILE A 1 175 ? -20.342 0.298 8.785 1.00 98.06 175 ILE A O 1
ATOM 1329 N N . PRO A 1 176 ? -20.821 -1.879 8.497 1.00 94.69 176 PRO A N 1
ATOM 1330 C CA . PRO A 1 176 ? -19.959 -2.075 7.339 1.00 94.69 176 PRO A CA 1
ATOM 1331 C C . PRO A 1 176 ? -20.662 -1.620 6.054 1.00 94.69 176 PRO A C 1
ATOM 1333 O O . PRO A 1 176 ? -21.750 -2.109 5.737 1.00 94.69 176 PRO A O 1
ATOM 1336 N N . VAL A 1 177 ? -20.044 -0.729 5.283 1.00 91.25 177 VAL A N 1
ATOM 1337 C CA . VAL A 1 177 ? -20.547 -0.284 3.973 1.00 91.25 177 VAL A CA 1
ATOM 1338 C C . VAL A 1 177 ? -19.480 -0.417 2.899 1.00 91.25 177 VAL A C 1
ATOM 1340 O O . VAL A 1 177 ? -18.299 -0.234 3.168 1.00 91.25 177 VAL A O 1
ATOM 1343 N N . GLY A 1 178 ? -19.871 -0.742 1.673 1.00 80.44 178 GLY A N 1
ATOM 1344 C CA . GLY A 1 178 ? -18.927 -0.823 0.564 1.00 80.44 178 GLY A CA 1
ATOM 1345 C C . GLY A 1 178 ? -19.612 -1.023 -0.776 1.00 80.44 178 GLY A C 1
ATOM 1346 O O . GLY A 1 178 ? -20.636 -1.692 -0.871 1.00 80.44 178 GLY A O 1
ATOM 1347 N N . VAL A 1 179 ? -19.021 -0.470 -1.835 1.00 67.88 179 VAL A N 1
ATOM 1348 C CA . VAL A 1 179 ? -19.549 -0.588 -3.206 1.00 67.88 179 VAL A CA 1
ATOM 1349 C C . VAL A 1 179 ? -19.425 -2.005 -3.790 1.00 67.88 179 VAL A C 1
ATOM 1351 O O . VAL A 1 179 ? -20.115 -2.324 -4.755 1.00 67.88 179 VAL A O 1
ATOM 1354 N N . ASP A 1 180 ? -18.588 -2.872 -3.204 1.00 69.50 180 ASP A N 1
ATOM 1355 C CA . ASP A 1 180 ? -18.472 -4.302 -3.528 1.00 69.50 180 ASP A CA 1
ATOM 1356 C C . ASP A 1 180 ? -18.702 -5.139 -2.258 1.00 69.50 180 ASP A C 1
ATOM 1358 O O . ASP A 1 180 ? -18.240 -4.814 -1.167 1.00 69.50 180 ASP A O 1
ATOM 1362 N N . ARG A 1 181 ? -19.375 -6.285 -2.399 1.00 71.44 181 ARG A N 1
ATOM 1363 C CA . ARG A 1 181 ? -19.651 -7.221 -1.295 1.00 71.44 181 ARG A CA 1
ATOM 1364 C C . ARG A 1 181 ? -18.392 -7.789 -0.625 1.00 71.44 181 ARG A C 1
ATOM 1366 O O . ARG A 1 181 ? -18.501 -8.386 0.441 1.00 71.44 181 ARG A O 1
ATOM 1373 N N . ARG A 1 182 ? -17.214 -7.675 -1.235 1.00 56.16 182 ARG A N 1
ATOM 1374 C CA . ARG A 1 182 ? -15.940 -8.230 -0.756 1.00 56.16 182 ARG A CA 1
ATOM 1375 C C . ARG A 1 182 ? -15.096 -7.229 0.027 1.00 56.16 182 ARG A C 1
ATOM 1377 O O . ARG A 1 182 ? -14.213 -7.683 0.751 1.00 56.16 182 ARG A O 1
ATOM 1384 N N . VAL A 1 183 ? -15.362 -5.928 -0.105 1.00 64.50 183 VAL A N 1
ATOM 1385 C CA . VAL A 1 183 ? -14.572 -4.850 0.507 1.00 64.50 183 VAL A CA 1
ATOM 1386 C C . VAL A 1 183 ? -15.516 -3.861 1.171 1.00 64.50 183 VAL A C 1
ATOM 1388 O O . VAL A 1 183 ? -16.335 -3.247 0.493 1.00 64.50 183 VAL A O 1
ATOM 1391 N N . GLN A 1 184 ? -15.430 -3.742 2.494 1.00 79.56 184 GLN A N 1
ATOM 1392 C CA . GLN A 1 184 ? -16.329 -2.903 3.277 1.00 79.56 184 GLN A CA 1
ATOM 1393 C C . GLN A 1 184 ? -15.527 -2.096 4.297 1.00 79.56 184 GLN A C 1
ATOM 1395 O O . GLN A 1 184 ? -14.586 -2.602 4.906 1.00 79.56 184 GLN A O 1
ATOM 1400 N N . GLU A 1 185 ? -15.945 -0.862 4.517 1.00 83.94 185 GLU A N 1
ATOM 1401 C CA . GLU A 1 185 ? -15.446 0.015 5.565 1.00 83.94 185 GLU A CA 1
ATOM 1402 C C . GLU A 1 185 ? -16.448 -0.002 6.719 1.00 83.94 185 GLU A C 1
ATOM 1404 O O . GLU A 1 185 ? -17.655 0.176 6.533 1.00 83.94 185 GLU A O 1
ATOM 1409 N N . LEU A 1 186 ? -15.963 -0.246 7.930 1.00 92.19 186 LEU A N 1
ATOM 1410 C CA . LEU A 1 186 ? -16.745 -0.091 9.143 1.00 92.19 186 LEU A CA 1
ATOM 1411 C C . LEU A 1 186 ? -16.840 1.398 9.454 1.00 92.19 186 LEU A C 1
ATOM 1413 O O . LEU A 1 186 ? -15.845 2.015 9.829 1.00 92.19 186 LEU A O 1
ATOM 1417 N N . VAL A 1 187 ? -18.037 1.962 9.346 1.00 92.75 187 VAL A N 1
ATOM 1418 C CA . VAL A 1 187 ? -18.278 3.382 9.610 1.00 92.75 187 VAL A CA 1
ATOM 1419 C C . VAL A 1 187 ? -19.130 3.575 10.856 1.00 92.75 187 VAL A C 1
ATOM 1421 O O . VAL A 1 187 ? -19.998 2.759 11.179 1.00 92.75 187 VAL A O 1
ATOM 1424 N N . ARG A 1 188 ? -18.916 4.700 11.541 1.00 97.56 188 ARG A N 1
ATOM 1425 C CA . ARG A 1 188 ? -19.798 5.223 12.584 1.00 97.56 188 ARG A CA 1
ATOM 1426 C C . ARG A 1 188 ? -20.510 6.468 12.098 1.00 97.56 188 ARG A C 1
ATOM 1428 O O . ARG A 1 188 ? -19.887 7.480 11.794 1.00 97.56 188 ARG A O 1
ATOM 1435 N N . VAL A 1 189 ? -21.832 6.426 12.134 1.00 97.31 189 VAL A N 1
ATOM 1436 C CA . VAL A 1 189 ? -22.704 7.559 11.847 1.00 97.31 189 VAL A CA 1
ATOM 1437 C C . VAL A 1 189 ? -23.272 8.098 13.156 1.00 97.31 189 VAL A C 1
ATOM 1439 O O . VAL A 1 189 ? -23.973 7.391 13.872 1.00 97.31 189 VAL A O 1
ATOM 1442 N N . THR A 1 190 ? -23.002 9.362 13.471 1.00 97.94 190 THR A N 1
ATOM 1443 C CA . THR A 1 190 ? -23.613 10.074 14.604 1.00 97.94 190 THR A CA 1
ATOM 1444 C C . THR A 1 190 ? -24.682 11.033 14.094 1.00 97.94 190 THR A C 1
ATOM 1446 O O . THR A 1 190 ? -24.391 11.904 13.268 1.00 97.94 190 THR A O 1
ATOM 1449 N N . ARG A 1 191 ? -25.913 10.927 14.605 1.00 97.88 191 ARG A N 1
ATOM 1450 C CA . ARG A 1 191 ? -26.986 11.877 14.270 1.00 97.88 191 ARG A CA 1
ATOM 1451 C C . ARG A 1 191 ? -26.800 13.169 15.063 1.00 97.88 191 ARG A C 1
ATOM 1453 O O . ARG A 1 191 ? -26.882 13.162 16.285 1.00 97.88 191 ARG A O 1
ATOM 1460 N N . LEU A 1 192 ? -26.544 14.284 14.384 1.00 94.56 192 LEU A N 1
ATOM 1461 C CA . LEU A 1 192 ? -26.290 15.587 15.015 1.00 94.56 192 LEU A CA 1
ATOM 1462 C C . LEU A 1 192 ? -27.561 16.433 15.165 1.00 94.56 192 LEU A C 1
ATOM 1464 O O . LEU A 1 192 ? -27.662 17.234 16.090 1.00 94.56 192 LEU A O 1
ATOM 1468 N N . SER A 1 193 ? -28.516 16.276 14.251 1.00 94.94 193 SER A N 1
ATOM 1469 C CA . SER A 1 193 ? -29.830 16.924 14.290 1.00 94.94 193 SER A CA 1
ATOM 1470 C C . SER A 1 193 ? -30.846 16.103 13.490 1.00 94.94 193 SER A C 1
ATOM 1472 O O . SER A 1 193 ? -30.538 14.996 13.048 1.00 94.94 193 SER A O 1
ATOM 1474 N N . GLU A 1 194 ? -32.056 16.627 13.276 1.00 88.50 194 GLU A N 1
ATOM 1475 C CA . GLU A 1 194 ? -33.074 15.952 12.460 1.00 88.50 194 GLU A CA 1
ATOM 1476 C C . GLU A 1 194 ? -32.571 15.582 11.055 1.00 88.50 194 GLU A C 1
ATOM 1478 O O . GLU A 1 194 ? -32.876 14.484 10.592 1.00 88.50 194 GLU A O 1
ATOM 1483 N N . LEU A 1 195 ? -31.759 16.450 10.431 1.00 88.88 195 LEU A N 1
ATOM 1484 C CA . LEU A 1 195 ? -31.297 16.320 9.040 1.00 88.88 195 LEU A CA 1
ATOM 1485 C C . LEU A 1 195 ? -29.775 16.165 8.883 1.00 88.88 195 LEU A C 1
ATOM 1487 O O . LEU A 1 195 ? -29.296 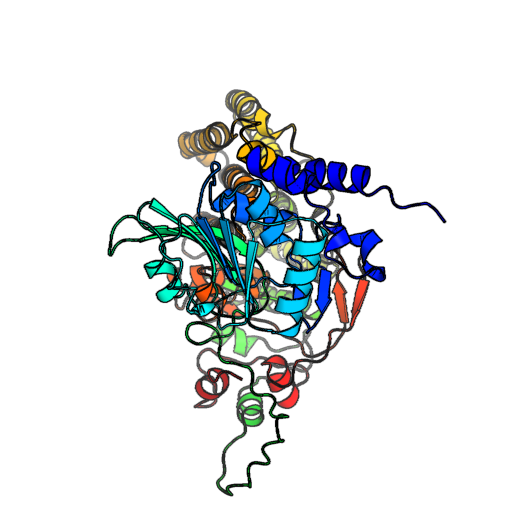15.965 7.769 1.00 88.88 195 LEU A O 1
ATOM 1491 N N . LYS A 1 196 ? -28.991 16.302 9.959 1.00 92.19 196 LYS A N 1
ATOM 1492 C CA . LYS A 1 196 ? -27.523 16.307 9.879 1.00 92.19 196 LYS A CA 1
ATOM 1493 C C . LYS A 1 196 ? -26.921 15.078 10.545 1.00 92.19 196 LYS A C 1
ATOM 1495 O O . LYS A 1 196 ? -27.192 14.808 11.714 1.00 92.19 196 LYS A O 1
ATOM 1500 N N . TYR A 1 197 ? -26.015 14.422 9.827 1.00 94.44 197 TYR A N 1
ATOM 1501 C CA . TYR A 1 197 ? -25.245 13.271 10.290 1.00 94.44 197 TYR A CA 1
ATOM 1502 C C . TYR A 1 197 ? -23.747 13.539 10.125 1.00 94.44 197 TYR A C 1
ATOM 1504 O O . TYR A 1 197 ? -23.336 14.280 9.231 1.00 94.44 197 TYR A O 1
ATOM 1512 N N . LYS A 1 198 ? -22.937 12.956 11.007 1.00 92.19 198 LYS A N 1
ATOM 1513 C CA . LYS A 1 198 ? -21.478 12.897 10.883 1.00 92.19 198 LYS A CA 1
ATOM 1514 C C . LYS A 1 198 ? -21.079 11.443 10.689 1.00 92.19 198 LYS A C 1
ATOM 1516 O O . LYS A 1 198 ? -21.438 10.629 11.534 1.00 92.19 198 LYS A O 1
ATOM 1521 N N . THR A 1 199 ? -20.326 11.154 9.637 1.00 90.94 199 THR A N 1
ATOM 1522 C CA . THR A 1 199 ? -19.750 9.829 9.385 1.00 90.94 199 THR A CA 1
ATOM 1523 C C . THR A 1 199 ? -18.263 9.848 9.711 1.00 90.94 199 THR A C 1
ATOM 1525 O O . THR A 1 199 ? -17.583 10.839 9.443 1.00 90.94 199 THR A O 1
ATOM 1528 N N . GLU A 1 200 ? -17.786 8.781 10.337 1.00 90.44 200 GLU A N 1
ATOM 1529 C CA . GLU A 1 200 ? -16.390 8.557 10.701 1.00 90.44 200 GLU A CA 1
ATOM 1530 C C . GLU A 1 200 ? -16.010 7.125 10.320 1.00 90.44 200 GLU A C 1
ATOM 1532 O O . GLU A 1 200 ? -16.730 6.194 10.684 1.00 90.44 200 GLU A O 1
ATOM 1537 N N . ASP A 1 201 ? -14.884 6.948 9.637 1.00 81.69 201 ASP A N 1
ATOM 1538 C CA . ASP A 1 201 ? -14.367 5.625 9.281 1.00 81.69 201 ASP A CA 1
ATOM 1539 C C . ASP A 1 201 ? -13.626 5.027 10.485 1.00 81.69 201 ASP A C 1
ATOM 1541 O O . ASP A 1 201 ? -12.894 5.732 11.186 1.00 81.69 201 ASP A O 1
ATOM 1545 N N . ILE A 1 202 ? -13.857 3.742 10.768 1.00 82.94 202 ILE A N 1
ATOM 1546 C CA . ILE A 1 202 ? -13.288 3.044 11.930 1.00 82.94 202 ILE A CA 1
ATOM 1547 C C . ILE A 1 202 ? -12.219 2.040 11.509 1.00 82.94 202 ILE A C 1
ATOM 1549 O O . ILE A 1 202 ? -11.132 2.046 12.081 1.00 82.94 202 ILE A O 1
ATOM 1553 N N . ALA A 1 203 ? -12.549 1.131 10.589 1.00 77.19 203 ALA A N 1
ATOM 1554 C CA . ALA A 1 203 ? -11.668 0.035 10.190 1.00 77.19 203 ALA A CA 1
ATOM 1555 C C . ALA A 1 203 ? -12.135 -0.620 8.886 1.00 77.19 203 ALA A C 1
ATOM 1557 O O . ALA A 1 203 ? -13.329 -0.654 8.604 1.00 77.19 203 ALA A O 1
ATOM 1558 N N . ASP A 1 204 ? -11.218 -1.242 8.154 1.00 75.69 204 ASP A N 1
ATOM 1559 C CA . ASP A 1 204 ? -11.559 -2.113 7.028 1.00 75.69 204 ASP A CA 1
ATOM 1560 C C . ASP A 1 204 ? -12.052 -3.472 7.540 1.00 75.69 204 ASP A C 1
ATOM 1562 O O . ASP A 1 204 ? -11.451 -4.082 8.431 1.00 75.69 204 ASP A O 1
ATOM 1566 N N . VAL A 1 205 ? -13.158 -3.966 6.985 1.00 78.19 205 VAL A N 1
ATOM 1567 C CA . VAL A 1 205 ? -13.806 -5.199 7.438 1.00 78.19 205 VAL A CA 1
ATOM 1568 C C . VAL A 1 205 ? -14.385 -6.005 6.278 1.00 78.19 205 VAL A C 1
ATOM 1570 O O . VAL A 1 205 ? -14.532 -5.542 5.148 1.00 78.19 205 VAL A O 1
ATOM 1573 N N . ARG A 1 206 ? -14.743 -7.258 6.566 1.00 80.38 206 ARG A N 1
ATOM 1574 C CA . ARG A 1 206 ? -15.449 -8.123 5.625 1.00 80.38 206 ARG A CA 1
ATOM 1575 C C . ARG A 1 206 ? -16.545 -8.900 6.339 1.00 80.38 206 ARG A C 1
ATOM 1577 O O . ARG A 1 206 ? -16.273 -9.826 7.096 1.00 80.38 206 ARG A O 1
ATOM 1584 N N . PHE A 1 207 ? -17.780 -8.536 6.044 1.00 84.19 207 PHE A N 1
ATOM 1585 C CA . PHE A 1 207 ? -18.997 -9.168 6.525 1.00 84.19 207 PHE A CA 1
ATOM 1586 C C . PHE A 1 207 ? -19.757 -9.846 5.387 1.00 84.19 207 PHE A C 1
ATOM 1588 O O . PHE A 1 207 ? -19.552 -9.565 4.202 1.00 84.19 207 PHE A O 1
ATOM 1595 N N . VAL A 1 208 ? -20.664 -10.742 5.772 1.00 85.50 208 VAL A N 1
ATOM 1596 C CA . VAL A 1 208 ? -21.715 -11.262 4.891 1.00 85.50 208 VAL A CA 1
ATOM 1597 C C . VAL A 1 208 ? -22.596 -10.110 4.378 1.00 85.50 208 VAL A C 1
ATOM 1599 O O . VAL A 1 208 ? -22.732 -9.101 5.071 1.00 85.50 208 VAL A O 1
ATOM 1602 N N . PRO A 1 209 ? -23.178 -10.206 3.170 1.00 89.00 209 PRO A N 1
ATOM 1603 C CA . PRO A 1 209 ? -23.947 -9.108 2.591 1.00 89.00 209 PRO A CA 1
ATOM 1604 C C . PRO A 1 209 ? -25.249 -8.849 3.362 1.00 89.00 209 PRO A C 1
ATOM 1606 O O . PRO A 1 209 ? -26.025 -9.769 3.615 1.00 89.00 209 PRO A O 1
ATOM 1609 N N . LEU A 1 210 ? -25.531 -7.579 3.653 1.00 94.44 210 LEU A N 1
ATOM 1610 C CA . LEU A 1 210 ? -26.821 -7.109 4.152 1.00 94.44 210 LEU A CA 1
ATOM 1611 C C . LEU A 1 210 ? -27.834 -7.128 3.001 1.00 94.44 210 LEU A C 1
ATOM 1613 O O . LEU A 1 210 ? -27.820 -6.244 2.148 1.00 94.44 210 LEU A O 1
ATOM 1617 N N . VAL A 1 211 ? -28.681 -8.153 2.944 1.00 92.31 211 VAL A N 1
ATOM 1618 C CA . VAL A 1 211 ? -29.693 -8.330 1.888 1.00 92.31 211 VAL A CA 1
ATOM 1619 C C . VAL A 1 211 ? -31.048 -7.823 2.375 1.00 92.31 211 VAL A C 1
ATOM 1621 O O . VAL A 1 211 ? -31.528 -8.288 3.406 1.00 92.31 211 VAL A O 1
ATOM 1624 N N . GLY A 1 212 ? -31.691 -6.933 1.618 1.00 91.69 212 GLY A N 1
ATOM 1625 C CA . GLY A 1 212 ? -32.991 -6.359 1.981 1.00 91.69 212 GLY A CA 1
ATOM 1626 C C . GLY A 1 212 ? -33.408 -5.196 1.082 1.00 91.69 212 GLY A C 1
ATOM 1627 O O . GLY A 1 212 ? -32.740 -4.915 0.088 1.00 91.69 212 GLY A O 1
ATOM 1628 N N . ALA A 1 213 ? -34.515 -4.537 1.422 1.00 92.00 213 ALA A N 1
ATOM 1629 C CA . ALA A 1 213 ? -35.100 -3.437 0.654 1.00 92.00 213 ALA A CA 1
ATOM 1630 C C . ALA A 1 213 ? -34.156 -2.233 0.490 1.00 92.00 213 ALA A C 1
ATOM 1632 O O . ALA A 1 213 ? -34.114 -1.637 -0.583 1.00 92.00 213 ALA A O 1
ATOM 1633 N N . GLU A 1 214 ? -33.385 -1.912 1.531 1.00 93.25 214 GLU A N 1
ATOM 1634 C CA . GLU A 1 214 ? -32.345 -0.868 1.524 1.00 93.25 214 GLU A CA 1
ATOM 1635 C C . GLU A 1 214 ? -30.933 -1.478 1.618 1.00 93.25 214 GLU A C 1
ATOM 1637 O O . GLU A 1 214 ? -29.997 -0.874 2.136 1.00 93.25 214 GLU A O 1
ATOM 1642 N N . GLY A 1 215 ? -30.784 -2.726 1.167 1.00 92.44 215 GLY A N 1
ATOM 1643 C CA . GLY A 1 215 ? -29.517 -3.449 1.143 1.00 92.44 215 GLY A CA 1
ATOM 1644 C C . GLY A 1 215 ? -29.201 -3.993 -0.245 1.00 92.44 215 GLY A C 1
ATOM 1645 O O . GLY A 1 215 ? -29.682 -3.520 -1.272 1.00 92.44 215 GLY A O 1
ATOM 1646 N N . TRP A 1 216 ? -28.384 -5.036 -0.290 1.00 87.69 216 TRP A N 1
ATOM 1647 C CA . TRP A 1 216 ? -28.121 -5.764 -1.520 1.00 87.69 216 TRP A CA 1
ATOM 1648 C C . TRP A 1 216 ? -29.369 -6.501 -2.012 1.00 87.69 216 TRP A C 1
ATOM 1650 O O . TRP A 1 216 ? -30.087 -7.128 -1.231 1.00 87.69 216 TRP A O 1
ATOM 1660 N N . ALA A 1 217 ? -29.562 -6.530 -3.332 1.00 83.50 217 ALA A N 1
ATOM 1661 C CA . ALA A 1 217 ? -30.566 -7.388 -3.947 1.00 83.50 217 ALA A CA 1
ATOM 1662 C C . ALA A 1 217 ? -30.298 -8.870 -3.624 1.00 83.50 217 ALA A C 1
ATOM 1664 O O . ALA A 1 217 ? -29.144 -9.328 -3.618 1.00 83.50 217 ALA A O 1
ATOM 1665 N N . THR A 1 218 ? -31.377 -9.621 -3.375 1.00 70.38 218 THR A N 1
ATOM 1666 C CA . THR A 1 218 ? -31.299 -11.068 -3.129 1.00 70.38 218 THR A CA 1
ATOM 1667 C C . THR A 1 218 ? -30.675 -11.730 -4.361 1.00 70.38 218 THR A C 1
ATOM 1669 O O . THR A 1 218 ? -31.163 -11.480 -5.465 1.00 70.38 218 THR A O 1
ATOM 1672 N N . PRO A 1 219 ? -29.607 -12.538 -4.222 1.00 53.00 219 PRO A N 1
ATOM 1673 C CA . PRO A 1 219 ? -29.139 -13.361 -5.328 1.00 53.00 219 PRO A CA 1
ATOM 1674 C C . PRO A 1 219 ? -30.306 -14.238 -5.781 1.00 53.00 219 PRO A C 1
ATOM 1676 O O . PRO A 1 219 ? -30.868 -14.978 -4.978 1.00 53.00 219 PRO A O 1
ATOM 1679 N N . THR A 1 220 ? -30.725 -14.121 -7.035 1.00 38.66 220 THR A N 1
ATOM 1680 C CA . THR A 1 220 ? -31.664 -15.078 -7.616 1.00 38.66 220 THR A CA 1
ATOM 1681 C C . THR A 1 220 ? -30.937 -16.409 -7.766 1.00 38.66 220 THR A C 1
ATOM 1683 O O . THR A 1 220 ? -29.940 -16.466 -8.487 1.00 38.66 220 THR A O 1
ATOM 1686 N N . ASP A 1 221 ? -31.439 -17.461 -7.117 1.00 31.66 221 ASP A N 1
ATOM 1687 C CA . ASP A 1 221 ? -31.086 -18.865 -7.375 1.00 31.66 221 ASP A CA 1
ATOM 1688 C C . ASP A 1 221 ? -31.604 -19.302 -8.758 1.00 31.66 221 ASP A C 1
ATOM 1690 O O . ASP A 1 221 ? -32.387 -20.240 -8.899 1.00 31.66 221 ASP A O 1
ATOM 1694 N N . GLU A 1 222 ? -31.189 -18.605 -9.813 1.00 26.52 222 GLU A N 1
ATOM 1695 C CA . GLU A 1 222 ? -31.205 -19.188 -11.144 1.00 26.52 222 GLU A CA 1
ATOM 1696 C C . GLU A 1 222 ? -29.831 -19.821 -11.369 1.00 26.52 222 GLU A C 1
ATOM 1698 O O . GLU A 1 222 ? -28.813 -19.122 -11.308 1.00 26.52 222 GLU A O 1
ATOM 1703 N N . PRO A 1 223 ? -29.753 -21.133 -11.664 1.00 30.33 223 PRO A N 1
ATOM 1704 C CA . PRO A 1 223 ? -28.586 -21.653 -12.349 1.00 30.33 223 PRO A CA 1
ATOM 1705 C C . PRO A 1 223 ? -28.387 -20.761 -13.568 1.00 30.33 223 PRO A C 1
ATOM 1707 O O . PRO A 1 223 ? -29.340 -20.544 -14.320 1.00 30.33 223 PRO A O 1
ATOM 1710 N N . ALA A 1 224 ? -27.175 -20.233 -13.750 1.00 30.94 224 ALA A N 1
ATOM 1711 C CA . ALA A 1 224 ? -26.804 -19.556 -14.978 1.00 30.94 224 ALA A CA 1
ATOM 1712 C C . ALA A 1 224 ? -27.067 -20.531 -16.129 1.00 30.94 224 ALA A C 1
ATOM 1714 O O . ALA A 1 224 ? -26.269 -21.419 -16.429 1.00 30.94 224 ALA A O 1
ATOM 1715 N N . THR A 1 225 ? -28.248 -20.406 -16.726 1.00 25.31 225 THR A N 1
ATOM 1716 C CA . THR A 1 225 ? -28.612 -21.147 -17.916 1.00 25.31 225 THR A CA 1
ATOM 1717 C C . THR A 1 225 ? -27.591 -20.690 -18.946 1.00 25.31 225 THR A C 1
ATOM 1719 O O . THR A 1 225 ? -27.444 -19.474 -19.119 1.00 25.31 225 THR A O 1
ATOM 1722 N N . PRO A 1 226 ? -26.829 -21.590 -19.590 1.00 29.80 226 PRO A N 1
ATOM 1723 C CA . PRO A 1 226 ? -25.896 -21.170 -20.614 1.00 29.80 226 PRO A CA 1
ATOM 1724 C C . PRO A 1 226 ? -26.728 -20.446 -21.662 1.00 29.80 226 PRO A C 1
ATOM 1726 O O . PRO A 1 226 ? -27.567 -21.046 -22.337 1.00 29.80 226 PRO A O 1
ATOM 1729 N N . VAL A 1 227 ? -26.552 -19.128 -21.744 1.00 28.14 227 VAL A N 1
ATOM 1730 C CA . VAL A 1 227 ? -27.188 -18.325 -22.773 1.00 28.14 227 VAL A CA 1
ATOM 1731 C C . VAL A 1 227 ? -26.500 -18.727 -24.067 1.00 28.14 227 VAL A C 1
ATOM 1733 O O . VAL A 1 227 ? -25.538 -18.104 -24.511 1.00 28.14 227 VAL A O 1
ATOM 1736 N N . HIS A 1 228 ? -26.995 -19.795 -24.689 1.00 32.28 228 HIS A N 1
ATOM 1737 C CA . HIS A 1 228 ? -26.814 -20.026 -26.105 1.00 32.28 228 HIS A CA 1
ATOM 1738 C C . HIS A 1 228 ? -27.497 -18.861 -26.815 1.00 32.28 228 HIS A C 1
ATOM 1740 O O . HIS A 1 228 ? -28.680 -18.902 -27.158 1.00 32.28 228 HIS A O 1
ATOM 1746 N N . ARG A 1 229 ? -26.738 -17.781 -27.023 1.00 32.53 229 ARG A N 1
ATOM 1747 C CA . ARG A 1 229 ? -27.112 -16.757 -27.985 1.00 32.53 229 ARG A CA 1
ATOM 1748 C C . ARG A 1 229 ? -27.178 -17.445 -29.340 1.00 32.53 229 ARG A C 1
ATOM 1750 O O . ARG A 1 229 ? -26.160 -17.830 -29.910 1.00 32.53 229 ARG A O 1
ATOM 1757 N N . ARG A 1 230 ? -28.410 -17.620 -29.825 1.00 31.30 230 ARG A N 1
ATOM 1758 C CA . ARG A 1 230 ? -28.703 -17.913 -31.226 1.00 31.30 230 ARG A CA 1
ATOM 1759 C C . ARG A 1 230 ? -27.874 -16.970 -32.087 1.00 31.30 230 ARG A C 1
ATOM 1761 O O . ARG A 1 230 ? -27.936 -15.755 -31.905 1.00 31.30 230 ARG A O 1
ATOM 1768 N N . GLY A 1 231 ? -27.107 -17.564 -32.997 1.00 33.53 231 GLY A N 1
ATOM 1769 C CA . GLY A 1 231 ? -26.323 -16.847 -33.984 1.00 33.53 231 GLY A CA 1
ATOM 1770 C C . GLY A 1 231 ? -27.203 -15.854 -34.728 1.00 33.53 231 GLY A C 1
ATOM 1771 O O . GLY A 1 231 ? -28.104 -16.237 -35.471 1.00 33.53 231 GLY A O 1
ATOM 1772 N N . ILE A 1 232 ? -26.915 -14.575 -34.522 1.00 32.97 232 ILE A N 1
ATOM 1773 C CA . ILE A 1 232 ? -27.238 -13.553 -35.501 1.00 32.97 232 ILE A CA 1
ATOM 1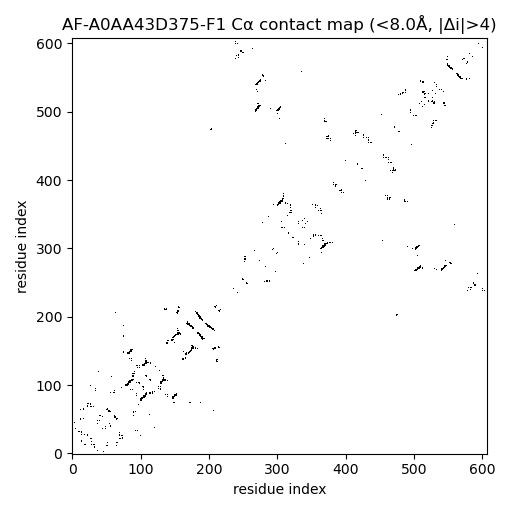774 C C . ILE A 1 232 ? -26.067 -13.585 -36.471 1.00 32.97 232 ILE A C 1
ATOM 1776 O O . ILE A 1 232 ? -24.956 -1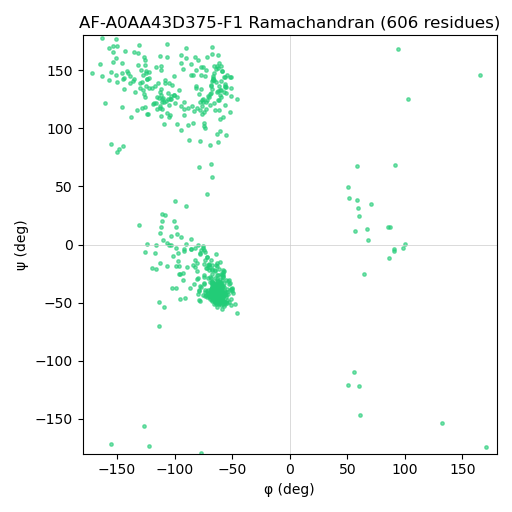3.168 -36.150 1.00 32.97 232 ILE A O 1
ATOM 1780 N N . ALA A 1 233 ? -26.316 -14.169 -37.640 1.00 34.41 233 ALA A N 1
ATOM 1781 C CA . ALA A 1 233 ? -25.435 -14.074 -38.785 1.00 34.41 233 ALA A CA 1
ATOM 1782 C C . ALA A 1 233 ? -25.364 -12.600 -39.221 1.00 34.41 233 ALA A C 1
ATOM 1784 O O . ALA A 1 233 ? -26.221 -12.099 -39.941 1.00 34.41 233 ALA A O 1
ATOM 1785 N N . GLY A 1 234 ? -24.344 -11.910 -38.726 1.00 31.89 234 GLY A N 1
ATOM 1786 C CA . GLY A 1 234 ? -23.875 -10.603 -39.165 1.00 31.89 234 GLY A CA 1
ATOM 1787 C C . GLY A 1 234 ? -22.445 -10.476 -38.655 1.00 31.89 234 GLY A C 1
ATOM 1788 O O . GLY A 1 234 ? -22.213 -10.695 -37.472 1.00 31.89 234 GLY A O 1
ATOM 1789 N N . GLY A 1 235 ? -21.473 -10.260 -39.541 1.00 41.94 235 GLY A N 1
ATOM 1790 C CA . GLY A 1 235 ? -20.046 -10.362 -39.219 1.00 41.94 235 GLY A CA 1
ATOM 1791 C C . GLY A 1 235 ? -19.597 -9.379 -38.136 1.00 41.94 235 GLY A C 1
ATOM 1792 O O . GLY A 1 235 ? -19.310 -8.227 -38.439 1.00 41.94 235 GLY A O 1
ATOM 1793 N N . VAL A 1 236 ? -19.516 -9.842 -36.887 1.00 45.53 236 VAL A N 1
ATOM 1794 C CA . VAL A 1 236 ? -18.969 -9.089 -35.752 1.00 45.53 236 VAL A CA 1
ATOM 1795 C C . VAL A 1 236 ? -17.675 -9.772 -35.312 1.00 45.53 236 VAL A C 1
ATOM 1797 O O . VAL A 1 236 ? -17.678 -10.952 -34.959 1.00 45.53 236 VAL A O 1
ATOM 1800 N N . GLU A 1 237 ? -16.560 -9.046 -35.382 1.00 62.09 237 GLU A N 1
ATOM 1801 C CA . GLU A 1 237 ? -15.276 -9.459 -34.810 1.00 62.09 237 GLU A CA 1
ATOM 1802 C C . GLU A 1 237 ? -15.438 -9.778 -33.319 1.00 62.09 237 GLU A C 1
ATOM 1804 O O . GLU A 1 237 ? -16.024 -9.001 -32.563 1.00 62.09 237 GLU A O 1
ATOM 1809 N N . THR A 1 238 ? -14.942 -10.940 -32.890 1.00 80.38 238 THR A N 1
ATOM 1810 C CA . THR A 1 238 ? -14.926 -11.291 -31.468 1.00 80.38 238 THR A CA 1
ATOM 1811 C C . THR A 1 238 ? -13.790 -10.534 -30.765 1.00 80.38 238 THR A C 1
ATOM 1813 O O . THR A 1 238 ? -12.795 -10.202 -31.417 1.00 80.38 238 THR A O 1
ATOM 1816 N N . PRO A 1 239 ? -13.895 -10.248 -29.454 1.00 82.38 239 PRO A N 1
ATOM 1817 C CA . PRO A 1 239 ? -12.852 -9.543 -28.709 1.00 82.38 239 PRO A CA 1
ATOM 1818 C C . PRO A 1 239 ? -11.450 -10.127 -28.878 1.00 82.38 239 PRO A C 1
ATOM 1820 O O . PRO A 1 239 ? -10.478 -9.389 -29.012 1.00 82.38 239 PRO A O 1
ATOM 1823 N N . GLU A 1 240 ? -11.366 -11.450 -28.928 1.00 86.12 240 GLU A N 1
ATOM 1824 C CA . GLU A 1 240 ? -10.131 -12.216 -29.059 1.00 86.12 240 GLU A CA 1
ATOM 1825 C C . GLU A 1 240 ? -9.502 -11.966 -30.436 1.00 86.12 240 GLU A C 1
ATOM 1827 O O . GLU A 1 240 ? -8.294 -11.775 -30.535 1.00 86.12 240 GLU A O 1
ATOM 1832 N N . LYS A 1 241 ? -10.318 -11.856 -31.497 1.00 85.38 241 LYS A N 1
ATOM 1833 C CA . LYS A 1 241 ? -9.848 -11.490 -32.844 1.00 85.38 241 LYS A CA 1
ATOM 1834 C C . LYS A 1 241 ? -9.354 -10.049 -32.908 1.00 85.38 241 LYS A C 1
ATOM 1836 O O . LYS A 1 241 ? -8.312 -9.799 -33.508 1.00 85.38 241 LYS A O 1
ATOM 1841 N N . THR A 1 242 ? -10.063 -9.111 -32.278 1.00 86.25 242 THR A N 1
ATOM 1842 C CA . THR A 1 242 ? -9.639 -7.703 -32.218 1.00 86.25 242 THR A CA 1
ATOM 1843 C C . THR A 1 242 ? -8.322 -7.551 -31.448 1.00 86.25 242 THR A C 1
ATOM 1845 O O . THR A 1 242 ? -7.452 -6.783 -31.865 1.00 86.25 242 THR A O 1
ATOM 1848 N N . ILE A 1 243 ? -8.139 -8.302 -30.355 1.00 87.50 243 ILE A N 1
ATOM 1849 C CA . ILE A 1 243 ? -6.876 -8.354 -29.603 1.00 87.50 243 ILE A CA 1
ATOM 1850 C C . ILE A 1 243 ? -5.777 -8.982 -30.464 1.00 87.50 243 ILE A C 1
ATOM 1852 O O . ILE A 1 243 ? -4.737 -8.356 -30.651 1.00 87.50 243 ILE A O 1
ATOM 1856 N N . ALA A 1 244 ? -6.019 -10.153 -31.061 1.00 87.00 244 ALA A N 1
ATOM 1857 C CA . ALA A 1 244 ? -5.049 -10.848 -31.908 1.00 87.00 244 ALA A CA 1
ATOM 1858 C C . ALA A 1 244 ? -4.551 -9.974 -33.073 1.00 87.00 244 ALA A C 1
ATOM 1860 O O . ALA A 1 244 ? -3.354 -9.938 -33.344 1.00 87.00 244 ALA A O 1
ATOM 1861 N N . ALA A 1 245 ? -5.445 -9.213 -33.713 1.00 87.12 245 ALA A N 1
ATOM 1862 C CA . ALA A 1 245 ? -5.101 -8.279 -34.788 1.00 87.12 245 ALA A CA 1
ATOM 1863 C C . ALA A 1 245 ? -4.311 -7.043 -34.312 1.00 87.12 245 ALA A C 1
ATOM 1865 O O . ALA A 1 245 ? -3.632 -6.392 -35.108 1.00 87.12 245 ALA A O 1
ATOM 1866 N N . SER A 1 246 ? -4.400 -6.705 -33.024 1.00 88.38 246 SER A N 1
ATOM 1867 C CA . SER A 1 246 ? -3.757 -5.524 -32.431 1.00 88.38 246 SER A CA 1
ATOM 1868 C C . SER A 1 246 ? -2.437 -5.841 -31.721 1.00 88.38 246 SER A C 1
ATOM 1870 O O . SER A 1 246 ? -1.643 -4.930 -31.480 1.00 88.38 246 SER A O 1
ATOM 1872 N N . CYS A 1 247 ? -2.203 -7.109 -31.384 1.00 89.38 247 CYS A N 1
ATOM 1873 C CA . CYS A 1 247 ? -1.008 -7.584 -30.701 1.00 89.38 247 CYS A CA 1
ATOM 1874 C C . CYS A 1 247 ? 0.237 -7.588 -31.599 1.00 89.38 247 CYS A C 1
ATOM 1876 O O . CYS A 1 247 ? 0.188 -7.813 -32.806 1.00 89.38 247 CYS A O 1
ATOM 1878 N N . GLU A 1 248 ? 1.389 -7.402 -30.966 1.00 89.69 248 GLU A N 1
ATOM 1879 C CA . GLU A 1 248 ? 2.710 -7.613 -31.546 1.00 89.69 248 GLU A CA 1
ATOM 1880 C C . GLU A 1 248 ? 3.317 -8.852 -30.894 1.00 89.69 248 GLU A C 1
ATOM 1882 O O . GLU A 1 248 ? 3.707 -8.824 -29.726 1.00 89.69 248 GLU A O 1
ATOM 1887 N N . ALA A 1 249 ? 3.323 -9.963 -31.629 1.00 88.88 249 ALA A N 1
ATOM 1888 C CA . ALA A 1 249 ? 3.900 -11.213 -31.159 1.00 88.88 249 ALA A CA 1
ATOM 1889 C C . ALA A 1 249 ? 5.428 -11.180 -31.253 1.00 88.88 249 ALA A C 1
ATOM 1891 O O . ALA A 1 249 ? 5.989 -10.613 -32.192 1.00 88.88 249 ALA A O 1
ATOM 1892 N N . PHE A 1 250 ? 6.092 -11.833 -30.305 1.00 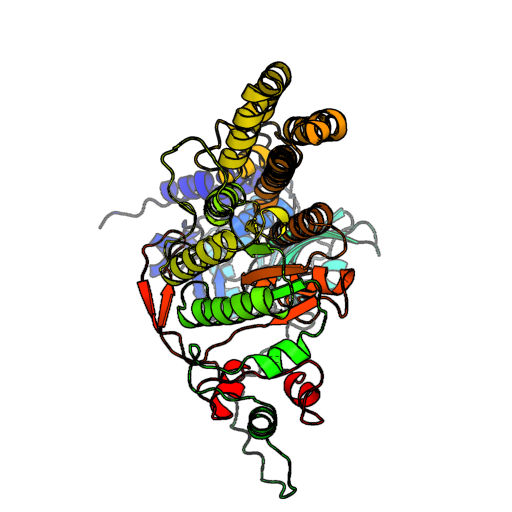91.19 250 PHE A N 1
ATOM 1893 C CA . PHE A 1 250 ? 7.540 -12.014 -30.323 1.00 91.19 250 PHE A CA 1
ATOM 1894 C C . PHE A 1 250 ? 7.912 -13.432 -29.890 1.00 91.19 250 PHE A C 1
ATOM 1896 O O . PHE A 1 250 ? 7.259 -14.037 -29.042 1.00 91.19 250 PHE A O 1
ATOM 1903 N N . GLU A 1 251 ? 8.968 -13.987 -30.481 1.00 86.88 251 GLU A N 1
ATOM 1904 C CA . GLU A 1 251 ? 9.338 -15.386 -30.241 1.00 86.88 251 GLU A CA 1
ATOM 1905 C C . GLU A 1 251 ? 10.073 -15.575 -28.910 1.00 86.88 251 GLU A C 1
ATOM 1907 O O . GLU A 1 251 ? 9.806 -16.529 -28.178 1.00 86.88 251 GLU A O 1
ATOM 1912 N N . SER A 1 252 ? 10.972 -14.653 -28.561 1.00 91.75 252 SER A N 1
ATOM 1913 C CA . SER A 1 252 ? 11.843 -14.757 -27.388 1.00 91.75 252 SER A CA 1
ATOM 1914 C C . SER A 1 252 ? 12.088 -13.393 -26.758 1.00 91.75 252 SER A C 1
ATOM 1916 O O . SER A 1 252 ? 12.281 -12.409 -27.464 1.00 91.75 252 SER A O 1
ATOM 1918 N N . ILE A 1 253 ? 12.148 -13.353 -25.424 1.00 92.81 253 ILE A N 1
ATOM 1919 C CA . ILE A 1 253 ? 12.523 -12.148 -24.667 1.00 92.81 253 ILE A CA 1
ATOM 1920 C C . ILE A 1 253 ? 13.956 -11.719 -25.012 1.00 92.81 253 ILE A C 1
ATOM 1922 O O . ILE A 1 253 ? 14.232 -10.533 -25.113 1.00 92.81 253 ILE A O 1
ATOM 1926 N N . ALA A 1 254 ? 14.866 -12.672 -25.234 1.00 89.56 254 ALA A N 1
ATOM 1927 C CA . ALA A 1 254 ? 16.283 -12.377 -25.457 1.00 89.56 254 ALA A CA 1
ATOM 1928 C C . ALA A 1 254 ? 16.585 -11.749 -26.830 1.00 89.56 254 ALA A C 1
ATOM 1930 O O . ALA A 1 254 ? 17.648 -11.162 -27.004 1.00 89.56 254 ALA A O 1
ATOM 1931 N N . SER A 1 255 ? 15.690 -11.906 -27.808 1.00 86.94 255 SER A N 1
ATOM 1932 C CA . SER A 1 255 ? 15.904 -11.467 -29.194 1.00 86.94 255 SER A CA 1
ATOM 1933 C C . SER A 1 255 ? 14.730 -10.666 -29.757 1.00 86.94 255 SER A C 1
ATOM 1935 O O . SER A 1 255 ? 14.596 -10.552 -30.975 1.00 86.94 255 SER A O 1
ATOM 1937 N N . THR A 1 256 ? 13.840 -10.166 -28.897 1.00 91.31 256 THR A N 1
ATOM 1938 C CA . THR A 1 256 ? 12.688 -9.376 -29.338 1.00 91.31 256 THR A CA 1
ATOM 1939 C C . THR A 1 256 ? 13.146 -8.028 -29.890 1.00 91.31 256 THR A C 1
ATOM 1941 O O . THR A 1 256 ? 13.972 -7.349 -29.282 1.00 91.31 256 THR A O 1
ATOM 1944 N N . ASP A 1 257 ? 12.577 -7.613 -31.021 1.00 92.00 257 ASP A N 1
ATOM 1945 C CA . ASP A 1 257 ? 12.772 -6.258 -31.536 1.00 92.00 257 ASP A CA 1
ATOM 1946 C C . ASP A 1 257 ? 11.956 -5.269 -30.690 1.00 92.00 257 ASP A C 1
ATOM 1948 O O . ASP A 1 257 ? 10.724 -5.315 -30.660 1.00 92.00 257 ASP A O 1
ATOM 1952 N N . LEU A 1 258 ? 12.653 -4.391 -29.968 1.00 95.50 258 LEU A N 1
ATOM 1953 C CA . LEU A 1 258 ? 12.043 -3.369 -29.119 1.00 95.50 258 LEU A CA 1
ATOM 1954 C C . LEU A 1 258 ? 11.825 -2.039 -29.848 1.00 95.50 258 LEU A C 1
ATOM 1956 O O . LEU A 1 258 ? 11.182 -1.154 -29.283 1.00 95.50 258 LEU A O 1
ATOM 1960 N N . GLU A 1 259 ? 12.282 -1.875 -31.091 1.00 94.56 259 GLU A N 1
ATOM 1961 C CA . GLU A 1 259 ? 12.161 -0.612 -31.827 1.00 94.56 259 GLU A CA 1
ATOM 1962 C C . GLU A 1 259 ? 10.703 -0.114 -31.955 1.00 94.56 259 GLU A C 1
ATOM 1964 O O . GLU A 1 259 ? 10.444 1.074 -31.726 1.00 94.56 259 GLU A O 1
ATOM 1969 N N . PRO A 1 260 ? 9.688 -0.965 -32.231 1.00 93.56 260 PRO A N 1
ATOM 1970 C CA . PRO A 1 260 ? 8.288 -0.532 -32.202 1.00 93.56 260 PRO A CA 1
ATOM 1971 C C . PRO A 1 260 ? 7.856 0.030 -30.839 1.00 93.56 260 PRO A C 1
ATOM 1973 O O . PRO A 1 260 ? 7.139 1.032 -30.779 1.00 93.56 260 PRO A O 1
ATOM 1976 N N . LEU A 1 261 ? 8.316 -0.577 -29.740 1.00 95.50 261 LEU A N 1
ATOM 1977 C CA . LEU A 1 261 ? 8.035 -0.104 -28.386 1.00 95.50 261 LEU A CA 1
ATOM 1978 C C . LEU A 1 261 ? 8.753 1.219 -28.096 1.00 95.50 261 LEU A C 1
ATOM 1980 O O . LEU A 1 261 ? 8.116 2.156 -27.621 1.00 95.50 261 LEU A O 1
ATOM 1984 N N . LEU A 1 262 ? 10.040 1.333 -28.429 1.00 96.88 262 LEU A N 1
ATOM 1985 C CA . LEU A 1 262 ? 10.824 2.555 -28.231 1.00 96.88 262 LEU A CA 1
ATOM 1986 C C . LEU A 1 262 ? 10.249 3.744 -29.012 1.00 96.88 262 LEU A C 1
ATOM 1988 O O . LEU A 1 262 ? 10.258 4.874 -28.512 1.00 96.88 262 LEU A O 1
ATOM 1992 N N . ARG A 1 263 ? 9.711 3.516 -30.217 1.00 95.38 263 ARG A N 1
ATOM 1993 C CA . ARG A 1 263 ? 9.002 4.555 -30.981 1.00 95.38 263 ARG A CA 1
ATOM 1994 C C . ARG A 1 263 ? 7.747 5.042 -30.259 1.00 95.38 263 ARG A C 1
ATOM 1996 O O . ARG A 1 263 ? 7.566 6.251 -30.161 1.00 95.38 263 ARG A O 1
ATOM 2003 N N . ARG A 1 264 ? 6.943 4.138 -29.685 1.00 94.94 264 ARG A N 1
ATOM 2004 C CA . ARG A 1 264 ? 5.742 4.496 -28.898 1.00 94.94 264 ARG A CA 1
ATOM 2005 C C . ARG A 1 264 ? 6.054 5.195 -27.581 1.00 94.94 264 ARG A C 1
ATOM 2007 O O . ARG A 1 264 ? 5.339 6.117 -27.202 1.00 94.94 264 ARG A O 1
ATOM 2014 N N . ILE A 1 265 ? 7.117 4.776 -26.895 1.00 96.50 265 ILE A N 1
ATOM 2015 C CA . ILE A 1 265 ? 7.616 5.473 -25.700 1.00 96.50 265 ILE A CA 1
ATOM 2016 C C . ILE A 1 265 ? 8.014 6.912 -26.063 1.00 96.50 265 ILE A C 1
ATOM 2018 O O . ILE A 1 265 ? 7.838 7.831 -25.263 1.00 96.50 265 ILE A O 1
ATOM 2022 N N . GLY A 1 266 ? 8.500 7.130 -27.290 1.00 95.25 266 GLY A N 1
ATOM 2023 C CA . GLY A 1 266 ? 8.754 8.462 -27.826 1.00 95.25 266 GLY A CA 1
ATOM 2024 C C . GLY A 1 266 ? 9.777 9.214 -26.979 1.00 95.25 266 GLY A C 1
ATOM 2025 O O . GLY A 1 266 ? 10.904 8.736 -26.808 1.00 95.25 266 GLY A O 1
ATOM 2026 N N . ASN A 1 267 ? 9.359 10.370 -26.460 1.00 94.94 267 ASN A N 1
ATOM 2027 C CA . ASN A 1 267 ? 10.138 11.249 -25.584 1.00 94.94 267 ASN A CA 1
ATOM 2028 C C . ASN A 1 267 ? 9.632 11.233 -24.133 1.00 94.94 267 ASN A C 1
ATOM 2030 O O . ASN A 1 267 ? 9.816 12.217 -23.420 1.00 94.94 267 ASN A O 1
ATOM 2034 N N . ALA A 1 268 ? 8.979 10.150 -23.695 1.00 97.56 268 ALA A N 1
ATOM 2035 C CA . ALA A 1 268 ? 8.558 10.015 -22.305 1.00 97.56 268 ALA A CA 1
ATOM 2036 C C . ALA A 1 268 ? 9.731 10.280 -21.348 1.00 97.56 268 ALA A C 1
ATOM 2038 O O . ALA A 1 268 ? 10.848 9.796 -21.555 1.00 97.56 268 ALA A O 1
ATOM 2039 N N . ARG A 1 269 ? 9.455 11.068 -20.310 1.00 97.94 269 ARG A N 1
ATOM 2040 C CA . ARG A 1 269 ? 10.400 11.401 -19.247 1.00 97.94 269 ARG A CA 1
ATOM 2041 C C . ARG A 1 269 ? 10.448 10.305 -18.189 1.00 97.94 269 ARG A C 1
ATOM 2043 O O . ARG A 1 269 ? 11.507 10.042 -17.632 1.00 97.94 269 ARG A O 1
ATOM 2050 N N . VAL A 1 270 ? 9.317 9.650 -17.936 1.00 98.56 270 VAL A N 1
ATOM 2051 C CA . VAL A 1 270 ? 9.207 8.551 -16.974 1.00 98.56 270 VAL A CA 1
ATOM 2052 C C . VAL A 1 270 ? 8.612 7.337 -17.672 1.00 98.56 270 VAL A C 1
ATOM 2054 O O . VAL A 1 270 ? 7.542 7.425 -18.277 1.00 98.56 270 VAL A O 1
ATOM 2057 N N . VAL A 1 271 ? 9.294 6.198 -17.578 1.00 98.69 271 VAL A N 1
ATOM 2058 C CA . VAL A 1 271 ? 8.774 4.906 -18.034 1.00 98.69 271 VAL A CA 1
ATOM 2059 C C . VAL A 1 271 ? 8.606 3.998 -16.828 1.00 98.69 271 VAL A C 1
ATOM 2061 O O . VAL A 1 271 ? 9.584 3.660 -16.168 1.00 98.69 271 VAL A O 1
ATOM 2064 N N . LEU A 1 272 ? 7.368 3.600 -16.547 1.00 98.69 272 LEU A N 1
ATOM 2065 C CA . LEU A 1 272 ? 7.037 2.706 -15.448 1.00 98.69 272 LEU A CA 1
ATOM 2066 C C . LEU A 1 272 ? 6.838 1.283 -15.974 1.00 98.69 272 LEU A C 1
ATOM 2068 O O . LEU A 1 272 ? 5.995 1.040 -16.838 1.00 98.69 272 LEU A O 1
ATOM 2072 N N . LEU A 1 273 ? 7.621 0.350 -15.450 1.00 98.62 273 LEU A N 1
ATOM 2073 C CA . LEU A 1 273 ? 7.649 -1.055 -15.828 1.00 98.62 273 LEU A CA 1
ATOM 2074 C C . LEU A 1 273 ? 7.099 -1.900 -14.679 1.00 98.62 273 LEU A C 1
ATOM 2076 O O . LEU A 1 273 ? 7.718 -2.017 -13.619 1.00 98.62 273 LEU A O 1
ATOM 2080 N N . GLY A 1 274 ? 5.921 -2.466 -14.921 1.00 97.94 274 GLY A N 1
ATOM 2081 C CA . GLY A 1 274 ? 5.185 -3.296 -13.984 1.00 97.94 274 GLY A CA 1
ATOM 2082 C C . GLY A 1 274 ? 5.725 -4.714 -13.864 1.00 97.94 274 GLY A C 1
ATOM 2083 O O . GLY A 1 274 ? 6.649 -5.122 -14.565 1.00 97.94 274 GLY A O 1
ATOM 2084 N N . GLU A 1 275 ? 5.071 -5.498 -13.022 1.00 96.12 275 GLU A N 1
ATOM 2085 C CA . GLU A 1 275 ? 5.098 -6.956 -13.051 1.00 96.12 275 GLU A CA 1
ATOM 2086 C C . GLU A 1 275 ? 3.825 -7.495 -12.392 1.00 96.12 275 GLU A C 1
ATOM 2088 O O . GLU A 1 275 ? 3.286 -6.857 -11.487 1.00 96.12 275 GLU A O 1
ATOM 2093 N N . ALA A 1 276 ? 3.327 -8.652 -12.838 1.00 95.12 276 ALA A N 1
ATOM 2094 C CA . ALA A 1 276 ? 2.128 -9.267 -12.249 1.00 95.12 276 ALA A CA 1
ATOM 2095 C C . ALA A 1 276 ? 2.432 -10.073 -10.972 1.00 95.12 276 ALA A C 1
ATOM 2097 O O . ALA A 1 276 ? 1.526 -10.507 -10.268 1.00 95.12 276 ALA A O 1
ATOM 2098 N N . SER A 1 277 ? 3.715 -10.343 -10.727 1.00 95.12 277 SER A N 1
ATOM 2099 C CA . SER A 1 277 ? 4.219 -11.064 -9.562 1.00 95.12 277 SER A CA 1
ATOM 2100 C C . SER A 1 277 ? 5.716 -10.805 -9.426 1.00 95.12 277 SER A C 1
ATOM 2102 O O . SER A 1 277 ? 6.409 -10.825 -10.443 1.00 95.12 277 SER A O 1
ATOM 2104 N N . HIS A 1 278 ? 6.236 -10.713 -8.206 1.00 94.56 278 HIS A N 1
ATOM 2105 C CA . HIS A 1 278 ? 7.673 -10.513 -7.981 1.00 94.56 278 HIS A CA 1
ATOM 2106 C C . HIS A 1 278 ? 8.536 -11.781 -8.114 1.00 94.56 278 HIS A C 1
ATOM 2108 O O . HIS A 1 278 ? 9.739 -11.734 -7.891 1.00 94.56 278 HIS A O 1
ATOM 2114 N N . GLY A 1 279 ? 7.942 -12.941 -8.404 1.00 95.38 279 GLY A N 1
ATOM 2115 C CA . GLY A 1 279 ? 8.635 -14.236 -8.425 1.00 95.38 279 GLY A CA 1
ATOM 2116 C C . GLY A 1 279 ? 8.770 -14.877 -9.803 1.00 95.38 279 GLY A C 1
ATOM 2117 O O . GLY A 1 279 ? 8.999 -16.083 -9.881 1.00 95.38 279 GLY A O 1
ATOM 2118 N N . THR A 1 280 ? 8.556 -14.113 -10.877 1.00 96.31 280 THR A N 1
ATOM 2119 C CA . THR A 1 280 ? 8.519 -14.627 -12.256 1.00 96.31 280 THR A CA 1
ATOM 2120 C C . THR A 1 280 ? 9.731 -14.127 -13.041 1.00 96.31 280 THR A C 1
ATOM 2122 O O . THR A 1 280 ? 9.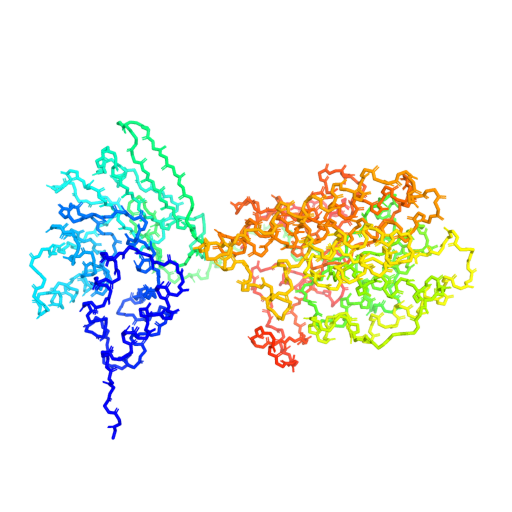881 -12.926 -13.269 1.00 96.31 280 THR A O 1
ATOM 2125 N N . SER A 1 281 ? 10.589 -15.055 -13.478 1.00 96.31 281 SER A N 1
ATOM 2126 C CA . SER A 1 281 ? 11.859 -14.764 -14.171 1.00 96.31 281 SER A CA 1
ATOM 2127 C C . SER A 1 281 ? 11.651 -13.961 -15.460 1.00 96.31 281 SER A C 1
ATOM 2129 O O . SER A 1 281 ? 12.358 -12.988 -15.727 1.00 96.31 281 SER A O 1
ATOM 2131 N N . GLU A 1 282 ? 10.634 -14.308 -16.247 1.00 95.75 282 GLU A N 1
ATOM 2132 C CA . GLU A 1 282 ? 10.333 -13.679 -17.532 1.00 95.75 282 GLU A CA 1
ATOM 2133 C C . GLU A 1 282 ? 10.017 -12.185 -17.399 1.00 95.75 282 GLU A C 1
ATOM 2135 O O . GLU A 1 282 ? 10.390 -11.400 -18.274 1.00 95.75 282 GLU A O 1
ATOM 2140 N N . PHE A 1 283 ? 9.380 -11.772 -16.299 1.00 96.75 283 PHE A N 1
ATOM 2141 C CA . PHE A 1 283 ? 9.092 -10.361 -16.045 1.00 96.75 283 PHE A CA 1
ATOM 2142 C C . PHE A 1 283 ? 10.378 -9.581 -15.771 1.00 96.75 283 PHE A C 1
ATOM 2144 O O . PHE A 1 283 ? 10.586 -8.531 -16.377 1.00 96.75 283 PHE A O 1
ATOM 2151 N N . TYR A 1 284 ? 11.294 -10.115 -14.954 1.00 97.50 284 TYR A N 1
ATOM 2152 C CA . TYR A 1 284 ? 12.610 -9.500 -14.747 1.00 97.50 284 TYR A CA 1
ATOM 2153 C C . TYR A 1 284 ? 13.403 -9.382 -16.049 1.00 97.50 284 TYR A C 1
ATOM 2155 O O . TYR A 1 284 ? 13.864 -8.291 -16.373 1.00 97.50 284 TYR A O 1
ATOM 2163 N N . ARG A 1 285 ? 13.498 -10.463 -16.831 1.00 97.31 285 ARG A N 1
ATOM 2164 C CA . ARG A 1 285 ? 14.257 -10.469 -18.093 1.00 97.31 285 ARG A CA 1
ATOM 2165 C C . ARG A 1 285 ? 13.717 -9.465 -19.103 1.00 97.31 285 ARG A C 1
ATOM 2167 O O . ARG A 1 285 ? 14.487 -8.780 -19.767 1.00 97.31 285 ARG A O 1
ATOM 2174 N N . MET A 1 286 ? 12.396 -9.355 -19.235 1.00 97.38 286 MET A N 1
ATOM 2175 C CA . MET A 1 286 ? 11.808 -8.397 -20.170 1.00 97.38 286 MET A CA 1
ATOM 2176 C C . MET A 1 286 ? 11.957 -6.954 -19.672 1.00 97.38 286 MET A C 1
ATOM 2178 O O . MET A 1 286 ? 12.296 -6.078 -20.467 1.00 97.38 286 MET A O 1
ATOM 2182 N N . ARG A 1 287 ? 11.775 -6.695 -18.367 1.00 97.62 287 ARG A N 1
ATOM 2183 C CA . ARG A 1 287 ? 12.071 -5.377 -17.779 1.00 97.62 287 ARG A CA 1
ATOM 2184 C C . ARG A 1 287 ? 13.520 -4.978 -18.015 1.00 97.62 287 ARG A C 1
ATOM 2186 O O . ARG A 1 287 ? 13.776 -3.850 -18.416 1.00 97.62 287 ARG A O 1
ATOM 2193 N N . GLU A 1 288 ? 14.450 -5.906 -17.826 1.00 97.38 288 GLU A N 1
ATOM 2194 C CA . GLU A 1 288 ? 15.864 -5.717 -18.125 1.00 97.38 288 GLU A CA 1
ATOM 2195 C C . GLU A 1 288 ? 16.094 -5.339 -19.593 1.00 97.38 288 GLU A C 1
ATOM 2197 O O . GLU A 1 288 ? 16.731 -4.320 -19.853 1.00 97.38 288 GLU A O 1
ATOM 2202 N N . GLN A 1 289 ? 15.564 -6.106 -20.552 1.00 97.38 289 GLN A N 1
ATOM 2203 C CA . GLN A 1 289 ? 15.741 -5.819 -21.983 1.00 97.38 289 GLN A CA 1
ATOM 2204 C C . GLN A 1 289 ? 15.208 -4.432 -22.357 1.00 97.38 289 GLN A C 1
ATOM 2206 O O . GLN A 1 289 ? 15.898 -3.660 -23.027 1.00 97.38 289 GLN A O 1
ATOM 2211 N N . ILE A 1 290 ? 14.017 -4.078 -21.862 1.00 98.25 290 ILE A N 1
ATOM 2212 C CA . ILE A 1 290 ? 13.440 -2.745 -22.061 1.00 98.25 290 ILE A CA 1
ATOM 2213 C C . ILE A 1 290 ? 14.341 -1.677 -21.433 1.00 98.25 290 ILE A C 1
ATOM 2215 O O . ILE A 1 290 ? 14.660 -0.689 -22.092 1.00 98.25 290 ILE A O 1
ATOM 2219 N N . SER A 1 291 ? 14.795 -1.872 -20.193 1.00 98.50 291 SER A N 1
ATOM 2220 C CA . SER A 1 291 ? 15.659 -0.913 -19.502 1.00 98.50 291 SER A CA 1
ATOM 2221 C C . SER A 1 291 ? 16.979 -0.679 -20.230 1.00 98.50 291 SER A C 1
ATOM 2223 O O . SER A 1 291 ? 17.375 0.473 -20.403 1.00 98.50 291 SER A O 1
ATOM 2225 N N . ARG A 1 292 ? 17.644 -1.745 -20.695 1.00 97.94 292 ARG A N 1
ATOM 2226 C CA . ARG A 1 292 ? 18.887 -1.649 -21.476 1.00 97.94 292 ARG A CA 1
ATOM 2227 C C . ARG A 1 292 ? 18.670 -0.804 -22.731 1.00 97.94 292 ARG A C 1
ATOM 2229 O O . ARG A 1 292 ? 19.384 0.173 -22.938 1.00 97.94 292 ARG A O 1
ATOM 2236 N N . ALA A 1 293 ? 17.616 -1.101 -23.490 1.00 98.12 293 ALA A N 1
ATOM 2237 C CA . ALA A 1 293 ? 17.278 -0.372 -24.708 1.00 98.12 293 ALA A CA 1
ATOM 2238 C C . ALA A 1 293 ? 16.935 1.109 -24.447 1.00 98.12 293 ALA A C 1
ATOM 2240 O O . ALA A 1 293 ? 17.330 1.991 -25.210 1.00 98.12 293 ALA A O 1
ATOM 2241 N N . LEU A 1 294 ? 16.237 1.416 -23.349 1.00 98.56 294 LEU A N 1
ATOM 2242 C CA . LEU A 1 294 ? 15.949 2.794 -22.938 1.00 98.56 294 LEU A CA 1
ATOM 2243 C C . LEU A 1 294 ? 17.223 3.561 -22.560 1.00 98.56 294 LEU A C 1
ATOM 2245 O O . LEU A 1 294 ? 17.397 4.717 -22.952 1.00 98.56 294 LEU A O 1
ATOM 2249 N N . ILE A 1 295 ? 18.134 2.918 -21.837 1.00 98.12 295 ILE A N 1
ATOM 2250 C CA . ILE A 1 295 ? 19.417 3.505 -21.445 1.00 98.12 295 ILE A CA 1
ATOM 2251 C C . ILE A 1 295 ? 20.303 3.763 -22.673 1.00 98.12 295 ILE A C 1
ATOM 2253 O O . ILE A 1 295 ? 20.876 4.844 -22.795 1.00 98.12 295 ILE A O 1
ATOM 2257 N N . GLU A 1 296 ? 20.411 2.798 -23.586 1.00 96.06 296 GLU A N 1
ATOM 2258 C CA . GLU A 1 296 ? 21.312 2.869 -24.745 1.00 96.06 296 GLU A CA 1
ATOM 2259 C C . GLU A 1 296 ? 20.783 3.773 -25.865 1.00 96.06 296 GLU A C 1
ATOM 2261 O O . GLU A 1 296 ? 21.564 4.480 -26.499 1.00 96.06 296 GLU A O 1
ATOM 2266 N N . HIS A 1 297 ? 19.467 3.786 -26.102 1.00 97.06 297 HIS A N 1
ATOM 2267 C CA . HIS A 1 297 ? 18.886 4.456 -27.273 1.00 97.06 297 HIS A CA 1
ATOM 2268 C C . HIS A 1 297 ? 18.037 5.687 -26.948 1.00 97.06 297 HIS A C 1
ATOM 2270 O O . HIS A 1 297 ? 17.727 6.468 -27.849 1.00 97.06 297 HIS A O 1
ATOM 2276 N N . LYS A 1 298 ? 17.618 5.878 -25.690 1.00 97.38 298 LYS A N 1
ATOM 2277 C CA . LYS A 1 298 ? 16.691 6.961 -25.305 1.00 97.38 298 LYS A CA 1
ATOM 2278 C C . LYS A 1 298 ? 17.217 7.892 -24.210 1.00 97.38 298 LYS A C 1
ATOM 2280 O O . LYS A 1 298 ? 16.511 8.848 -23.865 1.00 97.38 298 LYS A O 1
ATOM 2285 N N . GLY A 1 299 ? 18.437 7.656 -23.719 1.00 95.88 299 GLY A N 1
ATOM 2286 C CA . GLY A 1 299 ? 19.135 8.538 -22.780 1.00 95.88 299 GLY A CA 1
ATOM 2287 C C . GLY A 1 299 ? 18.537 8.541 -21.374 1.00 95.88 299 GLY A C 1
ATOM 2288 O O . GLY A 1 299 ? 18.494 9.588 -20.735 1.00 95.88 299 GLY A O 1
ATOM 2289 N N . PHE A 1 300 ? 18.021 7.402 -20.903 1.00 98.31 300 PHE A N 1
ATOM 2290 C CA . PHE A 1 300 ? 17.534 7.292 -19.526 1.00 98.31 300 PHE A CA 1
ATOM 2291 C C . PHE A 1 300 ? 18.692 7.342 -18.533 1.00 98.31 300 PHE A C 1
ATOM 2293 O O . PHE A 1 300 ? 19.674 6.625 -18.699 1.00 98.31 300 PHE A O 1
ATOM 2300 N N . SER A 1 301 ? 18.571 8.214 -17.529 1.00 96.75 301 SER A N 1
ATOM 2301 C CA . SER A 1 301 ? 19.666 8.628 -16.641 1.00 96.75 301 SER A CA 1
ATOM 2302 C C . SER A 1 301 ? 19.716 7.819 -15.350 1.00 96.75 301 SER A C 1
ATOM 2304 O O . SER A 1 301 ? 20.771 7.694 -14.738 1.00 96.75 301 SER A O 1
ATOM 2306 N N . PHE A 1 302 ? 18.588 7.258 -14.918 1.00 98.38 302 PHE A N 1
ATOM 2307 C CA . PHE A 1 302 ? 18.553 6.397 -13.744 1.00 98.38 302 PHE A CA 1
ATOM 2308 C C . PHE A 1 302 ? 17.411 5.389 -13.797 1.00 98.38 302 PHE A C 1
ATOM 2310 O O . PHE A 1 302 ? 16.391 5.590 -14.466 1.00 98.38 302 PHE A O 1
ATOM 2317 N N . ILE A 1 303 ? 17.599 4.310 -13.047 1.00 98.44 303 ILE A N 1
ATOM 2318 C CA . ILE A 1 303 ? 16.558 3.354 -12.703 1.00 98.44 303 ILE A CA 1
ATOM 2319 C C . ILE A 1 303 ? 16.204 3.503 -11.225 1.00 98.44 303 ILE A C 1
ATOM 2321 O O . ILE A 1 303 ? 17.084 3.698 -10.392 1.00 98.44 303 ILE A O 1
ATOM 2325 N N . ALA A 1 304 ? 14.919 3.425 -10.909 1.00 98.31 304 ALA A N 1
ATOM 2326 C CA . ALA A 1 304 ? 14.393 3.468 -9.560 1.00 98.31 304 ALA A CA 1
ATOM 2327 C C . ALA A 1 304 ? 13.489 2.251 -9.324 1.00 98.31 304 ALA A C 1
ATOM 2329 O O . ALA A 1 304 ? 12.619 1.960 -10.145 1.00 98.31 304 ALA A O 1
ATOM 2330 N N . ILE A 1 305 ? 13.703 1.519 -8.236 1.00 97.88 305 ILE A N 1
ATOM 2331 C CA . ILE A 1 305 ? 12.976 0.279 -7.943 1.00 97.88 305 ILE A CA 1
ATOM 2332 C C . ILE A 1 305 ? 12.054 0.437 -6.728 1.00 97.88 305 ILE A C 1
ATOM 2334 O O . ILE A 1 305 ? 12.338 1.223 -5.823 1.00 97.88 305 ILE A O 1
ATOM 2338 N N . GLU A 1 306 ? 10.983 -0.354 -6.674 1.00 96.56 306 GLU A N 1
ATOM 2339 C CA . GLU A 1 306 ? 10.166 -0.602 -5.476 1.00 96.56 306 GLU A CA 1
ATOM 2340 C C . GLU A 1 306 ? 10.972 -1.418 -4.450 1.00 96.56 306 GLU A C 1
ATOM 2342 O O . GLU A 1 306 ? 10.765 -2.612 -4.227 1.00 96.56 306 GLU A O 1
ATOM 2347 N N . GLY A 1 307 ? 11.982 -0.771 -3.884 1.00 93.81 307 GLY A N 1
ATOM 2348 C CA . GLY A 1 307 ? 12.899 -1.344 -2.917 1.00 93.81 307 GLY A CA 1
ATOM 2349 C C . GLY A 1 307 ? 13.491 -0.272 -2.015 1.00 93.81 307 GLY A C 1
ATOM 2350 O O . GLY A 1 307 ? 13.401 0.929 -2.294 1.00 93.81 307 GLY A O 1
ATOM 2351 N N . ASP A 1 308 ? 14.096 -0.741 -0.929 1.00 91.75 308 ASP A N 1
ATOM 2352 C CA . ASP A 1 308 ? 14.657 0.092 0.131 1.00 91.75 308 ASP A CA 1
ATOM 2353 C C . ASP A 1 308 ? 15.790 0.996 -0.388 1.00 91.75 308 ASP A C 1
ATOM 2355 O O . ASP A 1 308 ? 16.724 0.544 -1.059 1.00 91.75 308 ASP A O 1
ATOM 2359 N N . TRP A 1 309 ? 15.730 2.283 -0.031 1.00 93.81 309 TRP A N 1
ATOM 2360 C CA . TRP A 1 309 ? 16.700 3.292 -0.467 1.00 93.81 309 TRP A CA 1
ATOM 2361 C C . TRP A 1 309 ? 18.160 2.970 -0.078 1.00 93.81 309 TRP A C 1
ATOM 2363 O O . TRP A 1 309 ? 19.004 2.955 -0.975 1.00 93.81 309 TRP A O 1
ATOM 2373 N N . PRO A 1 310 ? 18.504 2.650 1.192 1.00 89.50 310 PRO A N 1
ATOM 2374 C CA . PRO A 1 310 ? 19.889 2.360 1.588 1.00 89.50 310 PRO A CA 1
ATOM 2375 C C . PRO A 1 310 ? 20.495 1.158 0.861 1.00 89.50 310 PRO A C 1
ATOM 2377 O O . PRO A 1 310 ? 21.698 1.123 0.598 1.00 89.50 310 PRO A O 1
ATOM 2380 N N . ASP A 1 311 ? 19.660 0.171 0.540 1.00 91.06 311 ASP A N 1
ATOM 2381 C CA . ASP A 1 311 ? 20.092 -1.033 -0.152 1.00 91.06 311 ASP A CA 1
ATOM 2382 C C . ASP A 1 311 ? 20.389 -0.737 -1.626 1.00 91.06 311 ASP A C 1
ATOM 2384 O O . ASP A 1 311 ? 21.437 -1.124 -2.152 1.00 91.06 311 ASP A O 1
ATOM 2388 N N . ALA A 1 312 ? 19.510 0.026 -2.277 1.00 94.12 312 ALA A N 1
ATOM 2389 C CA . ALA A 1 312 ? 19.724 0.496 -3.637 1.00 94.12 312 ALA A CA 1
ATOM 2390 C C . ALA A 1 312 ? 20.924 1.453 -3.750 1.00 94.12 312 ALA A C 1
ATOM 2392 O O . ALA A 1 312 ? 21.690 1.328 -4.700 1.00 94.12 312 ALA A O 1
ATOM 2393 N N . ALA A 1 313 ? 21.160 2.327 -2.764 1.00 91.44 313 ALA A N 1
ATOM 2394 C CA . ALA A 1 313 ? 22.318 3.227 -2.739 1.00 91.44 313 ALA A CA 1
ATOM 2395 C C . ALA A 1 313 ? 23.653 2.458 -2.775 1.00 91.44 313 ALA A C 1
ATOM 2397 O O . ALA A 1 313 ? 24.594 2.837 -3.468 1.00 91.44 313 ALA A O 1
ATOM 2398 N N . ARG A 1 314 ? 23.742 1.304 -2.106 1.00 90.12 314 ARG A N 1
ATOM 2399 C CA . ARG A 1 314 ? 24.941 0.450 -2.183 1.00 90.12 314 ARG A CA 1
ATOM 2400 C C . ARG A 1 314 ? 25.137 -0.166 -3.568 1.00 90.12 314 ARG A C 1
ATOM 2402 O O . ARG A 1 314 ? 26.275 -0.284 -4.027 1.00 90.12 314 ARG A O 1
ATOM 2409 N N . ILE A 1 315 ? 24.049 -0.537 -4.241 1.00 93.50 315 ILE A N 1
ATOM 2410 C CA . ILE A 1 315 ? 24.097 -0.989 -5.638 1.00 93.50 315 ILE A CA 1
ATOM 2411 C C . ILE A 1 315 ? 24.507 0.165 -6.550 1.00 93.50 315 ILE A C 1
ATOM 2413 O O . ILE A 1 315 ? 25.344 -0.040 -7.425 1.00 93.50 315 ILE A O 1
ATOM 2417 N N . ASP A 1 316 ? 23.996 1.372 -6.320 1.00 94.94 316 ASP A N 1
ATOM 2418 C CA . ASP A 1 316 ? 24.378 2.576 -7.057 1.00 94.94 316 ASP A CA 1
ATOM 2419 C C . ASP A 1 316 ? 25.886 2.823 -7.009 1.00 94.94 316 ASP A C 1
ATOM 2421 O O . ASP A 1 316 ? 26.542 2.964 -8.043 1.00 94.94 316 ASP A O 1
ATOM 2425 N N . HIS A 1 317 ? 26.458 2.777 -5.803 1.00 91.62 317 HIS A N 1
ATOM 2426 C CA . HIS A 1 317 ? 27.895 2.927 -5.597 1.00 91.62 317 HIS A CA 1
ATOM 2427 C C . HIS A 1 317 ? 28.685 1.884 -6.395 1.00 91.62 317 HIS A C 1
ATOM 2429 O O . HIS A 1 317 ? 29.696 2.203 -7.030 1.00 91.62 317 HIS A O 1
ATOM 2435 N N . TYR A 1 318 ? 28.197 0.640 -6.418 1.00 93.12 318 TYR A N 1
ATOM 2436 C CA . TYR A 1 318 ? 28.775 -0.422 -7.229 1.00 93.12 318 TYR A CA 1
ATOM 2437 C C . TYR A 1 318 ? 28.648 -0.130 -8.731 1.00 93.12 318 TYR A C 1
ATOM 2439 O O . TYR A 1 318 ? 29.647 -0.198 -9.446 1.00 93.12 318 TYR A O 1
ATOM 2447 N N . VAL A 1 319 ? 27.478 0.231 -9.254 1.00 96.25 319 VAL A N 1
ATOM 2448 C CA . VAL A 1 319 ? 27.311 0.418 -10.706 1.00 96.25 319 VAL A CA 1
ATOM 2449 C C . VAL A 1 319 ? 27.951 1.700 -11.230 1.00 96.25 319 VAL A C 1
ATOM 2451 O O . VAL A 1 319 ? 28.338 1.743 -12.398 1.00 96.25 319 VAL A O 1
ATOM 2454 N N . ARG A 1 320 ? 28.112 2.737 -10.401 1.00 94.88 320 ARG A N 1
ATOM 2455 C CA . ARG A 1 320 ? 28.754 4.007 -10.784 1.00 94.88 320 ARG A CA 1
ATOM 2456 C C . ARG A 1 320 ? 30.245 4.076 -10.447 1.00 94.88 320 ARG A C 1
ATOM 2458 O O . ARG A 1 320 ? 30.866 5.105 -10.703 1.00 94.88 320 ARG A O 1
ATOM 2465 N N . HIS A 1 321 ? 30.842 2.972 -9.982 1.00 94.00 321 HIS A N 1
ATOM 2466 C CA . HIS A 1 321 ? 32.271 2.855 -9.632 1.00 94.00 321 HIS A CA 1
ATOM 2467 C C . HIS A 1 321 ? 32.720 3.856 -8.562 1.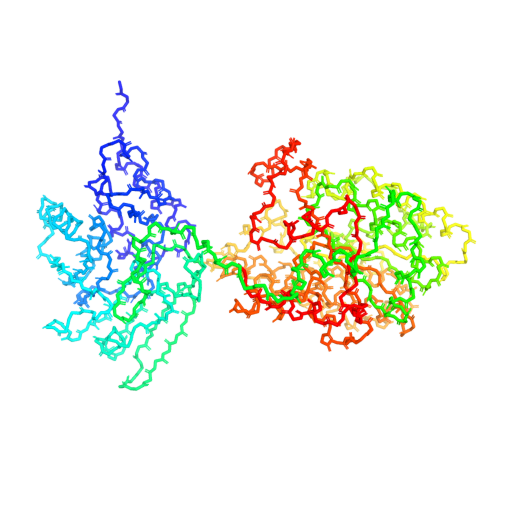00 94.00 321 HIS A C 1
ATOM 2469 O O . HIS A 1 321 ? 33.820 4.404 -8.639 1.00 94.00 321 HIS A O 1
ATOM 2475 N N . ALA A 1 322 ? 31.863 4.111 -7.581 1.00 87.00 322 ALA A N 1
ATOM 2476 C CA . ALA A 1 322 ? 32.191 4.992 -6.477 1.00 87.00 322 ALA A CA 1
ATOM 2477 C C . ALA A 1 322 ? 33.012 4.257 -5.403 1.00 87.00 322 ALA A C 1
ATOM 2479 O O . ALA A 1 322 ? 32.886 3.044 -5.214 1.00 87.00 322 ALA A O 1
ATOM 2480 N N . THR A 1 323 ? 33.864 4.995 -4.692 1.00 79.81 323 THR A N 1
ATOM 2481 C CA . THR A 1 323 ? 34.722 4.444 -3.635 1.00 79.81 323 THR A CA 1
ATOM 2482 C C . THR A 1 323 ? 34.016 4.556 -2.292 1.00 79.81 323 THR A C 1
ATOM 2484 O O . THR A 1 323 ? 33.781 5.663 -1.819 1.00 79.81 323 THR A O 1
ATOM 2487 N N . TYR A 1 324 ? 33.722 3.421 -1.658 1.00 72.25 324 TYR A N 1
ATOM 2488 C CA . TYR A 1 324 ? 33.094 3.371 -0.336 1.00 72.25 324 TYR A CA 1
ATOM 2489 C C . TYR A 1 324 ? 33.829 2.408 0.600 1.00 72.25 324 TYR A C 1
ATOM 2491 O O . TYR A 1 324 ? 34.468 1.463 0.125 1.00 72.25 324 TYR A O 1
ATOM 2499 N N . PRO A 1 325 ? 33.738 2.615 1.927 1.00 69.75 325 PRO A N 1
ATOM 2500 C CA . PRO A 1 325 ? 34.269 1.672 2.898 1.00 69.75 325 PRO A CA 1
ATOM 2501 C C . PRO A 1 325 ? 33.667 0.279 2.697 1.00 69.75 325 PRO A C 1
ATOM 2503 O O . PRO A 1 325 ? 32.455 0.128 2.509 1.00 69.75 325 PRO A O 1
ATOM 2506 N N . ALA A 1 326 ? 34.511 -0.750 2.765 1.00 65.56 326 ALA A N 1
ATOM 2507 C CA . ALA A 1 326 ? 34.038 -2.127 2.777 1.00 65.56 326 ALA A CA 1
ATOM 2508 C C . ALA A 1 326 ? 33.127 -2.343 3.995 1.00 65.56 326 ALA A C 1
ATOM 2510 O O . ALA A 1 326 ? 33.464 -1.944 5.109 1.00 65.56 326 ALA A O 1
ATOM 2511 N N . SER A 1 327 ? 31.973 -2.971 3.787 1.00 67.19 327 SER A N 1
ATOM 2512 C CA . SER A 1 327 ? 31.045 -3.308 4.865 1.00 67.19 327 SER A CA 1
ATOM 2513 C C . SER A 1 327 ? 30.367 -4.641 4.589 1.00 67.19 327 SER A C 1
ATOM 2515 O O . SER A 1 327 ? 30.041 -4.957 3.443 1.00 67.19 327 SER A O 1
ATOM 2517 N N . GLU A 1 328 ? 30.149 -5.419 5.647 1.00 71.38 328 GLU A N 1
ATOM 2518 C CA . GLU A 1 328 ? 29.301 -6.603 5.574 1.00 71.38 328 GLU A CA 1
ATOM 2519 C C . GLU A 1 328 ? 27.842 -6.165 5.451 1.00 71.38 328 GLU A C 1
ATOM 2521 O O . GLU A 1 328 ? 27.336 -5.377 6.251 1.00 71.38 328 GLU A O 1
ATOM 2526 N N . TRP A 1 329 ? 27.169 -6.644 4.409 1.00 80.44 329 TRP A N 1
ATOM 2527 C CA . TRP A 1 329 ? 25.773 -6.333 4.145 1.00 80.44 329 TRP A CA 1
ATOM 2528 C C . TRP A 1 329 ? 25.149 -7.407 3.277 1.00 80.44 329 TRP A C 1
ATOM 2530 O O . TRP A 1 329 ? 25.767 -7.925 2.348 1.00 80.44 329 TRP A O 1
ATOM 2540 N N . THR A 1 330 ? 23.899 -7.723 3.588 1.00 81.69 330 THR A N 1
ATOM 2541 C CA . THR A 1 330 ? 23.069 -8.587 2.758 1.00 81.69 330 THR A CA 1
ATOM 2542 C C . THR A 1 330 ? 22.078 -7.703 2.020 1.00 81.69 330 THR A C 1
ATOM 2544 O O . THR A 1 330 ? 21.188 -7.133 2.647 1.00 81.69 330 THR A O 1
ATOM 2547 N N . ALA A 1 331 ? 22.242 -7.592 0.701 1.00 84.00 331 ALA A N 1
ATOM 2548 C CA . ALA A 1 331 ? 21.360 -6.783 -0.130 1.00 84.00 331 ALA A CA 1
ATOM 2549 C C . ALA A 1 331 ? 19.908 -7.211 -0.000 1.00 84.00 331 ALA A C 1
ATOM 2551 O O . ALA A 1 331 ? 19.643 -8.406 -0.097 1.00 84.00 331 ALA A O 1
ATOM 2552 N N . PHE A 1 332 ? 18.997 -6.256 0.215 1.00 86.88 332 PHE A N 1
ATOM 2553 C CA . PHE A 1 332 ? 17.555 -6.487 0.303 1.00 86.88 332 PHE A CA 1
ATOM 2554 C C . PHE A 1 332 ? 17.197 -7.604 1.287 1.00 86.88 332 PHE A C 1
ATOM 2556 O O . PHE A 1 332 ? 16.328 -8.426 1.016 1.00 86.88 332 PHE A O 1
ATOM 2563 N N . ALA A 1 333 ? 17.886 -7.671 2.433 1.00 82.31 333 ALA A N 1
ATOM 2564 C CA . ALA A 1 333 ? 17.714 -8.746 3.417 1.00 82.31 333 ALA A CA 1
ATOM 2565 C C . ALA A 1 333 ? 16.276 -8.880 3.944 1.00 82.31 333 ALA A C 1
ATOM 2567 O O . ALA A 1 333 ? 15.885 -9.962 4.371 1.00 82.31 333 ALA A O 1
ATOM 2568 N N . ARG A 1 334 ? 15.514 -7.784 3.910 1.00 79.44 334 ARG A N 1
ATOM 2569 C CA . ARG A 1 334 ? 14.108 -7.727 4.322 1.00 79.44 334 ARG A CA 1
ATOM 2570 C C . ARG A 1 334 ? 13.135 -8.224 3.268 1.00 79.44 334 ARG A C 1
ATOM 2572 O O . ARG A 1 334 ? 12.009 -8.568 3.604 1.00 79.44 334 ARG A O 1
ATOM 2579 N N . PHE A 1 335 ? 13.546 -8.212 2.007 1.00 85.62 335 PHE A N 1
ATOM 2580 C CA . PHE A 1 335 ? 12.720 -8.713 0.930 1.00 85.62 335 PHE A CA 1
ATOM 2581 C C . PHE A 1 335 ? 12.935 -10.222 0.796 1.00 85.62 335 PHE A C 1
ATOM 2583 O O . PHE A 1 335 ? 14.055 -10.717 0.997 1.00 85.62 335 PHE A O 1
ATOM 2590 N N . PRO A 1 336 ? 11.888 -10.975 0.424 1.00 86.75 336 PRO A N 1
ATOM 2591 C CA . PRO A 1 336 ? 12.053 -12.366 0.055 1.00 86.75 336 PRO A CA 1
ATOM 2592 C C . PRO A 1 336 ? 13.139 -12.528 -1.007 1.00 86.75 336 PRO A C 1
ATOM 2594 O O . PRO A 1 336 ? 13.271 -11.700 -1.898 1.00 86.75 336 PRO A O 1
ATOM 2597 N N . THR A 1 337 ? 13.912 -13.611 -0.951 1.00 87.12 337 THR A N 1
ATOM 2598 C CA . THR A 1 337 ? 15.090 -13.784 -1.827 1.00 87.12 337 THR A CA 1
ATOM 2599 C C . THR A 1 337 ? 14.783 -13.728 -3.327 1.00 87.12 337 THR A C 1
ATOM 2601 O O . THR A 1 337 ? 15.633 -13.318 -4.111 1.00 87.12 337 THR A O 1
ATOM 2604 N N . TRP A 1 338 ? 13.571 -14.094 -3.744 1.00 90.62 338 TRP A N 1
ATOM 2605 C CA . TRP A 1 338 ? 13.148 -13.977 -5.141 1.00 90.62 338 TRP A CA 1
ATOM 2606 C C . TRP A 1 338 ? 12.902 -12.522 -5.578 1.00 90.62 338 TRP A C 1
ATOM 2608 O O . TRP A 1 338 ? 12.985 -12.229 -6.770 1.00 90.62 338 TRP A O 1
ATOM 2618 N N . MET A 1 339 ? 12.683 -11.606 -4.631 1.00 90.81 339 MET A N 1
ATOM 2619 C CA . MET A 1 339 ? 12.583 -10.165 -4.853 1.00 90.81 339 MET A CA 1
ATOM 2620 C C . MET A 1 339 ? 13.971 -9.525 -4.760 1.00 90.81 339 MET A C 1
ATOM 2622 O O . MET A 1 339 ? 14.621 -9.558 -3.717 1.00 90.81 339 MET A O 1
ATOM 2626 N N . TRP A 1 340 ? 14.433 -8.932 -5.861 1.00 93.19 340 TRP A N 1
ATOM 2627 C CA . TRP A 1 340 ? 15.696 -8.178 -5.975 1.00 93.19 340 TRP A CA 1
ATOM 2628 C C . TRP A 1 340 ? 17.005 -8.968 -5.772 1.00 93.19 340 TRP A C 1
ATOM 2630 O O . TRP A 1 340 ? 18.026 -8.590 -6.339 1.00 93.19 340 TRP A O 1
ATOM 2640 N N . ARG A 1 341 ? 17.006 -10.090 -5.040 1.00 92.56 341 ARG A N 1
ATOM 2641 C CA . ARG A 1 341 ? 18.184 -10.951 -4.797 1.00 92.56 341 ARG A CA 1
ATOM 2642 C C . ARG A 1 341 ? 18.223 -12.185 -5.704 1.00 92.56 341 ARG A C 1
ATOM 2644 O O . ARG A 1 341 ? 18.633 -13.267 -5.284 1.00 92.56 341 ARG A O 1
ATOM 2651 N N . ASN A 1 342 ? 17.807 -12.015 -6.952 1.00 93.50 342 ASN A N 1
ATOM 2652 C CA . ASN A 1 342 ? 17.768 -13.072 -7.959 1.00 93.50 342 ASN A CA 1
ATOM 2653 C C . ASN A 1 342 ? 18.877 -12.904 -9.017 1.00 93.50 342 ASN A C 1
ATOM 2655 O O . ASN A 1 342 ? 19.626 -11.921 -9.027 1.00 93.50 342 ASN A O 1
ATOM 2659 N N . HIS A 1 343 ? 19.012 -13.905 -9.891 1.00 95.50 343 HIS A N 1
ATOM 2660 C CA . HIS A 1 343 ? 20.051 -13.920 -10.920 1.00 95.50 343 HIS A CA 1
ATOM 2661 C C . HIS A 1 343 ? 19.847 -12.819 -11.960 1.00 95.50 343 HIS A C 1
ATOM 2663 O O . HIS A 1 343 ? 20.823 -12.193 -12.359 1.00 95.50 343 HIS A O 1
ATOM 2669 N N . GLU A 1 344 ? 18.604 -12.549 -12.346 1.00 95.94 344 GLU A N 1
ATOM 2670 C CA . GLU A 1 344 ? 18.244 -11.558 -13.358 1.00 95.94 344 GLU A CA 1
ATOM 2671 C C . GLU A 1 344 ? 18.624 -10.136 -12.919 1.00 95.94 344 GLU A C 1
ATOM 2673 O O . GLU A 1 344 ? 19.228 -9.380 -13.676 1.00 95.94 344 GLU A O 1
ATOM 2678 N N . VAL A 1 345 ? 18.343 -9.773 -11.664 1.00 96.44 345 VAL A N 1
ATOM 2679 C CA . VAL A 1 345 ? 18.730 -8.466 -11.114 1.00 96.44 345 VAL A CA 1
ATOM 2680 C C . VAL A 1 345 ? 20.247 -8.350 -11.013 1.00 96.44 345 VAL A C 1
ATOM 2682 O O . VAL A 1 345 ? 20.798 -7.309 -11.368 1.00 96.44 345 VAL A O 1
ATOM 2685 N N . ARG A 1 346 ? 20.945 -9.416 -10.597 1.00 95.75 346 ARG A N 1
ATOM 2686 C CA . ARG A 1 346 ? 22.415 -9.432 -10.582 1.00 95.75 346 ARG A CA 1
ATOM 2687 C C . ARG A 1 346 ? 22.994 -9.229 -11.985 1.00 95.75 346 ARG A C 1
ATOM 2689 O O . ARG A 1 346 ? 23.887 -8.407 -12.152 1.00 95.75 346 ARG A O 1
ATOM 2696 N N . GLU A 1 347 ? 22.483 -9.946 -12.984 1.00 97.06 347 GLU A N 1
ATOM 2697 C CA . GLU A 1 347 ? 22.931 -9.828 -14.377 1.00 97.06 347 GLU A CA 1
ATOM 2698 C C . GLU A 1 347 ? 22.718 -8.414 -14.930 1.00 97.06 347 GLU A C 1
ATOM 2700 O O . GLU A 1 347 ? 23.615 -7.864 -15.577 1.00 97.06 347 GLU A O 1
ATOM 2705 N N . PHE A 1 348 ? 21.581 -7.788 -14.616 1.00 98.00 348 PHE A N 1
ATOM 2706 C CA . PHE A 1 348 ? 21.323 -6.399 -14.983 1.00 98.00 348 PHE A CA 1
ATOM 2707 C C . PHE A 1 348 ? 22.282 -5.421 -14.289 1.00 98.00 348 PHE A C 1
ATOM 2709 O O . PHE A 1 348 ? 22.823 -4.528 -14.942 1.00 98.00 348 PHE A O 1
ATOM 2716 N N . VAL A 1 349 ? 22.536 -5.597 -12.988 1.00 97.69 349 VAL A N 1
ATOM 2717 C CA . VAL A 1 349 ? 23.478 -4.774 -12.208 1.00 97.69 349 VAL A CA 1
ATOM 2718 C C . VAL A 1 349 ? 24.908 -4.897 -12.751 1.00 97.69 349 VAL A C 1
ATOM 2720 O O . VAL A 1 349 ? 25.582 -3.882 -12.945 1.00 97.69 349 VAL A O 1
ATOM 2723 N N . ASP A 1 350 ? 25.357 -6.111 -13.072 1.00 97.75 350 ASP A N 1
ATOM 2724 C CA . ASP A 1 350 ? 26.676 -6.359 -13.663 1.00 97.75 350 ASP A CA 1
ATOM 2725 C C . ASP A 1 350 ? 26.793 -5.723 -15.055 1.00 97.75 350 ASP A C 1
ATOM 2727 O O . ASP A 1 350 ? 27.803 -5.088 -15.384 1.00 97.75 350 ASP A O 1
ATOM 2731 N N . TRP A 1 351 ? 25.750 -5.842 -15.883 1.00 98.31 351 TRP A N 1
ATOM 2732 C CA . TRP A 1 351 ? 25.686 -5.154 -17.172 1.00 98.31 351 TRP A CA 1
ATOM 2733 C C . TRP A 1 351 ? 25.762 -3.632 -16.996 1.00 98.31 351 TRP A C 1
ATOM 2735 O O . TRP A 1 351 ? 26.564 -2.979 -17.671 1.00 98.31 351 TRP A O 1
ATOM 2745 N N . LEU A 1 352 ? 24.998 -3.072 -16.055 1.00 98.44 352 LEU A N 1
ATOM 2746 C CA . LEU A 1 352 ? 24.936 -1.634 -15.806 1.00 98.44 352 LEU A CA 1
ATOM 2747 C C . LEU A 1 352 ? 26.292 -1.092 -15.349 1.00 98.44 352 LEU A C 1
ATOM 2749 O O . LEU A 1 352 ? 26.761 -0.085 -15.882 1.00 98.44 352 LEU A O 1
ATOM 2753 N N . ARG A 1 353 ? 26.977 -1.801 -14.442 1.00 97.94 353 ARG A N 1
ATOM 2754 C CA . ARG A 1 353 ? 28.347 -1.470 -14.027 1.00 97.94 353 ARG A CA 1
ATOM 2755 C C . ARG A 1 353 ? 29.316 -1.474 -15.207 1.00 97.94 353 ARG A C 1
ATOM 2757 O O . ARG A 1 353 ? 30.108 -0.540 -15.357 1.00 97.94 353 ARG A O 1
ATOM 2764 N N . ASN A 1 354 ? 29.269 -2.510 -16.043 1.00 98.25 354 ASN A N 1
ATOM 2765 C CA . ASN A 1 354 ? 30.145 -2.630 -17.209 1.00 98.25 354 ASN A CA 1
ATOM 2766 C C . ASN A 1 354 ? 29.908 -1.503 -18.222 1.00 98.25 354 ASN A C 1
ATOM 2768 O O . ASN A 1 354 ? 30.868 -0.929 -18.733 1.00 98.25 354 ASN A O 1
ATOM 2772 N N . ARG A 1 355 ? 28.644 -1.153 -18.482 1.00 97.38 355 ARG A N 1
ATOM 2773 C CA . ARG A 1 355 ? 28.254 -0.029 -19.344 1.00 97.38 355 ARG A CA 1
ATOM 2774 C C . ARG A 1 355 ? 28.719 1.307 -18.765 1.00 97.38 355 ARG A C 1
ATOM 2776 O O . ARG A 1 355 ? 29.363 2.079 -19.467 1.00 97.38 355 ARG A O 1
ATOM 2783 N N . ASN A 1 356 ? 28.482 1.549 -17.477 1.00 98.12 356 ASN A N 1
ATOM 2784 C CA . ASN A 1 356 ? 28.920 2.764 -16.782 1.00 98.12 356 ASN A CA 1
ATOM 2785 C C . ASN A 1 356 ? 30.449 2.919 -16.726 1.00 98.12 356 ASN A C 1
ATOM 2787 O O . ASN A 1 356 ? 30.951 4.037 -16.659 1.00 98.12 356 ASN A O 1
ATOM 2791 N N . GLY A 1 357 ? 31.200 1.816 -16.783 1.00 97.44 357 GLY A N 1
ATOM 2792 C CA . GLY A 1 357 ? 32.663 1.844 -16.872 1.00 97.44 357 GLY A CA 1
ATOM 2793 C C . GLY A 1 357 ? 33.205 2.305 -18.231 1.00 97.44 357 GLY A C 1
ATOM 2794 O O . GLY A 1 357 ? 34.404 2.535 -18.349 1.00 97.44 357 GLY A O 1
ATOM 2795 N N . ARG A 1 358 ? 32.347 2.428 -19.254 1.00 96.69 358 ARG A N 1
ATOM 2796 C CA . ARG A 1 358 ? 32.711 2.834 -20.624 1.00 96.69 358 ARG A CA 1
ATOM 2797 C C . ARG A 1 358 ? 32.311 4.273 -20.963 1.00 96.69 358 ARG A C 1
ATOM 2799 O O . ARG A 1 358 ? 32.534 4.694 -22.092 1.00 96.69 358 ARG A O 1
ATOM 2806 N N . VAL A 1 359 ? 31.698 4.988 -20.023 1.00 95.94 359 VAL A N 1
ATOM 2807 C CA . VAL A 1 359 ? 31.218 6.366 -20.197 1.00 95.94 359 VAL A CA 1
ATOM 2808 C C . VAL A 1 359 ? 31.779 7.270 -19.103 1.00 95.94 359 VAL A C 1
ATOM 2810 O O . VAL A 1 359 ? 32.236 6.795 -18.054 1.00 95.94 359 VAL A O 1
ATOM 2813 N N . GLU A 1 360 ? 31.738 8.577 -19.348 1.00 93.69 360 GLU A N 1
ATOM 2814 C CA . GLU A 1 360 ? 32.209 9.576 -18.393 1.00 93.69 360 GLU A CA 1
ATOM 2815 C C . GLU A 1 360 ? 31.364 9.565 -17.107 1.00 93.69 360 GLU A C 1
ATOM 2817 O O . GLU A 1 360 ? 30.175 9.237 -17.157 1.00 93.69 360 GLU A O 1
ATOM 2822 N N . PRO A 1 361 ? 31.929 9.937 -15.939 1.00 90.31 361 PRO A N 1
ATOM 2823 C CA . PRO A 1 361 ? 31.221 9.895 -14.659 1.00 90.31 361 PRO A CA 1
ATOM 2824 C C . PRO A 1 361 ? 29.838 10.565 -14.656 1.00 90.31 361 PRO A C 1
ATOM 2826 O O . PRO A 1 361 ? 28.916 10.019 -14.058 1.00 90.31 361 PRO A O 1
ATOM 2829 N N . GLY A 1 362 ? 29.676 11.692 -15.359 1.00 87.19 362 GLY A N 1
ATOM 2830 C CA . GLY A 1 362 ? 28.400 12.416 -15.459 1.00 87.19 362 GLY A CA 1
ATOM 2831 C C . GLY A 1 362 ? 27.336 11.752 -16.346 1.00 87.19 362 GLY A C 1
ATOM 2832 O O . GLY A 1 362 ? 26.175 12.135 -16.281 1.00 87.19 362 GLY A O 1
ATOM 2833 N N . GLU A 1 363 ? 27.705 10.754 -17.155 1.00 91.31 363 GLU A N 1
ATOM 2834 C CA . GLU A 1 363 ? 26.794 9.996 -18.035 1.00 91.31 363 GLU A CA 1
ATOM 2835 C C . GLU A 1 363 ? 26.458 8.599 -17.477 1.00 91.31 363 GLU A C 1
ATOM 2837 O O . GLU A 1 363 ? 25.721 7.802 -18.085 1.00 91.31 363 GLU A O 1
ATOM 2842 N N . ARG A 1 364 ? 27.024 8.266 -16.311 1.00 96.62 364 ARG A N 1
ATOM 2843 C CA . ARG A 1 364 ? 26.767 6.998 -15.633 1.00 96.62 364 ARG A CA 1
ATOM 2844 C C . ARG A 1 364 ? 25.332 6.968 -15.142 1.00 96.62 364 ARG A C 1
ATOM 2846 O O . ARG A 1 364 ? 24.865 7.878 -14.467 1.00 96.62 364 ARG A O 1
ATOM 2853 N N . VAL A 1 365 ? 24.652 5.875 -15.458 1.00 98.00 365 VAL A N 1
ATOM 2854 C CA . VAL A 1 365 ? 23.268 5.672 -15.052 1.00 98.00 365 VAL A CA 1
ATOM 2855 C C . VAL A 1 365 ? 23.224 5.240 -13.598 1.00 98.00 365 VAL A C 1
ATOM 2857 O O . VAL A 1 365 ? 23.943 4.317 -13.208 1.00 98.00 365 VAL A O 1
ATOM 2860 N N . ALA A 1 366 ? 22.391 5.918 -12.818 1.00 97.38 366 ALA A N 1
ATOM 2861 C CA . ALA A 1 366 ? 22.245 5.671 -11.390 1.00 97.38 366 ALA A CA 1
ATOM 2862 C C . ALA A 1 366 ? 21.167 4.618 -11.080 1.00 97.38 366 ALA A C 1
ATOM 2864 O O . ALA A 1 366 ? 20.285 4.355 -11.904 1.00 97.38 366 ALA A O 1
ATOM 2865 N N . PHE A 1 367 ? 21.231 4.032 -9.887 1.00 97.69 367 PHE A N 1
ATOM 2866 C CA . PHE A 1 367 ? 20.309 3.011 -9.390 1.00 97.69 367 PHE A CA 1
ATOM 2867 C C . PHE A 1 367 ? 19.725 3.435 -8.037 1.00 97.69 367 PHE A C 1
ATOM 2869 O O . PHE A 1 367 ? 20.454 3.582 -7.071 1.00 97.69 367 PHE A O 1
ATOM 2876 N N . HIS A 1 368 ? 18.411 3.616 -7.934 1.00 97.38 368 HIS A N 1
ATOM 2877 C CA . HIS A 1 368 ? 17.770 4.171 -6.735 1.00 97.38 368 HIS A CA 1
ATOM 2878 C C . HIS A 1 368 ? 16.666 3.268 -6.192 1.00 97.38 368 HIS A C 1
ATOM 2880 O O . HIS A 1 368 ? 16.049 2.501 -6.929 1.00 97.38 368 HIS A O 1
ATOM 2886 N N . GLY A 1 369 ? 16.402 3.376 -4.893 1.00 96.56 369 GLY A N 1
ATOM 2887 C CA . GLY A 1 369 ? 15.211 2.813 -4.259 1.00 96.56 369 GLY A CA 1
ATOM 2888 C C . GLY A 1 369 ? 14.119 3.874 -4.179 1.00 96.56 369 GLY A C 1
ATOM 2889 O O . GLY A 1 369 ? 14.411 5.067 -4.203 1.00 96.56 369 GLY A O 1
ATOM 2890 N N . LEU A 1 370 ? 12.859 3.465 -4.104 1.00 96.69 370 LEU A N 1
ATOM 2891 C CA . LEU A 1 370 ? 11.728 4.378 -3.918 1.00 96.69 370 LEU A CA 1
ATOM 2892 C C . LEU A 1 370 ? 10.995 4.145 -2.600 1.00 96.69 370 LEU A C 1
ATOM 2894 O O . LEU A 1 370 ? 10.280 5.039 -2.157 1.00 96.69 370 LEU A O 1
ATOM 2898 N N . ASP A 1 371 ? 11.137 2.960 -2.011 1.00 91.94 371 ASP A N 1
ATOM 2899 C CA . ASP A 1 371 ? 10.280 2.492 -0.929 1.00 91.94 371 ASP A CA 1
ATOM 2900 C C . ASP A 1 371 ? 10.712 3.031 0.442 1.00 91.94 371 ASP A C 1
ATOM 2902 O O . ASP A 1 371 ? 11.845 3.482 0.627 1.00 91.94 371 ASP A O 1
ATOM 2906 N N . LEU A 1 372 ? 9.799 2.980 1.414 1.00 87.94 372 LEU A N 1
ATOM 2907 C CA . LEU A 1 372 ? 9.941 3.680 2.696 1.00 87.94 372 LEU A CA 1
ATOM 2908 C C . LEU A 1 372 ? 10.185 2.779 3.903 1.00 87.94 372 LEU A C 1
ATOM 2910 O O . LEU A 1 372 ? 10.224 3.259 5.033 1.00 87.94 372 LEU A O 1
ATOM 2914 N N . TYR A 1 373 ? 10.330 1.472 3.721 1.00 79.06 373 TYR A N 1
ATOM 2915 C CA . TYR A 1 373 ? 10.341 0.573 4.866 1.00 79.06 373 TYR A CA 1
ATOM 2916 C C . TYR A 1 373 ? 11.614 0.690 5.716 1.00 79.06 373 TYR A C 1
ATOM 2918 O O . TYR A 1 373 ? 11.558 0.403 6.918 1.00 79.06 373 TYR A O 1
ATOM 2926 N N . SER A 1 374 ? 12.754 1.069 5.129 1.00 82.00 374 SER A N 1
ATOM 2927 C CA . SER A 1 374 ? 14.126 0.980 5.667 1.00 82.00 374 SER A CA 1
ATOM 2928 C C . SER A 1 374 ? 14.494 1.950 6.805 1.00 82.00 374 SER A C 1
ATOM 2930 O O . SER A 1 374 ? 15.594 2.505 6.815 1.00 82.00 374 SER A O 1
ATOM 2932 N N . LEU A 1 375 ? 13.606 2.139 7.784 1.00 84.06 375 LEU A N 1
ATOM 2933 C CA . LEU A 1 375 ? 13.720 3.128 8.863 1.00 84.06 375 LEU A CA 1
ATOM 2934 C C . LEU A 1 375 ? 15.109 3.162 9.527 1.00 84.06 375 LEU A C 1
ATOM 2936 O O . LEU A 1 375 ? 15.777 4.195 9.532 1.00 84.06 375 LEU A O 1
ATOM 2940 N N . PHE A 1 376 ? 15.564 2.037 10.084 1.00 82.81 376 PHE A N 1
ATOM 2941 C CA . PHE A 1 376 ? 16.793 2.022 10.880 1.00 82.81 376 PHE A CA 1
ATOM 2942 C C . PHE A 1 376 ? 18.064 2.155 10.036 1.00 82.81 376 PHE A C 1
ATOM 2944 O O . PHE A 1 376 ? 18.966 2.911 10.392 1.00 82.81 376 PHE A O 1
ATOM 2951 N N . SER A 1 377 ? 18.143 1.453 8.906 1.00 83.38 377 SER A N 1
ATOM 2952 C CA . SER A 1 377 ? 19.271 1.586 7.979 1.00 83.38 377 SER A CA 1
ATOM 2953 C C . SER A 1 377 ? 19.396 3.016 7.455 1.00 83.38 377 SER A C 1
ATOM 2955 O O . SER A 1 377 ? 20.510 3.512 7.330 1.00 83.38 377 SER A O 1
ATOM 2957 N N . SER A 1 378 ? 18.275 3.713 7.244 1.00 89.69 378 SER A N 1
ATOM 2958 C CA . SER A 1 378 ? 18.278 5.126 6.866 1.00 89.69 378 SER A CA 1
ATOM 2959 C C . SER A 1 378 ? 18.796 6.034 7.983 1.00 89.69 378 SER A C 1
ATOM 2961 O O . SER A 1 378 ? 19.600 6.922 7.708 1.00 89.69 378 SER A O 1
ATOM 2963 N N . ILE A 1 379 ? 18.427 5.781 9.246 1.00 88.12 379 ILE A N 1
ATOM 2964 C CA . ILE A 1 379 ? 19.014 6.487 10.401 1.00 88.12 379 ILE A CA 1
ATOM 2965 C C . ILE A 1 379 ? 20.534 6.282 10.439 1.00 88.12 379 ILE A C 1
ATOM 2967 O O . ILE A 1 379 ? 21.274 7.252 10.587 1.00 88.12 379 ILE A O 1
ATOM 2971 N N . GLN A 1 380 ? 21.017 5.048 10.267 1.00 87.25 380 GLN A N 1
ATOM 2972 C CA . GLN A 1 380 ? 22.456 4.760 10.280 1.00 87.25 380 GLN A CA 1
ATOM 2973 C C . GLN A 1 380 ? 23.209 5.476 9.153 1.00 87.25 380 GLN A C 1
ATOM 2975 O O . GLN A 1 380 ? 24.271 6.043 9.409 1.00 87.25 380 GLN A O 1
ATOM 2980 N N . SER A 1 381 ? 22.650 5.523 7.938 1.00 88.12 381 SER A N 1
ATOM 2981 C CA . SER A 1 381 ? 23.241 6.279 6.826 1.00 88.12 381 SER A CA 1
ATOM 2982 C C . SER A 1 381 ? 23.367 7.774 7.144 1.00 88.12 381 SER A C 1
ATOM 2984 O O . SER A 1 381 ? 24.421 8.365 6.914 1.00 88.12 381 SER A O 1
ATOM 2986 N N . ILE A 1 382 ? 22.332 8.379 7.742 1.00 91.44 382 ILE A N 1
ATOM 2987 C CA . ILE A 1 382 ? 22.360 9.790 8.166 1.00 91.44 382 ILE A CA 1
ATOM 2988 C C . ILE A 1 382 ? 23.448 10.016 9.220 1.00 91.44 382 ILE A C 1
ATOM 2990 O O . ILE A 1 382 ? 24.243 10.946 9.096 1.00 91.44 382 ILE A O 1
ATOM 2994 N N . LEU A 1 383 ? 23.498 9.167 10.252 1.00 90.75 383 LEU A N 1
ATOM 2995 C CA . LEU A 1 383 ? 24.473 9.293 11.337 1.00 90.75 383 LEU A CA 1
ATOM 2996 C C . LEU A 1 383 ? 25.910 9.161 10.826 1.00 90.75 383 LEU A C 1
ATOM 2998 O O . LEU A 1 383 ? 26.740 9.997 11.168 1.00 90.75 383 LEU A O 1
ATOM 3002 N N . SER A 1 384 ? 26.181 8.179 9.960 1.00 88.56 384 SER A N 1
ATOM 3003 C CA . SER A 1 384 ? 27.513 7.970 9.382 1.00 88.56 384 SER A CA 1
ATOM 3004 C C . SER A 1 384 ? 27.987 9.167 8.561 1.00 88.56 384 SER A C 1
ATOM 3006 O O . SER A 1 384 ? 29.159 9.517 8.625 1.00 88.56 384 SER A O 1
ATOM 3008 N N . TYR A 1 385 ? 27.104 9.807 7.793 1.00 89.81 385 TYR A N 1
ATOM 3009 C CA . TYR A 1 385 ? 27.464 11.022 7.065 1.00 89.81 385 TYR A CA 1
ATOM 3010 C C . TYR A 1 385 ? 27.732 12.200 8.005 1.00 89.81 385 TYR A C 1
ATOM 3012 O O . TYR A 1 385 ? 28.697 12.940 7.820 1.00 89.81 385 TYR A O 1
ATOM 3020 N N . LEU A 1 386 ? 26.872 12.394 9.008 1.00 91.31 386 LEU A N 1
ATOM 3021 C CA . LEU A 1 386 ? 27.017 13.510 9.936 1.00 91.31 386 LEU A CA 1
ATOM 3022 C C . LEU A 1 386 ? 28.269 13.366 10.803 1.00 91.31 386 LEU A C 1
ATOM 3024 O O . LEU A 1 386 ? 28.898 14.374 11.094 1.00 91.31 386 LEU A O 1
ATOM 3028 N N . ASP A 1 387 ? 28.668 12.153 11.179 1.00 90.62 387 ASP A N 1
ATOM 3029 C CA . ASP A 1 387 ? 29.927 11.936 11.901 1.00 90.62 387 ASP A CA 1
ATOM 3030 C C . ASP A 1 387 ? 31.151 12.414 11.107 1.00 90.62 387 ASP A C 1
ATOM 3032 O O . ASP A 1 387 ? 32.105 12.912 11.702 1.00 90.62 387 ASP A O 1
ATOM 3036 N N . ASP A 1 388 ? 31.104 12.317 9.778 1.00 88.12 388 ASP A N 1
ATOM 3037 C CA . ASP A 1 388 ? 32.179 12.792 8.908 1.00 88.12 388 ASP A CA 1
ATOM 3038 C C . ASP A 1 388 ? 32.126 14.314 8.691 1.00 88.12 388 ASP A C 1
ATOM 3040 O O . ASP A 1 388 ? 33.163 14.978 8.670 1.00 88.12 388 ASP A O 1
ATOM 3044 N N . VAL A 1 389 ? 30.926 14.872 8.478 1.00 88.94 389 VAL A N 1
ATOM 3045 C CA . VAL A 1 389 ? 30.746 16.241 7.951 1.00 88.94 389 VAL A CA 1
ATOM 3046 C C . VAL A 1 389 ? 30.376 17.264 9.027 1.00 88.94 389 VAL A C 1
ATOM 3048 O O . VAL A 1 389 ? 30.821 18.410 8.970 1.00 88.94 389 VAL A O 1
ATOM 3051 N N . ASP A 1 390 ? 29.560 16.883 10.009 1.00 91.06 390 ASP A N 1
ATOM 3052 C CA . ASP A 1 390 ? 29.096 17.760 11.090 1.00 91.06 390 ASP A CA 1
ATOM 3053 C C . ASP A 1 390 ? 28.830 16.950 12.382 1.00 91.06 390 ASP A C 1
ATOM 3055 O O . ASP A 1 390 ? 27.676 16.637 12.713 1.00 91.06 390 ASP A O 1
ATOM 3059 N N . PRO A 1 391 ? 29.891 16.615 13.149 1.00 93.12 391 PRO A N 1
ATOM 3060 C CA . PRO A 1 391 ? 29.780 15.791 14.358 1.00 93.12 391 PRO A CA 1
ATOM 3061 C C . PRO A 1 391 ? 28.867 16.385 15.442 1.00 93.12 391 PRO A C 1
ATOM 3063 O O . PRO A 1 391 ? 28.303 15.664 16.275 1.00 93.12 391 PRO A O 1
ATOM 3066 N N . GLN A 1 392 ? 28.701 17.713 15.450 1.00 92.81 392 GLN A N 1
ATOM 3067 C CA . GLN A 1 392 ? 27.786 18.387 16.373 1.00 92.81 392 GLN A CA 1
ATOM 3068 C C . GLN A 1 392 ? 26.339 18.032 16.029 1.00 92.81 392 GLN A C 1
ATOM 3070 O O . GLN A 1 392 ? 25.580 17.596 16.896 1.00 92.81 392 GLN A O 1
ATOM 3075 N N . THR A 1 393 ? 25.978 18.122 14.750 1.00 93.12 393 THR A N 1
ATOM 3076 C CA . THR A 1 393 ? 24.657 17.708 14.258 1.00 93.12 393 THR A CA 1
ATOM 3077 C C . THR A 1 393 ? 24.454 16.202 14.391 1.00 93.12 393 THR A C 1
ATOM 3079 O O . THR A 1 393 ? 23.353 15.765 14.717 1.00 93.12 393 THR A O 1
ATOM 3082 N N . ALA A 1 394 ? 25.510 15.395 14.244 1.00 91.69 394 ALA A N 1
ATOM 3083 C CA . ALA A 1 394 ? 25.451 13.956 14.504 1.00 91.69 394 ALA A CA 1
ATOM 3084 C C . ALA A 1 394 ? 25.037 13.641 15.952 1.00 91.69 394 ALA A C 1
ATOM 3086 O O . ALA A 1 394 ? 24.306 12.683 16.208 1.00 91.69 394 ALA A O 1
ATOM 3087 N N . THR A 1 395 ? 25.479 14.452 16.919 1.00 90.75 395 THR A N 1
ATOM 3088 C CA . THR A 1 395 ? 25.080 14.310 18.329 1.00 90.75 395 THR A CA 1
ATOM 3089 C C . THR A 1 395 ? 23.592 14.608 18.516 1.00 90.75 395 THR A C 1
ATOM 3091 O O . THR A 1 395 ? 22.892 13.841 19.177 1.00 90.75 395 THR A O 1
ATOM 3094 N N . VAL A 1 396 ? 23.089 15.671 17.880 1.00 91.62 396 VAL A N 1
ATOM 3095 C CA . VAL A 1 396 ? 21.658 16.020 17.892 1.00 91.62 396 VAL A CA 1
ATOM 3096 C C . VAL A 1 396 ? 20.826 14.914 17.239 1.00 91.62 396 VAL A C 1
ATOM 3098 O O . VAL A 1 396 ? 19.843 14.460 17.820 1.00 91.62 396 VAL A O 1
ATOM 3101 N N . ALA A 1 397 ? 21.250 14.407 16.080 1.00 90.38 397 ALA A N 1
ATOM 3102 C CA . ALA A 1 397 ? 20.554 13.342 15.364 1.00 90.38 397 ALA A CA 1
ATOM 3103 C C . ALA A 1 397 ? 20.413 12.063 16.205 1.00 90.38 397 ALA A C 1
ATOM 3105 O O . ALA A 1 397 ? 19.332 11.477 16.250 1.00 90.38 397 ALA A O 1
ATOM 3106 N N . ARG A 1 398 ? 21.463 11.657 16.936 1.00 89.94 398 ARG A N 1
ATOM 3107 C CA . ARG A 1 398 ? 21.398 10.509 17.863 1.00 89.94 398 ARG A CA 1
ATOM 3108 C C . ARG A 1 398 ? 20.378 10.709 18.978 1.00 89.94 398 ARG A C 1
ATOM 3110 O O . ARG A 1 398 ? 19.694 9.759 19.345 1.00 89.94 398 ARG A O 1
ATOM 3117 N N . GLN A 1 399 ? 20.276 11.924 19.517 1.00 87.81 399 GLN A N 1
ATOM 3118 C CA . GLN A 1 399 ? 19.293 12.243 20.553 1.00 87.81 399 GLN A CA 1
ATOM 3119 C C . GLN A 1 399 ? 17.869 12.180 19.992 1.00 87.81 399 GLN A C 1
ATOM 3121 O O . GLN A 1 399 ? 17.024 11.492 20.559 1.00 87.81 399 GLN A O 1
ATOM 3126 N N . ARG A 1 400 ? 17.627 12.821 18.842 1.00 90.25 400 ARG A N 1
ATOM 3127 C CA . ARG A 1 400 ? 16.304 12.886 18.204 1.00 90.25 400 ARG A CA 1
ATOM 3128 C C . ARG A 1 400 ? 15.796 11.525 17.736 1.00 90.25 400 ARG A C 1
ATOM 3130 O O . ARG A 1 400 ? 14.654 11.165 17.994 1.00 90.25 400 ARG A O 1
ATOM 3137 N N . TYR A 1 401 ? 16.653 10.731 17.099 1.00 88.69 401 TYR A N 1
ATOM 3138 C CA . TYR A 1 401 ? 16.292 9.378 16.668 1.00 88.69 401 TYR A CA 1
ATOM 3139 C C . TYR A 1 401 ? 16.305 8.351 17.804 1.00 88.69 401 TYR A C 1
ATOM 3141 O O . TYR A 1 401 ? 15.830 7.231 17.616 1.00 88.69 401 TYR A O 1
ATOM 3149 N N . GLY A 1 402 ? 16.787 8.723 18.995 1.00 82.00 402 GLY A N 1
ATOM 3150 C CA . GLY A 1 402 ? 16.896 7.831 20.146 1.00 82.00 402 GLY A CA 1
ATOM 3151 C C . GLY A 1 402 ? 15.575 7.168 20.544 1.00 82.00 402 GLY A C 1
ATOM 3152 O O . GLY A 1 402 ? 15.587 6.022 20.991 1.00 82.00 402 GLY A O 1
ATOM 3153 N N . CYS A 1 403 ? 14.440 7.835 20.316 1.00 81.50 403 CYS A N 1
ATOM 3154 C CA . CYS A 1 403 ? 13.110 7.302 20.615 1.00 81.50 403 CYS A CA 1
ATOM 3155 C C . CYS A 1 403 ? 12.675 6.149 19.681 1.00 81.50 403 CYS A C 1
ATOM 3157 O O . CYS A 1 403 ? 11.808 5.356 20.043 1.00 81.50 403 CYS A O 1
ATOM 3159 N N . LEU A 1 404 ? 13.299 6.012 18.502 1.00 80.88 404 LEU A N 1
ATOM 3160 C CA . LEU A 1 404 ? 13.033 4.925 17.553 1.00 80.88 404 LEU A CA 1
ATOM 3161 C C . LEU A 1 404 ? 13.913 3.689 17.796 1.00 80.88 404 LEU A C 1
ATOM 3163 O O . LEU A 1 404 ? 13.557 2.591 17.372 1.00 80.88 404 LEU A O 1
ATOM 3167 N N . THR A 1 405 ? 15.037 3.841 18.503 1.00 73.62 405 THR A N 1
ATOM 3168 C CA . THR A 1 405 ? 16.010 2.764 18.768 1.00 73.62 405 THR A CA 1
ATOM 3169 C C . THR A 1 405 ? 15.397 1.498 19.384 1.00 73.62 405 THR A C 1
ATOM 3171 O O . THR A 1 405 ? 15.742 0.411 18.919 1.00 73.62 405 THR A O 1
ATOM 3174 N N . PRO A 1 406 ? 14.475 1.569 20.373 1.00 73.00 406 PRO A N 1
ATOM 3175 C CA . PRO A 1 406 ? 13.880 0.366 20.968 1.00 73.00 406 PRO A CA 1
ATOM 3176 C C . PRO A 1 406 ? 13.094 -0.501 19.975 1.00 73.00 406 PRO A C 1
ATOM 3178 O O . PRO A 1 406 ? 12.900 -1.688 20.215 1.00 73.00 406 PRO A O 1
ATOM 3181 N N . TRP A 1 407 ? 12.660 0.086 18.859 1.00 73.75 407 TRP A N 1
ATOM 3182 C CA . TRP A 1 407 ? 11.750 -0.521 17.890 1.00 73.75 407 TRP A CA 1
ATOM 3183 C C . TRP A 1 407 ? 12.464 -1.009 16.628 1.00 73.75 407 TRP A C 1
ATOM 3185 O O . TRP A 1 407 ? 11.823 -1.415 15.667 1.00 73.75 407 TRP A O 1
ATOM 3195 N N . GLN A 1 408 ? 13.799 -0.976 16.610 1.00 67.06 408 GLN A N 1
ATOM 3196 C CA . GLN A 1 408 ? 14.607 -1.338 15.446 1.00 67.06 408 GLN A CA 1
ATOM 3197 C C . GLN A 1 408 ? 14.299 -2.743 14.906 1.00 67.06 408 GLN A C 1
ATOM 3199 O O . GLN A 1 408 ? 14.287 -2.939 13.692 1.00 67.06 408 GLN A O 1
ATOM 3204 N N . ALA A 1 409 ? 14.098 -3.715 15.799 1.00 60.34 409 ALA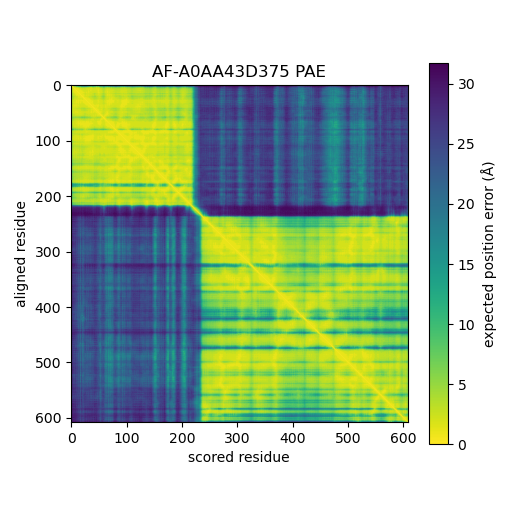 A N 1
ATOM 3205 C CA . ALA A 1 409 ? 13.844 -5.103 15.420 1.00 60.34 409 ALA A CA 1
ATOM 3206 C C . ALA A 1 409 ? 12.425 -5.317 14.875 1.00 60.34 409 ALA A C 1
ATOM 3208 O O . ALA A 1 409 ? 12.218 -6.217 14.067 1.00 60.34 409 ALA A O 1
ATOM 3209 N N . ASP A 1 410 ? 11.471 -4.488 15.304 1.00 68.00 410 ASP A N 1
ATOM 3210 C CA . ASP A 1 410 ? 10.075 -4.566 14.885 1.00 68.00 410 ASP A CA 1
ATOM 3211 C C . ASP A 1 410 ? 9.427 -3.166 14.870 1.00 68.00 410 ASP A C 1
ATOM 3213 O O . ASP A 1 410 ? 8.742 -2.772 15.819 1.00 68.00 410 ASP A O 1
ATOM 3217 N N . PRO A 1 411 ? 9.618 -2.382 13.797 1.00 69.38 411 PRO A N 1
ATOM 3218 C CA . PRO A 1 411 ? 9.043 -1.043 13.698 1.00 69.38 411 PRO A CA 1
ATOM 3219 C C . PRO A 1 411 ? 7.505 -1.020 13.684 1.00 69.38 411 PRO A C 1
ATOM 3221 O O . PRO A 1 411 ? 6.911 0.017 13.975 1.00 69.38 411 PRO A O 1
ATOM 3224 N N . ALA A 1 412 ? 6.832 -2.140 13.395 1.00 68.25 412 ALA A N 1
ATOM 3225 C CA . ALA A 1 412 ? 5.374 -2.199 13.475 1.00 68.25 412 ALA A CA 1
ATOM 3226 C C . ALA A 1 412 ? 4.894 -2.072 14.932 1.00 68.25 412 ALA A C 1
ATOM 3228 O O . ALA A 1 412 ? 3.848 -1.469 15.188 1.00 68.25 412 ALA A O 1
ATOM 3229 N N . THR A 1 413 ? 5.675 -2.556 15.904 1.00 69.44 413 THR A N 1
ATOM 3230 C CA . THR A 1 413 ? 5.355 -2.396 17.335 1.00 69.44 413 THR A CA 1
ATOM 3231 C C . THR A 1 413 ? 5.461 -0.951 17.824 1.00 69.44 413 THR A C 1
ATOM 3233 O O . THR A 1 413 ? 4.680 -0.561 18.694 1.00 69.44 413 THR A O 1
ATOM 3236 N N . TYR A 1 414 ? 6.324 -0.121 17.216 1.00 74.31 414 TYR A N 1
ATOM 3237 C CA . TYR A 1 414 ? 6.341 1.330 17.463 1.00 74.31 414 TYR A CA 1
ATOM 3238 C C . TYR A 1 414 ? 4.984 1.952 17.147 1.00 74.31 414 TYR A C 1
ATOM 3240 O O . TYR A 1 414 ? 4.429 2.679 17.969 1.00 74.31 414 TYR A O 1
ATOM 3248 N N . GLY A 1 415 ? 4.440 1.627 15.971 1.00 68.88 415 GLY A N 1
ATOM 3249 C CA . GLY A 1 415 ? 3.121 2.074 15.549 1.00 68.88 415 GLY A CA 1
ATOM 3250 C C . GLY A 1 415 ? 2.071 1.792 16.612 1.00 68.88 415 GLY A C 1
ATOM 3251 O O . GLY A 1 415 ? 1.410 2.703 17.099 1.00 68.88 415 GLY A O 1
ATOM 3252 N N . HIS A 1 416 ? 2.005 0.544 17.070 1.00 66.25 416 HIS A N 1
ATOM 3253 C CA . HIS A 1 416 ? 1.088 0.129 18.127 1.00 66.25 416 HIS A CA 1
ATOM 3254 C C . HIS A 1 416 ? 1.294 0.896 19.452 1.00 66.25 416 HIS A C 1
ATOM 3256 O O . HIS A 1 416 ? 0.330 1.356 20.074 1.00 66.25 416 HIS A O 1
ATOM 3262 N N . ALA A 1 417 ? 2.541 1.082 19.890 1.00 64.81 417 ALA A N 1
ATOM 3263 C CA . ALA A 1 417 ? 2.866 1.797 21.126 1.00 64.81 417 ALA A CA 1
ATOM 3264 C C . ALA A 1 417 ? 2.520 3.298 21.063 1.00 64.81 417 ALA A C 1
ATOM 3266 O O . ALA A 1 417 ? 2.000 3.859 22.031 1.00 64.81 417 ALA A O 1
ATOM 3267 N N . ALA A 1 418 ? 2.759 3.934 19.914 1.00 67.81 418 ALA A N 1
ATOM 3268 C CA . ALA A 1 418 ? 2.418 5.331 19.657 1.00 67.81 418 ALA A CA 1
ATOM 3269 C C . ALA A 1 418 ? 0.896 5.556 19.631 1.00 67.81 418 ALA A C 1
ATOM 3271 O O . ALA A 1 418 ? 0.399 6.548 20.161 1.00 67.81 418 ALA A O 1
ATOM 3272 N N . LEU A 1 419 ? 0.144 4.614 19.058 1.00 65.69 419 LEU A N 1
ATOM 3273 C CA . LEU A 1 419 ? -1.319 4.670 18.969 1.00 65.69 419 LEU A CA 1
ATOM 3274 C C . LEU A 1 419 ? -2.016 4.530 20.314 1.00 65.69 419 LEU A C 1
ATOM 3276 O O . LEU A 1 419 ? -3.001 5.205 20.595 1.00 65.69 419 LEU A O 1
ATOM 3280 N N . THR A 1 420 ? -1.503 3.636 21.154 1.00 57.75 420 THR A N 1
ATOM 3281 C CA . THR A 1 420 ? -2.088 3.340 22.465 1.00 57.75 420 THR A CA 1
ATOM 3282 C C . THR A 1 420 ? -1.806 4.424 23.509 1.00 57.75 420 THR A C 1
ATOM 3284 O O . THR A 1 420 ? -2.275 4.302 24.640 1.00 57.75 420 THR A O 1
ATOM 3287 N N . GLY A 1 421 ? -1.037 5.466 23.160 1.00 61.09 421 GLY A N 1
ATOM 3288 C CA . GLY A 1 421 ? -0.586 6.511 24.083 1.00 61.09 421 GLY A CA 1
ATOM 3289 C C . GLY A 1 421 ? 0.416 6.015 25.132 1.00 61.09 421 GLY A C 1
ATOM 3290 O O . GLY A 1 421 ? 0.818 6.780 26.005 1.00 61.09 421 GLY A O 1
ATOM 3291 N N . ALA A 1 422 ? 0.830 4.744 25.049 1.00 54.00 422 ALA A N 1
ATOM 3292 C CA . ALA A 1 422 ? 1.826 4.138 25.927 1.00 54.00 422 ALA A CA 1
ATOM 3293 C C . ALA A 1 422 ? 3.241 4.678 25.659 1.00 54.00 422 ALA A C 1
ATOM 3295 O O . ALA A 1 422 ? 4.125 4.542 26.505 1.00 54.00 422 ALA A O 1
ATOM 3296 N N . TYR A 1 423 ? 3.449 5.301 24.496 1.00 64.06 423 TYR A N 1
ATOM 3297 C CA . TYR A 1 423 ? 4.701 5.926 24.100 1.00 64.06 423 TYR A CA 1
ATOM 3298 C C . TYR A 1 423 ? 4.436 7.265 23.401 1.00 64.06 423 TYR A C 1
ATOM 3300 O O . TYR A 1 423 ? 3.512 7.376 22.594 1.00 64.06 423 TYR A O 1
ATOM 3308 N N . GLN A 1 424 ? 5.236 8.294 23.701 1.00 75.12 424 GLN A N 1
ATOM 3309 C CA . GLN A 1 424 ? 5.160 9.561 22.968 1.00 75.12 424 GLN A CA 1
ATOM 3310 C C . GLN A 1 424 ? 5.642 9.364 21.529 1.00 75.12 424 GLN A C 1
ATOM 3312 O O . GLN A 1 424 ? 6.655 8.713 21.286 1.00 75.12 424 GLN A O 1
ATOM 3317 N N . THR A 1 425 ? 4.924 9.947 20.571 1.00 82.31 425 THR A N 1
ATOM 3318 C CA . THR A 1 425 ? 5.291 9.867 19.155 1.00 82.31 425 THR A CA 1
ATOM 3319 C C . THR A 1 425 ? 6.659 10.498 18.911 1.00 82.31 425 THR A C 1
ATOM 3321 O O . THR A 1 425 ? 6.919 11.616 19.357 1.00 82.31 425 THR A O 1
ATOM 3324 N N . CYS A 1 426 ? 7.482 9.834 18.109 1.00 85.69 426 CYS A N 1
ATOM 3325 C CA . CYS A 1 426 ? 8.761 10.345 17.622 1.00 85.69 426 CYS A CA 1
ATOM 3326 C C . CYS A 1 426 ? 8.625 11.426 16.539 1.00 85.69 426 CYS A C 1
ATOM 3328 O O . CYS A 1 426 ? 9.630 12.004 16.133 1.00 85.69 426 CYS A O 1
ATOM 3330 N N . GLU A 1 427 ? 7.406 11.700 16.064 1.00 88.12 427 GLU A N 1
ATOM 3331 C CA . GLU A 1 427 ? 7.111 12.626 14.965 1.00 88.12 427 GLU A CA 1
ATOM 3332 C C . GLU A 1 427 ? 7.832 13.975 15.104 1.00 88.12 427 GLU A C 1
ATOM 3334 O O . GLU A 1 427 ? 8.526 14.396 14.180 1.00 88.12 427 GLU A O 1
ATOM 3339 N N . HIS A 1 428 ? 7.727 14.632 16.267 1.00 88.44 428 HIS A N 1
ATOM 3340 C CA . HIS A 1 428 ? 8.335 15.949 16.482 1.00 88.44 428 HIS A CA 1
ATOM 3341 C C . HIS A 1 428 ? 9.856 15.927 16.281 1.00 88.44 428 HIS A C 1
ATOM 3343 O O . HIS A 1 428 ? 10.407 16.779 15.585 1.00 88.44 428 HIS A O 1
ATOM 3349 N N . GLU A 1 429 ? 10.525 14.921 16.842 1.00 91.12 429 GLU A N 1
ATOM 3350 C CA . GLU A 1 429 ? 11.978 14.781 16.772 1.00 91.12 429 GLU A CA 1
ATOM 3351 C C . GLU A 1 429 ? 12.444 14.401 15.362 1.00 91.12 429 GLU A C 1
ATOM 3353 O O . GLU A 1 429 ? 13.401 14.970 14.831 1.00 91.12 429 GLU A O 1
ATOM 3358 N N . VAL A 1 430 ? 11.734 13.481 14.709 1.00 92.00 430 VAL A N 1
ATOM 3359 C CA . VAL A 1 430 ? 12.058 13.024 13.354 1.00 92.00 430 VAL A CA 1
ATOM 3360 C C . VAL A 1 430 ? 11.880 14.150 12.331 1.00 92.00 430 VAL A C 1
ATOM 3362 O O . VAL A 1 430 ? 12.781 14.406 11.527 1.00 92.00 430 VAL A O 1
ATOM 3365 N N . VAL A 1 431 ? 10.754 14.868 12.382 1.00 90.75 431 VAL A N 1
ATOM 3366 C CA . VAL A 1 431 ? 10.485 16.022 11.507 1.00 90.75 431 VAL A CA 1
ATOM 3367 C C . VAL A 1 431 ? 11.427 17.183 11.828 1.00 90.75 431 VAL A C 1
ATOM 3369 O O . VAL A 1 431 ? 11.898 17.867 10.913 1.00 90.75 431 VAL A O 1
ATOM 3372 N N . GLY A 1 432 ? 11.757 17.388 13.107 1.00 91.00 432 GLY A N 1
ATOM 3373 C CA . GLY A 1 432 ? 12.764 18.354 13.539 1.00 91.00 432 GLY A CA 1
ATOM 3374 C C . GLY A 1 432 ? 14.129 18.075 12.909 1.00 91.00 432 GLY A C 1
ATOM 3375 O O . GLY A 1 432 ? 14.754 18.984 12.364 1.00 91.00 432 GLY A O 1
ATOM 3376 N N . MET A 1 433 ? 14.566 16.810 12.898 1.00 94.31 433 MET A N 1
ATOM 3377 C CA . MET A 1 433 ? 15.827 16.407 12.268 1.00 94.31 433 MET A CA 1
ATOM 3378 C C . MET A 1 433 ? 15.831 16.639 10.753 1.00 94.31 433 MET A C 1
ATOM 3380 O O . MET A 1 433 ? 16.786 17.210 10.224 1.00 94.31 433 MET A O 1
ATOM 3384 N N . LEU A 1 434 ? 14.753 16.272 10.053 1.00 93.75 434 LEU A N 1
ATOM 3385 C CA . LEU A 1 434 ? 14.614 16.563 8.623 1.00 93.75 434 LEU A CA 1
ATOM 3386 C C . LEU A 1 434 ? 14.680 18.074 8.352 1.00 93.75 434 LEU A C 1
ATOM 3388 O O . LEU A 1 434 ? 15.389 18.518 7.448 1.00 93.75 434 LEU A O 1
ATOM 3392 N N . SER A 1 435 ? 13.973 18.870 9.155 1.00 92.12 435 SER A N 1
ATOM 3393 C CA . SER A 1 435 ? 13.951 20.329 9.025 1.00 92.12 435 SER A CA 1
ATOM 3394 C C . SER A 1 435 ? 15.341 20.937 9.216 1.00 92.12 435 SER A C 1
ATOM 3396 O O . SER A 1 435 ? 15.737 21.815 8.451 1.00 92.12 435 SER A O 1
ATOM 3398 N N . GLU A 1 436 ? 16.109 20.445 10.188 1.00 92.06 436 GLU A N 1
ATOM 3399 C CA . GLU A 1 436 ? 17.473 20.908 10.449 1.00 92.06 436 GLU A CA 1
ATOM 3400 C C . GLU A 1 436 ? 18.428 20.604 9.283 1.00 92.06 436 GLU A C 1
ATOM 3402 O O . GLU A 1 436 ? 19.155 21.494 8.835 1.00 92.06 436 GLU A O 1
ATOM 3407 N N . LEU A 1 437 ? 18.372 19.392 8.717 1.00 91.00 437 LEU A N 1
ATOM 3408 C CA . LEU A 1 437 ? 19.164 19.035 7.531 1.00 91.00 437 LEU A CA 1
ATOM 3409 C C . LEU A 1 437 ? 18.808 19.914 6.324 1.00 91.00 437 LEU A C 1
ATOM 3411 O O . LEU A 1 437 ? 19.695 20.391 5.613 1.00 91.00 437 LEU A O 1
ATOM 3415 N N . LEU A 1 438 ? 17.516 20.182 6.109 1.00 89.38 438 LEU A N 1
ATOM 3416 C CA . LEU A 1 438 ? 17.051 21.041 5.017 1.00 89.38 438 LEU A CA 1
ATOM 3417 C C . LEU A 1 438 ? 17.459 22.509 5.201 1.00 89.38 438 LEU A C 1
ATOM 3419 O O . LEU A 1 438 ? 17.759 23.178 4.213 1.00 89.38 438 LEU A O 1
ATOM 3423 N N . GLN A 1 439 ? 17.519 23.019 6.433 1.00 89.50 439 GLN A N 1
ATOM 3424 C CA . GLN A 1 439 ? 18.018 24.373 6.712 1.00 89.50 439 GLN A CA 1
ATOM 3425 C C . GLN A 1 439 ? 19.512 24.506 6.392 1.00 89.50 439 GLN A C 1
ATOM 3427 O O . GLN A 1 439 ? 19.945 25.534 5.870 1.00 89.50 439 GLN A O 1
ATOM 3432 N N . LYS A 1 440 ? 20.290 23.445 6.626 1.00 86.19 440 LYS A N 1
ATOM 3433 C CA . LYS A 1 440 ? 21.731 23.397 6.338 1.00 86.19 440 LYS A CA 1
ATOM 3434 C C . LYS A 1 440 ? 22.067 22.992 4.899 1.00 86.19 440 LYS A C 1
ATOM 3436 O O . LYS A 1 440 ? 23.242 22.914 4.545 1.00 86.19 440 LYS A O 1
ATOM 3441 N N . ARG A 1 441 ? 21.058 22.821 4.033 1.00 84.62 441 ARG A N 1
ATOM 3442 C CA . ARG A 1 441 ? 21.227 22.303 2.664 1.00 84.62 441 ARG A CA 1
ATOM 3443 C C . ARG A 1 441 ? 22.273 23.024 1.831 1.00 84.62 441 ARG A C 1
ATOM 3445 O O . ARG A 1 441 ? 22.989 22.383 1.080 1.00 84.62 441 ARG A O 1
ATOM 3452 N N . ARG A 1 442 ? 22.366 24.350 1.954 1.00 80.75 442 ARG A N 1
ATOM 3453 C CA . ARG A 1 442 ? 23.319 25.135 1.166 1.00 80.75 442 ARG A CA 1
ATOM 3454 C C . ARG A 1 442 ? 24.754 24.841 1.595 1.00 80.75 442 ARG A C 1
ATOM 3456 O O . ARG A 1 442 ? 25.590 24.587 0.743 1.00 80.75 442 ARG A O 1
ATOM 3463 N N . ALA A 1 443 ? 24.996 24.814 2.905 1.00 80.81 443 ALA A N 1
ATOM 3464 C CA . ALA A 1 443 ? 26.314 24.539 3.460 1.00 80.81 443 ALA A CA 1
ATOM 3465 C C . ALA A 1 443 ? 26.789 23.121 3.113 1.00 80.81 443 ALA A C 1
ATOM 3467 O O . ALA A 1 443 ? 27.941 22.940 2.748 1.00 80.81 443 ALA A O 1
ATOM 3468 N N . TYR A 1 444 ? 25.908 22.120 3.177 1.00 83.06 444 TYR A N 1
ATOM 3469 C CA . TYR A 1 444 ? 26.290 20.736 2.883 1.00 83.06 444 TYR A CA 1
ATOM 3470 C C . TYR A 1 444 ? 26.382 20.431 1.380 1.00 83.06 444 TYR A C 1
ATOM 3472 O O . TYR A 1 444 ? 27.319 19.757 0.954 1.00 83.06 444 TYR A O 1
ATOM 3480 N N . ALA A 1 445 ? 25.469 20.960 0.557 1.00 76.88 445 ALA A N 1
ATOM 3481 C CA . ALA A 1 445 ? 25.476 20.710 -0.887 1.00 76.88 445 ALA A CA 1
ATOM 3482 C C . ALA A 1 445 ? 26.660 21.366 -1.618 1.00 76.88 445 ALA A C 1
ATOM 3484 O O . ALA A 1 445 ? 27.095 20.843 -2.640 1.00 76.88 445 ALA A O 1
ATOM 3485 N N . GLU A 1 446 ? 27.194 22.483 -1.107 1.00 71.06 446 GLU A N 1
ATOM 3486 C CA . GLU A 1 446 ? 28.400 23.128 -1.654 1.00 71.06 446 GLU A CA 1
ATOM 3487 C C . GLU A 1 446 ? 29.668 22.268 -1.454 1.00 71.06 446 GLU A C 1
ATOM 3489 O O . GLU A 1 446 ? 30.634 22.430 -2.197 1.00 71.06 446 GLU A O 1
ATOM 3494 N N . HIS A 1 447 ? 29.656 21.330 -0.497 1.00 62.94 447 HIS A N 1
ATOM 3495 C CA . HIS A 1 447 ? 30.764 20.410 -0.230 1.00 62.94 447 HIS A CA 1
ATOM 3496 C C . HIS A 1 447 ? 30.612 19.054 -0.936 1.00 62.94 447 HIS A C 1
ATOM 3498 O O . HIS A 1 447 ? 31.581 18.586 -1.531 1.00 62.94 447 HIS A O 1
ATOM 3504 N N . ASP A 1 448 ? 29.431 18.424 -0.867 1.00 73.44 448 ASP A N 1
ATOM 3505 C CA . ASP A 1 448 ? 29.180 17.095 -1.450 1.00 73.44 448 ASP A CA 1
ATOM 3506 C C . ASP A 1 448 ? 27.688 16.876 -1.776 1.00 73.44 448 ASP A C 1
ATOM 3508 O O . ASP A 1 448 ? 26.908 16.358 -0.972 1.00 73.44 448 ASP A O 1
ATOM 3512 N N . GLY A 1 449 ? 27.271 17.304 -2.971 1.00 78.38 449 GLY A N 1
ATOM 3513 C CA . GLY A 1 449 ? 25.867 17.267 -3.392 1.00 78.38 449 GLY A CA 1
ATOM 3514 C C . GLY A 1 449 ? 25.251 15.864 -3.488 1.00 78.38 449 GLY A C 1
ATOM 3515 O O . GLY A 1 449 ? 24.058 15.721 -3.221 1.00 78.38 449 GLY A O 1
ATOM 3516 N N . GLU A 1 450 ? 26.031 14.830 -3.826 1.00 82.12 450 GLU A N 1
ATOM 3517 C CA . GLU A 1 450 ? 25.529 13.451 -3.938 1.00 82.12 450 GLU A CA 1
ATOM 3518 C C . GLU A 1 450 ? 25.358 12.790 -2.569 1.00 82.12 450 GLU A C 1
ATOM 3520 O O . GLU A 1 450 ? 24.280 12.264 -2.280 1.00 82.12 450 GLU A O 1
ATOM 3525 N N . ARG A 1 451 ? 26.367 12.861 -1.686 1.00 83.88 451 ARG A N 1
ATOM 3526 C CA . ARG A 1 451 ? 26.209 12.340 -0.316 1.00 83.88 451 ARG A CA 1
ATOM 3527 C C . ARG A 1 451 ? 25.127 13.105 0.437 1.00 83.88 451 ARG A C 1
ATOM 3529 O O . ARG A 1 451 ? 24.382 12.514 1.215 1.00 83.88 451 ARG A O 1
ATOM 3536 N N . PHE A 1 452 ? 24.992 14.407 0.185 1.00 86.00 452 PHE A N 1
ATOM 3537 C CA . PHE A 1 452 ? 23.924 15.188 0.791 1.00 86.00 452 PHE A CA 1
ATOM 3538 C C . PHE A 1 452 ? 22.529 14.795 0.273 1.00 86.00 452 PHE A C 1
ATOM 3540 O O . PHE A 1 452 ? 21.593 14.733 1.073 1.00 86.00 452 PHE A O 1
ATOM 3547 N N . LEU A 1 453 ? 22.373 14.477 -1.021 1.00 87.38 453 LEU A N 1
ATOM 3548 C CA . LEU A 1 453 ? 21.120 13.923 -1.550 1.00 87.38 453 LEU A CA 1
ATOM 3549 C C . LEU A 1 453 ? 20.732 12.641 -0.806 1.00 87.38 453 LEU A C 1
ATOM 3551 O O . LEU A 1 453 ? 19.594 12.535 -0.347 1.00 87.38 453 LEU A O 1
ATOM 3555 N N . ASP A 1 454 ? 21.676 11.705 -0.664 1.00 88.94 454 ASP A N 1
ATOM 3556 C CA . ASP A 1 454 ? 21.464 10.436 0.040 1.00 88.94 454 ASP A CA 1
ATOM 3557 C C . ASP A 1 454 ? 20.965 10.676 1.473 1.00 88.94 454 ASP A C 1
ATOM 3559 O O . ASP A 1 454 ? 19.964 10.108 1.910 1.00 88.94 454 ASP A O 1
ATOM 3563 N N . VAL A 1 455 ? 21.585 11.609 2.193 1.00 90.25 455 VAL A N 1
ATOM 3564 C CA . VAL A 1 455 ? 21.224 11.939 3.581 1.00 90.25 455 VAL A CA 1
ATOM 3565 C C . VAL A 1 455 ? 19.844 12.577 3.686 1.00 90.25 455 VAL A C 1
ATOM 3567 O O . VAL A 1 455 ? 19.050 12.192 4.545 1.00 90.25 455 VAL A O 1
ATOM 3570 N N . VAL A 1 456 ? 19.526 13.539 2.816 1.00 90.88 456 VAL A N 1
ATOM 3571 C CA . VAL A 1 456 ? 18.207 14.187 2.815 1.00 90.88 456 VAL A CA 1
ATOM 3572 C C . VAL A 1 456 ? 17.116 13.186 2.469 1.00 90.88 456 VAL A C 1
ATOM 3574 O O . VAL A 1 456 ? 16.054 13.201 3.093 1.00 90.88 456 VAL A O 1
ATOM 3577 N N . GLN A 1 457 ? 17.359 12.313 1.495 1.00 93.06 457 GLN A N 1
ATOM 3578 C CA . GLN A 1 457 ? 16.380 11.314 1.101 1.00 93.06 457 GLN A CA 1
ATOM 3579 C C . GLN A 1 457 ? 16.169 10.272 2.204 1.00 93.06 457 GLN A C 1
ATOM 3581 O O . GLN A 1 457 ? 15.022 9.969 2.530 1.00 93.06 457 GLN A O 1
ATOM 3586 N N . ASN A 1 458 ? 17.235 9.822 2.873 1.00 92.69 458 ASN A N 1
ATOM 3587 C CA . ASN A 1 458 ? 17.114 8.994 4.072 1.00 92.69 458 ASN A CA 1
ATOM 3588 C C . ASN A 1 458 ? 16.336 9.713 5.187 1.00 92.69 458 ASN A C 1
ATOM 3590 O O . ASN A 1 458 ? 15.492 9.098 5.829 1.00 92.69 458 ASN A O 1
ATOM 3594 N N . ALA A 1 459 ? 16.539 11.016 5.404 1.00 92.69 459 ALA A N 1
ATOM 3595 C CA . ALA A 1 459 ? 15.797 11.761 6.426 1.00 92.69 459 ALA A CA 1
ATOM 3596 C C . ALA A 1 459 ? 14.298 11.888 6.094 1.00 92.69 459 ALA A C 1
ATOM 3598 O O . ALA A 1 459 ? 13.453 11.739 6.980 1.00 92.69 459 ALA A O 1
ATOM 3599 N N . LYS A 1 460 ? 13.953 12.110 4.816 1.00 92.69 460 LYS A N 1
ATOM 3600 C CA . LYS A 1 460 ? 12.560 12.078 4.333 1.00 92.69 460 LYS A CA 1
ATOM 3601 C C . LYS A 1 460 ? 11.937 10.694 4.503 1.00 92.69 460 LYS A C 1
ATOM 3603 O O . LYS A 1 460 ? 10.773 10.597 4.897 1.00 92.69 460 LYS A O 1
ATOM 3608 N N . LEU A 1 461 ? 12.706 9.639 4.228 1.00 92.81 461 LEU A N 1
ATOM 3609 C CA . LEU A 1 461 ? 12.293 8.256 4.440 1.00 92.81 461 LEU A CA 1
ATOM 3610 C C . LEU A 1 461 ? 11.980 8.007 5.908 1.00 92.81 461 LEU A C 1
ATOM 3612 O O . LEU A 1 461 ? 10.889 7.543 6.201 1.00 92.81 461 LEU A O 1
ATOM 3616 N N . VAL A 1 462 ? 12.860 8.393 6.834 1.00 92.12 462 VAL A N 1
ATOM 3617 C CA . VAL A 1 462 ? 12.628 8.203 8.274 1.00 92.12 462 VAL A CA 1
ATOM 3618 C C . VAL A 1 462 ? 11.346 8.903 8.737 1.00 92.12 462 VAL A C 1
ATOM 3620 O O . VAL A 1 462 ? 10.559 8.299 9.462 1.00 92.12 462 VAL A O 1
ATOM 3623 N N . ALA A 1 463 ? 11.086 10.130 8.271 1.00 91.06 463 ALA A N 1
ATOM 3624 C CA . ALA A 1 463 ? 9.835 10.840 8.557 1.00 91.06 463 ALA A CA 1
ATOM 3625 C C . ALA A 1 463 ? 8.598 10.127 7.992 1.00 91.06 463 ALA A C 1
ATOM 3627 O O . ALA A 1 463 ? 7.608 9.949 8.698 1.00 91.06 463 ALA A O 1
ATOM 3628 N N . SER A 1 464 ? 8.673 9.668 6.743 1.00 90.50 464 SER A N 1
ATOM 3629 C CA . SER A 1 464 ? 7.558 8.967 6.093 1.00 90.50 464 SER A CA 1
ATOM 3630 C C . SER A 1 464 ? 7.306 7.595 6.725 1.00 90.50 464 SER A C 1
ATOM 3632 O O . SER A 1 464 ? 6.162 7.199 6.908 1.00 90.50 464 SER A O 1
ATOM 3634 N N . ALA A 1 465 ? 8.367 6.882 7.096 1.00 86.94 465 ALA A N 1
ATOM 3635 C CA . ALA A 1 465 ? 8.318 5.570 7.723 1.00 86.94 465 ALA A CA 1
ATOM 3636 C C . ALA A 1 465 ? 7.741 5.635 9.141 1.00 86.94 465 ALA A C 1
ATOM 3638 O O . ALA A 1 465 ? 6.890 4.825 9.492 1.00 86.94 465 ALA A O 1
ATOM 3639 N N . GLU A 1 466 ? 8.150 6.622 9.944 1.00 90.06 466 GLU A N 1
ATOM 3640 C CA . GLU A 1 466 ? 7.551 6.894 11.257 1.00 90.06 466 GLU A CA 1
ATOM 3641 C C . GLU A 1 466 ? 6.035 7.081 11.134 1.00 90.06 466 GLU A C 1
ATOM 3643 O O . GLU A 1 466 ? 5.266 6.417 11.835 1.00 90.06 466 GLU A O 1
ATOM 3648 N N . GLN A 1 467 ? 5.609 7.934 10.198 1.00 86.94 467 GLN A N 1
ATOM 3649 C CA . GLN A 1 467 ? 4.196 8.194 9.955 1.00 86.94 467 GLN A CA 1
ATOM 3650 C C . GLN A 1 467 ? 3.482 6.927 9.476 1.00 86.94 467 GLN A C 1
ATOM 3652 O O . GLN A 1 467 ? 2.401 6.613 9.975 1.00 86.94 467 GLN A O 1
ATOM 3657 N N . TYR A 1 468 ? 4.100 6.174 8.563 1.00 84.06 468 TYR A N 1
ATOM 3658 C CA . TYR A 1 468 ? 3.574 4.920 8.030 1.00 84.06 468 TYR A CA 1
ATOM 3659 C C . TYR A 1 468 ? 3.268 3.911 9.135 1.00 84.06 468 TYR A C 1
ATOM 3661 O O . TYR A 1 468 ? 2.146 3.408 9.208 1.00 84.06 468 TYR A O 1
ATOM 3669 N N . TYR A 1 469 ? 4.221 3.654 10.034 1.00 80.88 469 TYR A N 1
ATOM 3670 C CA . TYR A 1 469 ? 4.016 2.689 11.113 1.00 80.88 469 TYR A CA 1
ATOM 3671 C C . TYR A 1 469 ? 2.923 3.137 12.089 1.00 80.88 469 TYR A C 1
ATOM 3673 O O . TYR A 1 469 ? 2.220 2.294 12.634 1.00 80.88 469 TYR A O 1
ATOM 3681 N N . ARG A 1 470 ? 2.689 4.442 12.274 1.00 81.62 470 ARG A N 1
ATOM 3682 C CA . ARG A 1 470 ? 1.525 4.906 13.047 1.00 81.62 470 ARG A CA 1
ATOM 3683 C C . ARG A 1 470 ? 0.211 4.671 12.312 1.00 81.62 470 ARG A C 1
ATOM 3685 O O . ARG A 1 470 ? -0.748 4.216 12.926 1.00 81.62 470 ARG A O 1
ATOM 3692 N N . ILE A 1 471 ? 0.142 4.965 11.015 1.00 75.94 471 ILE A N 1
ATOM 3693 C CA . ILE A 1 471 ? -1.122 4.875 10.269 1.00 75.94 471 ILE A CA 1
ATOM 3694 C C . ILE A 1 471 ? -1.495 3.465 9.822 1.00 75.94 471 ILE A C 1
ATOM 3696 O O . ILE A 1 471 ? -2.662 3.231 9.515 1.00 75.94 471 ILE A O 1
ATOM 3700 N N . MET A 1 472 ? -0.555 2.515 9.835 1.00 68.81 472 MET A N 1
ATOM 3701 C CA . MET A 1 472 ? -0.811 1.133 9.408 1.00 68.81 472 MET A CA 1
ATOM 3702 C C . MET A 1 472 ? -1.946 0.444 10.186 1.00 68.81 472 MET A C 1
ATOM 3704 O O . MET A 1 472 ? -2.541 -0.497 9.674 1.00 68.81 472 MET A O 1
ATOM 3708 N N . TYR A 1 473 ? -2.262 0.910 11.398 1.00 61.53 473 TYR A N 1
ATOM 3709 C CA . TYR A 1 473 ? -3.344 0.372 12.228 1.00 61.53 473 TYR A CA 1
ATOM 3710 C C . TYR A 1 473 ? -4.664 1.158 12.121 1.00 61.53 473 TYR A C 1
ATOM 3712 O O . TYR A 1 473 ? -5.657 0.723 12.698 1.00 61.53 473 TYR A O 1
ATOM 3720 N N . TYR A 1 474 ? -4.685 2.303 11.426 1.00 53.50 474 TYR A N 1
ATOM 3721 C CA . TYR A 1 474 ? -5.892 3.122 11.237 1.00 53.50 474 TYR A CA 1
ATOM 3722 C C . TYR A 1 474 ? -6.656 2.790 9.942 1.00 53.50 474 TYR A C 1
ATOM 3724 O O . TYR A 1 474 ? -7.853 3.046 9.883 1.00 53.50 474 TYR A O 1
ATOM 3732 N N . GLY A 1 475 ? -6.002 2.229 8.915 1.00 54.16 475 GLY A N 1
ATOM 3733 C CA . GLY A 1 475 ? -6.673 1.789 7.680 1.00 54.16 475 GLY A CA 1
ATOM 3734 C C . GLY A 1 475 ? -5.713 1.518 6.517 1.00 54.16 475 GLY A C 1
ATOM 3735 O O . GLY A 1 475 ? -4.702 2.215 6.368 1.00 54.16 475 GLY A O 1
ATOM 3736 N N . SER A 1 476 ? -6.024 0.526 5.673 1.00 62.78 476 SER A N 1
ATOM 3737 C CA . SER A 1 476 ? -5.142 0.088 4.577 1.00 62.78 476 SER A CA 1
ATOM 3738 C C . SER A 1 476 ? -4.989 1.139 3.477 1.00 62.78 476 SER A C 1
ATOM 3740 O O . SER A 1 476 ? -3.920 1.268 2.886 1.00 62.78 476 SER A O 1
ATOM 3742 N N . ARG A 1 477 ? -6.031 1.943 3.236 1.00 72.00 477 ARG A N 1
ATOM 3743 C CA . ARG A 1 477 ? -6.013 3.041 2.258 1.00 72.00 477 ARG A CA 1
ATOM 3744 C C . ARG A 1 477 ? -4.999 4.125 2.622 1.00 72.00 477 ARG A C 1
ATOM 3746 O O . ARG A 1 477 ? -4.266 4.611 1.763 1.00 72.00 477 ARG A O 1
ATOM 3753 N N . ALA A 1 478 ? -4.981 4.548 3.886 1.00 71.19 478 ALA A N 1
ATOM 3754 C CA . ALA A 1 478 ? -4.126 5.646 4.334 1.00 71.19 478 ALA A CA 1
ATOM 3755 C C . ALA A 1 478 ? -2.644 5.258 4.258 1.00 71.19 478 ALA A C 1
ATOM 3757 O O . ALA A 1 478 ? -1.828 6.041 3.769 1.00 71.19 478 ALA A O 1
ATOM 3758 N N . SER A 1 479 ? -2.305 4.040 4.693 1.00 77.38 479 SER A N 1
ATOM 3759 C CA . SER A 1 479 ? -0.945 3.503 4.595 1.00 77.38 479 SER A CA 1
ATOM 3760 C C . SER A 1 479 ? -0.516 3.276 3.143 1.00 77.38 479 SER A C 1
ATOM 3762 O O . SER A 1 479 ? 0.609 3.636 2.793 1.00 77.38 479 SER A O 1
ATOM 3764 N N . TRP A 1 480 ? -1.419 2.789 2.282 1.00 86.12 480 TRP A N 1
ATOM 3765 C CA . TRP A 1 480 ? -1.187 2.674 0.839 1.00 86.12 480 TRP A CA 1
ATOM 3766 C C . TRP A 1 480 ? -0.866 4.029 0.197 1.00 86.12 480 TRP A C 1
ATOM 3768 O O . TRP A 1 480 ? 0.195 4.212 -0.399 1.00 86.12 480 TRP A O 1
ATOM 3778 N N . ASN A 1 481 ? -1.750 5.011 0.380 1.00 89.94 481 ASN A N 1
ATOM 3779 C CA . ASN A 1 481 ? -1.602 6.343 -0.202 1.00 89.94 481 ASN A CA 1
ATOM 3780 C C . ASN A 1 481 ? -0.337 7.050 0.280 1.00 89.94 481 ASN A C 1
ATOM 3782 O O . ASN A 1 481 ? 0.345 7.693 -0.519 1.00 89.94 481 ASN A O 1
ATOM 3786 N N . LEU A 1 482 ? 0.014 6.916 1.563 1.00 90.50 482 LEU A N 1
ATOM 3787 C CA . LEU A 1 482 ? 1.270 7.452 2.082 1.00 90.50 482 LEU A CA 1
ATOM 3788 C C . LEU A 1 482 ? 2.476 6.810 1.385 1.00 90.50 482 LEU A C 1
ATOM 3790 O O . LEU A 1 482 ? 3.417 7.522 1.029 1.00 90.50 482 LEU A O 1
ATOM 3794 N N . ARG A 1 483 ? 2.445 5.489 1.160 1.00 93.31 483 ARG A N 1
ATOM 3795 C CA . ARG A 1 483 ? 3.544 4.766 0.515 1.00 93.31 483 ARG A CA 1
ATOM 3796 C C . ARG A 1 483 ? 3.759 5.191 -0.925 1.00 93.31 483 ARG A C 1
ATOM 3798 O O . ARG A 1 483 ? 4.875 5.559 -1.287 1.00 93.31 483 ARG A O 1
ATOM 3805 N N . ASP A 1 484 ? 2.705 5.229 -1.727 1.00 95.69 484 ASP A N 1
ATOM 3806 C CA . ASP A 1 484 ? 2.819 5.666 -3.118 1.00 95.69 484 ASP A CA 1
ATOM 3807 C C . ASP A 1 484 ? 3.117 7.169 -3.241 1.00 95.69 484 ASP A C 1
ATOM 3809 O O . ASP A 1 484 ? 3.887 7.560 -4.121 1.00 95.69 484 ASP A O 1
ATOM 3813 N N . THR A 1 485 ? 2.619 8.005 -2.319 1.00 95.31 485 THR A N 1
ATOM 3814 C CA . THR A 1 485 ? 3.027 9.422 -2.222 1.00 95.31 485 THR A CA 1
ATOM 3815 C C . THR A 1 485 ? 4.521 9.546 -1.953 1.00 95.31 485 THR A C 1
ATOM 3817 O O . THR A 1 485 ? 5.196 10.356 -2.588 1.00 95.31 485 THR A O 1
ATOM 3820 N N . HIS A 1 486 ? 5.058 8.744 -1.028 1.00 95.81 486 HIS A N 1
ATOM 3821 C CA . HIS A 1 486 ? 6.485 8.739 -0.732 1.00 95.81 486 HIS A CA 1
ATOM 3822 C C . HIS A 1 486 ? 7.301 8.327 -1.961 1.00 95.81 486 HIS A C 1
ATOM 3824 O O . HIS A 1 486 ? 8.211 9.058 -2.351 1.00 95.81 486 HIS A O 1
ATOM 3830 N N . MET A 1 487 ? 6.953 7.207 -2.608 1.00 97.81 487 MET A N 1
ATOM 3831 C CA . MET A 1 487 ? 7.653 6.739 -3.810 1.00 97.81 487 MET A CA 1
ATOM 3832 C C . MET A 1 487 ? 7.641 7.797 -4.920 1.00 97.81 487 MET A C 1
ATOM 3834 O O . MET A 1 487 ? 8.671 8.067 -5.541 1.00 97.81 487 MET A O 1
ATOM 3838 N N . PHE A 1 488 ? 6.496 8.447 -5.140 1.00 98.06 488 PHE A N 1
ATOM 3839 C CA . PHE A 1 488 ? 6.375 9.520 -6.122 1.00 98.06 488 PHE A CA 1
ATOM 3840 C C . PHE A 1 488 ? 7.206 10.757 -5.749 1.00 98.06 488 PHE A C 1
ATOM 3842 O O . PHE A 1 488 ? 7.942 11.281 -6.586 1.00 98.06 488 PHE A O 1
ATOM 3849 N N . GLY A 1 489 ? 7.173 11.188 -4.486 1.00 96.88 489 GLY A N 1
ATOM 3850 C CA . GLY A 1 489 ? 7.991 12.300 -3.998 1.00 96.88 489 GLY A CA 1
ATOM 3851 C C . GLY A 1 489 ? 9.496 12.021 -4.098 1.00 96.88 489 GLY A C 1
ATOM 3852 O O . GLY A 1 489 ? 10.275 12.918 -4.428 1.00 96.88 489 GLY A O 1
ATOM 3853 N N . THR A 1 490 ? 9.921 10.777 -3.872 1.00 97.06 490 THR A N 1
ATOM 3854 C CA . THR A 1 490 ? 11.305 10.327 -4.094 1.00 97.06 490 THR A CA 1
ATOM 3855 C C . THR A 1 490 ? 11.675 10.408 -5.574 1.00 97.06 490 THR A C 1
ATOM 3857 O O . THR A 1 490 ? 12.711 10.981 -5.913 1.00 97.06 490 THR A O 1
ATOM 3860 N N . LEU A 1 491 ? 10.804 9.937 -6.473 1.00 98.00 491 LEU A N 1
ATOM 3861 C CA . LEU A 1 491 ? 11.000 10.063 -7.919 1.00 98.00 491 LEU A CA 1
ATOM 3862 C C . LEU A 1 491 ? 11.122 11.533 -8.362 1.00 98.00 491 LEU A C 1
ATOM 3864 O O . LEU A 1 491 ? 12.013 11.861 -9.146 1.00 98.00 491 LEU A O 1
ATOM 3868 N N . GLN A 1 492 ? 10.281 12.431 -7.840 1.00 97.00 492 GLN A N 1
ATOM 3869 C CA . GLN A 1 492 ? 10.372 13.868 -8.126 1.00 97.00 492 GLN A CA 1
ATOM 3870 C C . GLN A 1 492 ? 11.700 14.467 -7.643 1.00 97.00 492 GLN A C 1
ATOM 3872 O O . GLN A 1 492 ? 12.322 15.241 -8.373 1.00 97.00 492 GLN A O 1
ATOM 3877 N N . ASN A 1 493 ? 12.174 14.082 -6.452 1.00 94.31 493 ASN A N 1
ATOM 3878 C CA . ASN A 1 493 ? 13.474 14.529 -5.941 1.00 94.31 493 ASN A CA 1
ATOM 3879 C C . ASN A 1 493 ? 14.621 14.071 -6.850 1.00 94.31 493 ASN A C 1
ATOM 3881 O O . ASN A 1 493 ? 15.510 14.867 -7.149 1.00 94.31 493 ASN A O 1
ATOM 3885 N N . LEU A 1 494 ? 14.586 12.819 -7.317 1.00 96.00 494 LEU A N 1
ATOM 3886 C CA . LEU A 1 494 ? 15.582 12.274 -8.240 1.00 96.00 494 LEU A CA 1
ATOM 3887 C C . LEU A 1 494 ? 15.569 13.009 -9.584 1.00 96.00 494 LEU A C 1
ATOM 3889 O O . LEU A 1 494 ? 16.617 13.439 -10.057 1.00 96.00 494 LEU A O 1
ATOM 3893 N N . LEU A 1 495 ? 14.389 13.219 -10.174 1.00 96.56 495 LEU A N 1
ATOM 3894 C CA . LEU A 1 495 ? 14.238 13.979 -11.419 1.00 96.56 495 LEU A CA 1
ATOM 3895 C C . LEU A 1 495 ? 14.712 15.432 -11.278 1.00 96.56 495 LEU A C 1
ATOM 3897 O O . LEU A 1 495 ? 15.236 16.004 -12.229 1.00 96.56 495 LEU A O 1
ATOM 3901 N N . HIS A 1 496 ? 14.524 16.046 -10.108 1.00 93.31 496 HIS A N 1
ATOM 3902 C CA . HIS A 1 496 ? 15.051 17.378 -9.829 1.00 93.31 496 HIS A CA 1
ATOM 3903 C C . HIS A 1 496 ? 16.580 17.368 -9.706 1.00 93.31 496 HIS A C 1
ATOM 3905 O O . HIS A 1 496 ? 17.242 18.218 -10.296 1.00 93.31 496 HIS A O 1
ATOM 3911 N N . PHE A 1 497 ? 17.134 16.392 -8.982 1.00 91.25 497 PHE A N 1
ATOM 3912 C CA . PHE A 1 497 ? 18.570 16.256 -8.744 1.00 91.25 497 PHE A CA 1
ATOM 3913 C C . PHE A 1 497 ? 19.364 15.994 -10.029 1.00 91.25 497 PHE A C 1
ATOM 3915 O O . PHE A 1 497 ? 20.344 16.683 -10.298 1.00 91.25 497 PHE A O 1
ATOM 3922 N N . HIS A 1 498 ? 18.913 15.044 -10.853 1.00 92.06 498 HIS A N 1
ATOM 3923 C CA . HIS A 1 498 ? 19.548 14.715 -12.138 1.00 92.06 498 HIS A CA 1
ATOM 3924 C C . HIS A 1 498 ? 19.281 15.770 -13.227 1.00 92.06 498 HIS A C 1
ATOM 3926 O O . HIS A 1 498 ? 19.829 15.689 -14.324 1.00 92.06 498 HIS A O 1
ATOM 3932 N N . GLY A 1 499 ? 18.454 16.777 -12.932 1.00 92.62 499 GLY A N 1
ATOM 3933 C CA . GLY A 1 499 ? 18.180 17.912 -13.806 1.00 92.62 499 GLY A CA 1
ATOM 3934 C C . GLY A 1 499 ? 16.939 17.748 -14.698 1.00 92.62 499 GLY A C 1
ATOM 3935 O O . GLY A 1 499 ? 16.367 16.662 -14.823 1.00 92.62 499 GLY A O 1
ATOM 3936 N N . PRO A 1 500 ? 16.492 18.840 -15.344 1.00 92.50 500 PRO A N 1
ATOM 3937 C CA . PRO A 1 500 ? 15.220 18.891 -16.071 1.00 92.50 500 PRO A CA 1
ATOM 3938 C C . PRO A 1 500 ? 15.142 17.925 -17.263 1.00 92.50 500 PRO A C 1
ATOM 3940 O O . PRO A 1 500 ? 14.064 17.409 -17.547 1.00 92.50 500 PRO A O 1
ATOM 3943 N N . GLU A 1 501 ? 16.279 17.627 -17.896 1.00 92.88 501 GLU A N 1
ATOM 3944 C CA . GLU A 1 501 ? 16.375 16.714 -19.046 1.00 92.88 501 GLU A CA 1
ATOM 3945 C C . GLU A 1 501 ? 16.517 15.237 -18.644 1.00 92.88 501 GLU A C 1
ATOM 3947 O O . GLU A 1 501 ? 16.537 14.355 -19.505 1.00 92.88 501 GLU A O 1
ATOM 3952 N N . SER A 1 502 ? 16.621 14.945 -17.342 1.00 96.50 502 SER A N 1
ATOM 3953 C CA . SER A 1 502 ? 16.759 13.572 -16.862 1.00 96.50 502 SER A CA 1
ATOM 3954 C C . SER A 1 502 ? 15.499 12.752 -17.127 1.00 96.50 502 SER A C 1
ATOM 3956 O O . SER A 1 502 ? 14.366 13.248 -17.044 1.00 96.50 502 SER A O 1
ATOM 3958 N N . LYS A 1 503 ? 15.713 11.466 -17.421 1.00 98.44 503 LYS A N 1
ATOM 3959 C CA . LYS A 1 503 ? 14.641 10.489 -17.623 1.00 98.44 503 LYS A CA 1
ATOM 3960 C C . LYS A 1 503 ? 14.801 9.294 -16.696 1.00 98.44 503 LYS A C 1
ATOM 3962 O O . LYS A 1 503 ? 15.917 8.820 -16.473 1.00 98.44 503 LYS A O 1
ATOM 3967 N N . ALA A 1 504 ? 13.673 8.798 -16.206 1.00 98.62 504 ALA A N 1
ATOM 3968 C CA . ALA A 1 504 ? 13.597 7.785 -15.164 1.00 98.62 504 ALA A CA 1
ATOM 3969 C C . ALA A 1 504 ? 12.937 6.498 -15.658 1.00 98.62 504 ALA A C 1
ATOM 3971 O O . ALA A 1 504 ? 11.887 6.535 -16.304 1.00 98.62 504 ALA A O 1
ATOM 3972 N N . ILE A 1 505 ? 13.526 5.362 -15.300 1.00 98.81 505 ILE A N 1
ATOM 3973 C CA . ILE A 1 505 ? 12.889 4.049 -15.418 1.00 98.81 505 ILE A CA 1
ATOM 3974 C C . ILE A 1 505 ? 12.430 3.637 -14.023 1.00 98.81 505 ILE A C 1
ATOM 3976 O O . ILE A 1 505 ? 13.238 3.642 -13.102 1.00 98.81 505 ILE A O 1
ATOM 3980 N N . VAL A 1 506 ? 11.163 3.264 -13.857 1.00 98.81 506 VAL A N 1
ATOM 3981 C CA . VAL A 1 506 ? 10.617 2.787 -12.578 1.00 98.81 506 VAL A CA 1
ATOM 3982 C C . VAL A 1 506 ? 10.297 1.303 -12.686 1.00 98.81 506 VAL A C 1
ATOM 3984 O O . VAL A 1 506 ? 9.555 0.916 -13.583 1.00 98.81 506 VAL A O 1
ATOM 3987 N N . TRP A 1 507 ? 10.8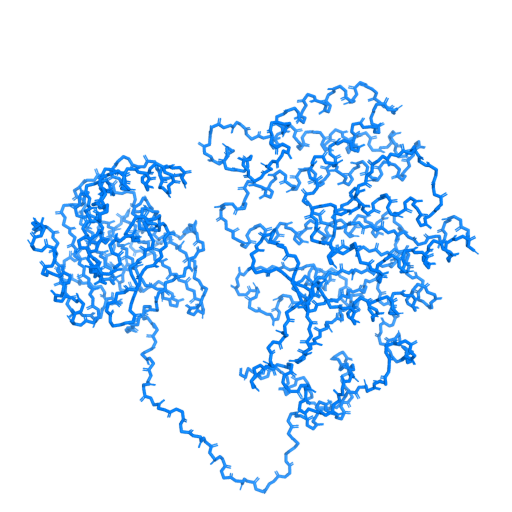29 0.468 -11.795 1.00 98.56 507 TRP A N 1
ATOM 3988 C CA . TRP A 1 507 ? 10.428 -0.937 -11.653 1.00 98.56 507 TRP A CA 1
ATOM 3989 C C . TRP A 1 507 ? 9.606 -1.102 -10.382 1.00 98.56 507 TRP A C 1
ATOM 3991 O O . TRP A 1 507 ? 10.141 -0.970 -9.286 1.00 98.56 507 TRP A O 1
ATOM 4001 N N . ALA A 1 508 ? 8.324 -1.417 -10.522 1.00 98.06 508 ALA A N 1
ATOM 4002 C CA . ALA A 1 508 ? 7.449 -1.700 -9.388 1.00 98.06 508 ALA A CA 1
ATOM 4003 C C . ALA A 1 508 ? 6.361 -2.695 -9.799 1.00 98.06 508 ALA A C 1
ATOM 4005 O O . ALA A 1 508 ? 6.206 -3.002 -10.983 1.00 98.06 508 ALA A O 1
ATOM 4006 N N . HIS A 1 509 ? 5.598 -3.209 -8.843 1.00 97.62 509 HIS A N 1
ATOM 4007 C CA . HIS A 1 509 ? 4.460 -4.071 -9.138 1.00 97.62 509 HIS A CA 1
ATOM 4008 C C . HIS A 1 509 ? 3.410 -3.355 -10.012 1.00 97.62 509 HIS A C 1
ATOM 4010 O O . HIS A 1 509 ? 3.262 -2.130 -9.962 1.00 97.62 509 HIS A O 1
ATOM 4016 N N . ASN A 1 510 ? 2.617 -4.110 -10.787 1.00 96.88 510 ASN A N 1
ATOM 4017 C CA . ASN A 1 510 ? 1.512 -3.560 -11.591 1.00 96.88 510 ASN A CA 1
ATOM 4018 C C . ASN A 1 510 ? 0.545 -2.687 -10.769 1.00 96.88 510 ASN A C 1
ATOM 4020 O O . ASN A 1 510 ? 0.015 -1.706 -11.290 1.00 96.88 510 ASN A O 1
ATOM 4024 N N . SER A 1 511 ? 0.336 -3.026 -9.491 1.00 94.56 511 SER A N 1
ATOM 4025 C CA . SER A 1 511 ? -0.502 -2.254 -8.559 1.00 94.56 511 SER A CA 1
ATOM 4026 C C . SER A 1 511 ? 0.023 -0.841 -8.302 1.00 94.56 511 SER A C 1
ATOM 4028 O O . SER A 1 511 ? -0.771 0.048 -8.009 1.00 94.56 511 SER A O 1
ATOM 4030 N N . HIS A 1 512 ? 1.330 -0.619 -8.447 1.00 97.19 512 HIS A N 1
ATOM 4031 C CA . HIS A 1 512 ? 1.965 0.685 -8.280 1.00 97.19 512 HIS A CA 1
ATOM 4032 C C . HIS A 1 512 ? 2.031 1.457 -9.601 1.00 97.19 512 HIS A C 1
ATOM 4034 O O . HIS A 1 512 ? 1.671 2.630 -9.655 1.00 97.19 512 HIS A O 1
ATOM 4040 N N . VAL A 1 513 ? 2.449 0.809 -10.693 1.00 96.56 513 VAL A N 1
ATOM 4041 C CA . VAL A 1 513 ? 2.707 1.500 -11.975 1.00 96.56 513 VAL A CA 1
ATOM 4042 C C . VAL A 1 513 ? 1.475 1.714 -12.860 1.00 96.56 513 VAL A C 1
ATOM 4044 O O . VAL A 1 513 ? 1.532 2.489 -13.825 1.00 96.56 513 VAL A O 1
ATOM 4047 N N . GLY A 1 514 ? 0.392 0.978 -12.590 1.00 92.75 514 GLY A N 1
ATOM 4048 C CA . GLY A 1 514 ? -0.886 1.124 -13.280 1.00 92.75 514 GLY A CA 1
ATOM 4049 C C . GLY A 1 514 ? -1.550 2.462 -12.966 1.00 92.75 514 GLY A C 1
ATOM 4050 O O . GLY A 1 514 ? -1.128 3.178 -12.069 1.00 92.75 514 GLY A O 1
ATOM 4051 N N . ASP A 1 515 ? -2.611 2.804 -13.688 1.00 92.75 515 ASP A N 1
ATOM 4052 C CA . ASP A 1 515 ? -3.386 4.012 -13.399 1.00 92.75 515 ASP A CA 1
ATOM 4053 C C . ASP A 1 515 ? -4.568 3.673 -12.494 1.00 92.75 515 ASP A C 1
ATOM 4055 O O . ASP A 1 515 ? -5.594 3.172 -12.960 1.00 92.75 515 ASP A O 1
ATOM 4059 N N . SER A 1 516 ? -4.398 3.917 -11.194 1.00 91.88 516 SER A N 1
ATOM 4060 C CA . SER A 1 516 ? -5.417 3.627 -10.180 1.00 91.88 516 SER A CA 1
ATOM 4061 C C . SER A 1 516 ? -6.750 4.340 -10.429 1.00 91.88 516 SER A C 1
ATOM 4063 O O . SER A 1 516 ? -7.779 3.767 -10.062 1.00 91.88 516 SER A O 1
ATOM 4065 N N . ALA A 1 517 ? -6.767 5.496 -11.114 1.00 87.94 517 ALA A N 1
ATOM 4066 C CA . ALA A 1 517 ? -7.988 6.236 -11.461 1.00 87.94 517 ALA A CA 1
ATOM 4067 C C . ALA A 1 517 ? -8.971 5.414 -12.315 1.00 87.94 517 ALA A C 1
ATOM 4069 O O . ALA A 1 517 ? -10.178 5.635 -12.273 1.00 87.94 517 ALA A O 1
ATOM 4070 N N . ALA A 1 518 ? -8.457 4.443 -13.076 1.00 85.44 518 ALA A N 1
ATOM 4071 C CA . ALA A 1 518 ? -9.243 3.554 -13.928 1.00 85.44 518 ALA A CA 1
ATOM 4072 C C . ALA A 1 518 ? -9.521 2.180 -13.285 1.00 85.44 518 ALA A C 1
ATOM 4074 O O . ALA A 1 518 ? -9.892 1.235 -13.982 1.00 85.44 518 ALA A O 1
ATOM 4075 N N . THR A 1 519 ? -9.311 2.041 -11.973 1.00 83.81 519 THR A N 1
ATOM 4076 C CA . THR A 1 519 ? -9.449 0.770 -11.244 1.00 83.81 519 THR A CA 1
ATOM 4077 C C . THR A 1 519 ? -10.296 0.931 -9.984 1.00 83.81 519 THR A C 1
ATOM 4079 O O . THR A 1 519 ? -10.595 2.042 -9.550 1.00 83.81 519 THR A O 1
ATOM 4082 N N . GLU A 1 520 ? -10.623 -0.189 -9.340 1.00 77.38 520 GLU A N 1
ATOM 4083 C CA . GLU A 1 520 ? -11.311 -0.222 -8.042 1.00 77.38 520 GLU A CA 1
ATOM 4084 C C . GLU A 1 520 ? -10.547 0.527 -6.935 1.00 77.38 520 GLU A C 1
ATOM 4086 O O . GLU A 1 520 ? -11.165 0.980 -5.974 1.00 77.38 520 GLU A O 1
ATOM 4091 N N . MET A 1 521 ? -9.227 0.718 -7.082 1.00 83.62 521 MET A N 1
ATOM 4092 C CA . MET A 1 521 ? -8.415 1.518 -6.156 1.00 83.62 521 MET A CA 1
ATOM 4093 C C . MET A 1 521 ? -8.979 2.934 -6.007 1.00 83.62 521 MET A C 1
ATOM 4095 O O . MET A 1 521 ? -9.140 3.414 -4.890 1.00 83.62 521 MET A O 1
ATOM 4099 N N . SER A 1 522 ? -9.380 3.575 -7.111 1.00 80.19 522 SER A N 1
ATOM 4100 C CA . SER A 1 522 ? -9.960 4.921 -7.062 1.00 80.19 522 SER A CA 1
ATOM 4101 C C . SER A 1 522 ? -11.282 4.961 -6.294 1.00 80.19 522 SER A C 1
ATOM 4103 O O . SER A 1 522 ? -11.521 5.910 -5.549 1.00 80.19 522 SER A O 1
ATOM 4105 N N . ALA A 1 523 ? -12.106 3.913 -6.398 1.00 70.31 523 ALA A N 1
ATOM 4106 C CA . ALA A 1 523 ? -13.342 3.799 -5.623 1.00 70.31 523 ALA A CA 1
ATOM 4107 C C . ALA A 1 523 ? -13.069 3.622 -4.118 1.00 70.31 523 ALA A C 1
ATOM 4109 O O . ALA A 1 523 ? -13.816 4.154 -3.303 1.00 70.31 523 ALA A O 1
ATOM 4110 N N . ARG A 1 524 ? -11.959 2.960 -3.753 1.00 70.38 524 ARG A N 1
ATOM 4111 C CA . ARG A 1 524 ? -11.416 2.927 -2.379 1.00 70.38 524 ARG A CA 1
ATOM 4112 C C . ARG A 1 524 ? -10.716 4.232 -1.984 1.00 70.38 524 ARG A C 1
ATOM 4114 O O . ARG A 1 524 ? -10.190 4.350 -0.886 1.00 70.38 524 ARG A O 1
ATOM 4121 N N . GLY A 1 525 ? -10.652 5.213 -2.887 1.00 78.50 525 GLY A N 1
ATOM 4122 C CA . GLY A 1 525 ? -9.907 6.458 -2.728 1.00 78.50 525 GLY A CA 1
ATOM 4123 C C . GLY A 1 525 ? -8.399 6.260 -2.531 1.00 78.50 525 GLY A C 1
ATOM 4124 O O . GLY A 1 525 ? -7.730 7.105 -1.920 1.00 78.50 525 GLY A O 1
ATOM 4125 N N . GLU A 1 526 ? -7.888 5.134 -3.019 1.00 87.19 526 GLU A N 1
ATOM 4126 C CA . GLU A 1 526 ? -6.474 4.825 -3.149 1.00 87.19 526 GLU A CA 1
ATOM 4127 C C . GLU A 1 526 ? -5.932 5.414 -4.453 1.00 87.19 526 GLU A C 1
ATOM 4129 O O . GLU A 1 526 ? -6.612 5.438 -5.484 1.00 87.19 526 GLU A O 1
ATOM 4134 N N . TYR A 1 527 ? -4.679 5.846 -4.425 1.00 92.94 527 TYR A N 1
ATOM 4135 C CA . TYR A 1 527 ? -3.924 6.196 -5.618 1.00 92.94 527 TYR A CA 1
ATOM 4136 C C . TYR A 1 527 ? -2.550 5.533 -5.593 1.00 92.94 527 TYR A C 1
ATOM 4138 O O . TYR A 1 527 ? -2.095 5.017 -4.574 1.00 92.94 527 TYR A O 1
ATOM 4146 N N . ASN A 1 528 ? -1.896 5.505 -6.747 1.00 96.31 528 ASN A N 1
ATOM 4147 C CA . ASN A 1 528 ? -0.607 4.856 -6.924 1.00 96.31 528 ASN A CA 1
ATOM 4148 C C . ASN A 1 528 ? 0.363 5.730 -7.725 1.00 96.31 528 ASN A C 1
ATOM 4150 O O . ASN A 1 528 ? -0.045 6.703 -8.363 1.00 96.31 528 ASN A O 1
ATOM 4154 N N . ILE A 1 529 ? 1.653 5.390 -7.707 1.00 97.50 529 ILE A N 1
ATOM 4155 C CA . ILE A 1 529 ? 2.690 6.169 -8.395 1.00 97.50 529 ILE A CA 1
ATOM 4156 C C . ILE A 1 529 ? 2.411 6.314 -9.897 1.00 97.50 529 ILE A C 1
ATOM 4158 O O . ILE A 1 529 ? 2.710 7.361 -10.465 1.00 97.50 529 ILE A O 1
ATOM 4162 N N . GLY A 1 530 ? 1.807 5.316 -10.549 1.00 97.44 530 GLY A N 1
ATOM 4163 C CA . GLY A 1 530 ? 1.421 5.386 -11.958 1.00 97.44 530 GLY A CA 1
ATOM 4164 C C . GLY A 1 530 ? 0.364 6.452 -12.243 1.00 97.44 530 GLY A C 1
ATOM 4165 O O . GLY A 1 530 ? 0.517 7.217 -13.198 1.00 97.44 530 GLY A O 1
ATOM 4166 N N . HIS A 1 531 ? -0.659 6.550 -11.392 1.00 96.75 531 HIS A N 1
ATOM 4167 C CA . HIS A 1 531 ? -1.656 7.620 -11.431 1.00 96.75 531 HIS A CA 1
ATOM 4168 C C . HIS A 1 531 ? -1.015 8.988 -11.158 1.00 96.75 531 HIS A C 1
ATOM 4170 O O . HIS A 1 531 ? -1.149 9.883 -11.989 1.00 96.75 531 HIS A O 1
ATOM 4176 N N . LEU A 1 532 ? -0.220 9.127 -10.092 1.00 97.88 532 LEU A N 1
ATOM 4177 C CA . LEU A 1 532 ? 0.462 10.389 -9.763 1.00 97.88 532 LEU A CA 1
ATOM 4178 C C . LEU A 1 532 ? 1.410 10.853 -10.885 1.00 97.88 532 LEU A C 1
ATOM 4180 O O . LEU A 1 532 ? 1.428 12.023 -11.263 1.00 97.88 532 LEU A O 1
ATOM 4184 N N . CYS A 1 533 ? 2.155 9.926 -11.498 1.00 97.88 533 CYS A N 1
ATOM 4185 C CA . CYS A 1 533 ? 2.992 10.221 -12.664 1.00 97.88 533 CYS A CA 1
ATOM 4186 C C . CYS A 1 533 ? 2.172 10.697 -13.861 1.00 97.88 533 CYS A C 1
ATOM 4188 O O . CYS A 1 533 ? 2.647 11.521 -14.642 1.00 97.88 533 CYS A O 1
ATOM 4190 N N . ARG A 1 534 ? 0.960 10.169 -14.043 1.00 95.00 534 ARG A N 1
ATOM 4191 C CA . ARG A 1 534 ? 0.079 10.590 -15.128 1.00 95.00 534 ARG A CA 1
ATOM 4192 C C . ARG A 1 534 ? -0.524 11.965 -14.876 1.00 95.00 534 ARG A C 1
ATOM 4194 O O . ARG A 1 534 ? -0.609 12.732 -15.829 1.00 95.00 534 ARG A O 1
ATOM 4201 N N . GLU A 1 535 ? -0.898 12.284 -13.641 1.00 96.44 535 GLU A N 1
ATOM 4202 C CA . GLU A 1 535 ? -1.367 13.626 -13.280 1.00 96.44 535 GLU A CA 1
ATOM 4203 C C . GLU A 1 535 ? -0.271 14.678 -13.492 1.00 96.44 535 GLU A C 1
ATOM 4205 O O . GLU A 1 535 ? -0.517 15.700 -14.128 1.00 96.44 535 GLU A O 1
ATOM 4210 N N . GLU A 1 536 ? 0.953 14.400 -13.036 1.00 96.88 536 GLU A N 1
ATOM 4211 C CA . GLU A 1 536 ? 2.063 15.361 -13.087 1.00 96.88 536 GLU A CA 1
ATOM 4212 C C . GLU A 1 536 ? 2.709 15.466 -14.477 1.00 96.88 536 GLU A C 1
ATOM 4214 O O . GLU A 1 536 ? 2.952 16.558 -14.989 1.00 96.88 536 GLU A O 1
ATOM 4219 N N . PHE A 1 537 ? 3.024 14.330 -15.108 1.00 96.06 537 PHE A N 1
ATOM 4220 C CA . PHE A 1 537 ? 3.798 14.301 -16.356 1.00 96.06 537 PHE A CA 1
ATOM 4221 C C . PHE A 1 537 ? 2.928 14.092 -17.602 1.00 96.06 537 PHE A C 1
ATOM 4223 O O . PHE A 1 537 ? 3.424 14.213 -18.728 1.00 96.06 537 PHE A O 1
ATOM 4230 N N . GLY A 1 538 ? 1.642 13.764 -17.441 1.00 94.75 538 GLY A N 1
ATOM 4231 C CA . GLY A 1 538 ? 0.706 13.547 -18.540 1.00 94.75 538 GLY A CA 1
ATOM 4232 C C . GLY A 1 538 ? 1.247 12.571 -19.583 1.00 94.75 538 GLY A C 1
ATOM 4233 O O . GLY A 1 538 ? 1.597 11.425 -19.303 1.00 94.75 538 GLY A O 1
ATOM 4234 N N . SER A 1 539 ? 1.357 13.059 -20.818 1.00 92.75 539 SER A N 1
ATOM 4235 C CA . SER A 1 539 ? 1.848 12.288 -21.964 1.00 92.75 539 SER A CA 1
ATOM 4236 C C . SER A 1 539 ? 3.316 11.840 -21.852 1.00 92.75 539 SER A C 1
ATOM 4238 O O . SER A 1 539 ? 3.702 10.913 -22.574 1.00 92.75 539 SER A O 1
ATOM 4240 N N . ALA A 1 540 ? 4.100 12.467 -20.964 1.00 96.06 540 ALA A N 1
ATOM 4241 C CA . ALA A 1 540 ? 5.503 12.158 -20.707 1.00 96.06 540 ALA A CA 1
ATOM 4242 C C . ALA A 1 540 ? 5.707 11.029 -19.677 1.00 96.06 540 ALA A C 1
ATOM 4244 O O . ALA A 1 540 ? 6.848 10.614 -19.473 1.00 96.06 540 ALA A O 1
ATOM 4245 N N . ALA A 1 541 ? 4.638 10.498 -19.075 1.00 97.19 541 ALA A N 1
ATOM 4246 C CA . ALA A 1 541 ? 4.662 9.223 -18.364 1.00 97.19 541 ALA A CA 1
ATOM 4247 C C . ALA A 1 541 ? 4.174 8.090 -19.283 1.00 97.19 541 ALA A C 1
ATOM 4249 O O . ALA A 1 541 ? 3.146 8.208 -19.958 1.00 97.19 541 ALA A O 1
ATOM 4250 N N . TYR A 1 542 ? 4.901 6.974 -19.313 1.00 97.69 542 TYR A N 1
ATOM 4251 C CA . TYR A 1 542 ? 4.539 5.789 -20.092 1.00 97.69 542 TYR A CA 1
ATOM 4252 C C . TYR A 1 542 ? 4.559 4.544 -19.200 1.00 97.69 542 TYR A C 1
ATOM 4254 O O . TYR A 1 542 ? 5.612 4.170 -18.696 1.00 97.69 542 TYR A O 1
ATOM 4262 N N . SER A 1 543 ? 3.412 3.885 -19.024 1.00 97.00 543 SER A N 1
ATOM 4263 C CA . SER A 1 543 ? 3.292 2.673 -18.198 1.00 97.00 543 SER A CA 1
ATOM 4264 C C . SER A 1 543 ? 3.232 1.415 -19.064 1.00 97.00 543 SER A C 1
ATOM 4266 O O . SER A 1 543 ? 2.514 1.379 -20.065 1.00 97.00 543 SER A O 1
ATOM 4268 N N . ILE A 1 544 ? 3.944 0.369 -18.652 1.00 97.44 544 ILE A N 1
ATOM 4269 C CA . ILE A 1 544 ? 3.915 -0.965 -19.259 1.00 97.44 544 ILE A CA 1
ATOM 4270 C C . ILE A 1 544 ? 3.544 -1.963 -18.165 1.00 97.44 544 ILE A C 1
ATOM 4272 O O . ILE A 1 544 ? 4.312 -2.172 -17.230 1.00 97.44 544 ILE A O 1
ATOM 4276 N N . GLY A 1 545 ? 2.360 -2.563 -18.284 1.00 95.94 545 GLY A N 1
ATOM 4277 C CA . GLY A 1 545 ? 1.903 -3.642 -17.410 1.00 95.94 545 GLY A CA 1
ATOM 4278 C C . GLY A 1 545 ? 2.245 -5.013 -17.987 1.00 95.94 545 GLY A C 1
ATOM 4279 O O . GLY A 1 545 ? 2.322 -5.183 -19.204 1.00 95.94 545 GLY A O 1
ATOM 4280 N N . PHE A 1 546 ? 2.432 -5.989 -17.105 1.00 95.44 546 PHE A N 1
ATOM 4281 C CA . PHE A 1 546 ? 2.739 -7.374 -17.470 1.00 95.44 546 PHE A CA 1
ATOM 4282 C C . PHE A 1 546 ? 1.610 -8.297 -17.022 1.00 95.44 546 PHE A C 1
ATOM 4284 O O . PHE A 1 546 ? 0.930 -8.008 -16.046 1.00 95.44 546 PHE A O 1
ATOM 4291 N N . GLY A 1 547 ? 1.421 -9.422 -17.700 1.00 93.50 547 GLY A N 1
ATOM 4292 C CA . GLY A 1 547 ? 0.418 -10.418 -17.333 1.00 93.50 547 GLY A CA 1
ATOM 4293 C C . GLY A 1 547 ? 0.857 -11.810 -17.759 1.00 93.50 547 GLY A C 1
ATOM 4294 O O . GLY A 1 547 ? 1.735 -11.961 -18.609 1.00 93.50 547 GLY A O 1
ATOM 4295 N N . THR A 1 548 ? 0.257 -12.830 -17.155 1.00 93.38 548 THR A N 1
ATOM 4296 C CA . THR A 1 548 ? 0.429 -14.225 -17.567 1.00 93.38 548 THR A CA 1
ATOM 4297 C C . THR A 1 548 ? -0.870 -14.995 -17.356 1.00 93.38 548 THR A C 1
ATOM 4299 O O . THR A 1 548 ? -1.695 -14.612 -16.532 1.00 93.38 548 THR A O 1
ATOM 4302 N N . ASN A 1 549 ? -1.050 -16.083 -18.099 1.00 91.75 549 ASN A N 1
ATOM 4303 C CA . ASN A 1 549 ? -2.194 -16.982 -17.956 1.00 91.75 549 ASN A CA 1
ATOM 4304 C C . ASN A 1 549 ? -1.858 -18.228 -17.120 1.00 91.75 549 ASN A C 1
ATOM 4306 O O . ASN A 1 549 ? -2.695 -18.721 -16.371 1.00 91.75 549 ASN A O 1
ATOM 4310 N N . SER A 1 550 ? -0.642 -18.752 -17.271 1.00 89.12 550 SER A N 1
ATOM 4311 C CA . SER A 1 550 ? -0.206 -20.011 -16.668 1.00 89.12 550 SER A CA 1
ATOM 4312 C C . SER A 1 550 ? 1.311 -20.005 -16.471 1.00 89.12 550 SER A C 1
ATOM 4314 O O . SER A 1 550 ? 2.004 -19.104 -16.947 1.00 89.12 550 SER A O 1
ATOM 4316 N N . GLY A 1 551 ? 1.835 -20.998 -15.755 1.00 92.75 551 GLY A N 1
ATOM 4317 C CA . GLY A 1 551 ? 3.265 -21.142 -15.487 1.00 92.75 551 GLY A CA 1
ATOM 4318 C C . GLY A 1 551 ? 3.542 -21.418 -14.016 1.00 92.75 551 GLY A C 1
ATOM 4319 O O . GLY A 1 551 ? 2.694 -21.954 -13.300 1.00 92.75 551 GLY A O 1
ATOM 4320 N N . THR A 1 552 ? 4.733 -21.043 -13.565 1.00 95.94 552 THR A N 1
ATOM 4321 C CA . THR A 1 552 ? 5.150 -21.161 -12.166 1.00 95.94 552 THR A CA 1
ATOM 4322 C C . THR A 1 552 ? 5.717 -19.849 -11.657 1.00 95.94 552 THR A C 1
ATOM 4324 O O . THR A 1 552 ? 6.318 -19.103 -12.423 1.00 95.94 552 THR A O 1
ATOM 4327 N N . VAL A 1 553 ? 5.575 -19.601 -10.360 1.00 96.44 553 VAL A N 1
ATOM 4328 C CA . VAL A 1 553 ? 6.049 -18.391 -9.686 1.00 96.44 553 VAL A CA 1
ATOM 4329 C C . VAL A 1 553 ? 6.733 -18.759 -8.371 1.00 96.44 553 VAL A C 1
ATOM 4331 O O . VAL A 1 553 ? 6.268 -19.655 -7.664 1.00 96.44 553 VAL A O 1
ATOM 4334 N N . ALA A 1 554 ? 7.828 -18.077 -8.034 1.00 96.31 554 ALA A N 1
ATOM 4335 C CA . ALA A 1 554 ? 8.408 -18.130 -6.695 1.00 96.31 554 ALA A CA 1
ATOM 4336 C C . ALA A 1 554 ? 7.569 -17.280 -5.722 1.00 96.31 554 ALA A C 1
ATOM 4338 O O . ALA A 1 554 ? 7.393 -16.081 -5.927 1.00 96.31 554 ALA A O 1
ATOM 4339 N N . ALA A 1 555 ? 7.013 -17.896 -4.683 1.00 94.38 555 ALA A N 1
ATOM 4340 C CA . ALA A 1 555 ? 6.161 -17.226 -3.699 1.00 94.38 555 ALA A CA 1
ATOM 4341 C C . ALA A 1 555 ? 6.142 -17.998 -2.372 1.00 94.38 555 ALA A C 1
ATOM 4343 O O . ALA A 1 555 ? 6.562 -19.148 -2.323 1.00 94.38 555 ALA A O 1
ATOM 4344 N N . ALA A 1 556 ? 5.600 -17.402 -1.311 1.00 89.25 556 ALA A N 1
ATOM 4345 C CA . ALA A 1 556 ? 5.340 -18.088 -0.043 1.00 89.25 556 ALA A CA 1
ATOM 4346 C C . ALA A 1 556 ? 3.837 -18.353 0.155 1.00 89.25 556 ALA A C 1
ATOM 4348 O O . ALA A 1 556 ? 2.989 -17.794 -0.548 1.00 89.25 556 ALA A O 1
ATOM 4349 N N . SER A 1 557 ? 3.482 -19.279 1.049 1.00 85.12 557 SER A N 1
ATOM 4350 C CA . SER A 1 557 ? 2.089 -19.480 1.500 1.00 85.12 557 SER A CA 1
ATOM 4351 C C . SER A 1 557 ? 1.645 -18.437 2.516 1.00 85.12 557 SER A C 1
ATOM 4353 O O . SER A 1 557 ? 0.510 -17.974 2.438 1.00 85.12 557 SER A O 1
ATOM 4355 N N . ASP A 1 558 ? 2.569 -18.021 3.376 1.00 78.12 558 ASP A N 1
ATOM 4356 C CA . ASP A 1 558 ? 2.367 -17.016 4.411 1.00 78.12 558 ASP A CA 1
ATOM 4357 C C . ASP A 1 558 ? 3.418 -15.908 4.272 1.00 78.12 558 ASP A C 1
ATOM 4359 O O . ASP A 1 558 ? 4.479 -16.115 3.673 1.00 78.12 558 ASP A O 1
ATOM 4363 N N . TRP A 1 559 ? 3.131 -14.733 4.834 1.00 68.94 559 TRP A N 1
ATOM 4364 C CA . TRP A 1 559 ? 4.120 -13.659 4.957 1.00 68.94 559 TRP A CA 1
ATOM 4365 C C . TRP A 1 559 ? 5.361 -14.163 5.697 1.00 68.94 559 TRP A C 1
ATOM 4367 O O . TRP A 1 559 ? 5.244 -14.889 6.681 1.00 68.94 559 TRP A O 1
ATOM 4377 N N . ASP A 1 560 ? 6.541 -13.823 5.175 1.00 71.19 560 ASP A N 1
ATOM 4378 C CA . ASP A 1 560 ? 7.849 -14.304 5.647 1.00 71.19 560 ASP A CA 1
ATOM 4379 C C . ASP A 1 560 ? 8.023 -15.837 5.658 1.00 71.19 560 ASP A C 1
ATOM 4381 O O . ASP A 1 560 ? 9.002 -16.368 6.189 1.00 71.19 560 ASP A O 1
ATOM 4385 N N . GLY A 1 561 ? 7.099 -16.568 5.026 1.00 78.62 561 GLY A N 1
ATOM 4386 C CA . GLY A 1 561 ? 7.199 -18.005 4.828 1.00 78.62 561 GLY A CA 1
ATOM 4387 C C . GLY A 1 561 ? 8.338 -18.392 3.873 1.00 78.62 561 GLY A C 1
ATOM 4388 O O . GLY A 1 561 ? 8.858 -17.562 3.118 1.00 78.62 561 GLY A O 1
ATOM 4389 N N . PRO A 1 562 ? 8.741 -19.675 3.869 1.00 87.75 562 PRO A N 1
ATOM 4390 C CA . PRO A 1 562 ? 9.788 -20.157 2.977 1.00 87.75 562 PRO A CA 1
ATOM 4391 C C . PRO A 1 562 ? 9.388 -20.012 1.501 1.00 87.75 562 PRO A C 1
ATOM 4393 O O . PRO A 1 562 ? 8.212 -20.087 1.148 1.00 87.75 562 PRO A O 1
ATOM 4396 N N . MET A 1 563 ? 10.389 -19.849 0.629 1.00 92.81 563 MET A N 1
ATOM 4397 C CA . MET A 1 563 ? 10.168 -19.823 -0.818 1.00 92.81 563 MET A CA 1
ATOM 4398 C C . MET A 1 563 ? 9.620 -21.163 -1.309 1.00 92.81 563 MET A C 1
ATOM 4400 O O . MET A 1 563 ? 10.217 -22.214 -1.074 1.00 92.81 563 MET A O 1
ATOM 4404 N N . GLU A 1 564 ? 8.555 -21.101 -2.093 1.00 95.06 564 GLU A N 1
ATOM 4405 C CA . GLU A 1 564 ? 7.978 -22.222 -2.816 1.00 95.06 564 GLU A CA 1
ATOM 4406 C C . GLU A 1 564 ? 7.880 -21.881 -4.305 1.00 95.06 564 GLU A C 1
ATOM 4408 O O . GLU A 1 564 ? 7.630 -20.736 -4.686 1.00 95.06 564 GLU A O 1
ATOM 4413 N N . ILE A 1 565 ? 8.024 -22.890 -5.163 1.00 96.69 565 ILE A N 1
ATOM 4414 C CA . ILE A 1 565 ? 7.658 -22.761 -6.573 1.00 96.69 565 ILE A CA 1
ATOM 4415 C C . ILE A 1 565 ? 6.210 -23.211 -6.714 1.00 96.69 565 ILE A C 1
ATOM 4417 O O . ILE A 1 565 ? 5.894 -24.390 -6.548 1.00 96.69 565 ILE A O 1
ATOM 4421 N N . LYS A 1 566 ? 5.323 -22.262 -7.007 1.00 96.00 566 LYS A N 1
ATOM 4422 C CA . LYS A 1 566 ? 3.880 -22.490 -7.079 1.00 96.00 566 LYS A CA 1
ATOM 4423 C C . LYS A 1 566 ? 3.394 -22.450 -8.514 1.00 96.00 566 LYS A C 1
ATOM 4425 O O . LYS A 1 566 ? 3.833 -21.617 -9.301 1.00 96.00 566 LYS A O 1
ATOM 4430 N N . ALA A 1 567 ? 2.456 -23.333 -8.845 1.00 96.81 567 ALA A N 1
ATOM 4431 C CA . ALA A 1 567 ? 1.759 -23.278 -10.121 1.00 96.81 567 ALA A CA 1
ATOM 4432 C C . ALA A 1 567 ? 0.804 -22.077 -10.144 1.00 96.81 567 ALA A C 1
ATOM 4434 O O . ALA A 1 567 ? -0.026 -21.911 -9.245 1.00 96.81 567 ALA A O 1
ATOM 4435 N N . VAL A 1 568 ? 0.909 -21.255 -11.186 1.00 93.62 568 VAL A N 1
ATOM 4436 C CA . VAL A 1 568 ? -0.046 -20.180 -11.457 1.00 93.62 568 VAL A CA 1
ATOM 4437 C C . VAL A 1 568 ? -1.354 -20.831 -11.894 1.00 93.62 568 VAL A C 1
ATOM 4439 O O . VAL A 1 568 ? -1.370 -21.679 -12.790 1.00 93.62 568 VAL A O 1
ATOM 4442 N N . ARG A 1 569 ? -2.458 -20.465 -11.238 1.00 90.75 569 ARG A N 1
ATOM 4443 C CA . ARG A 1 569 ? -3.783 -20.952 -11.634 1.00 90.75 569 ARG A CA 1
ATOM 4444 C C . ARG A 1 569 ? -4.131 -20.393 -13.017 1.00 90.75 569 ARG A C 1
ATOM 4446 O O . ARG A 1 569 ? -3.837 -19.223 -13.250 1.00 90.75 569 ARG A O 1
ATOM 4453 N N . PRO A 1 570 ? -4.780 -21.183 -13.890 1.00 87.19 570 PRO A N 1
ATOM 4454 C CA . PRO A 1 570 ? -5.290 -20.670 -15.153 1.00 87.19 570 PRO A CA 1
ATOM 4455 C C . PRO A 1 570 ? -6.128 -19.408 -14.944 1.00 87.19 570 PRO A C 1
ATOM 4457 O O . PRO A 1 570 ? -6.854 -19.301 -13.948 1.00 87.19 570 PRO A O 1
ATOM 4460 N N . ALA A 1 571 ? -6.028 -18.475 -15.889 1.00 89.75 571 ALA A N 1
ATOM 4461 C CA . ALA A 1 571 ? -6.806 -17.246 -15.861 1.00 89.75 571 ALA A CA 1
ATOM 4462 C C . ALA A 1 571 ? -8.312 -17.535 -15.753 1.00 89.75 571 ALA A C 1
ATOM 4464 O O . ALA A 1 571 ? -8.822 -18.513 -16.305 1.00 89.75 571 ALA A O 1
ATOM 4465 N N . LEU A 1 572 ? -9.035 -16.666 -15.045 1.00 89.31 572 LEU A N 1
ATOM 4466 C CA . LEU A 1 572 ? -10.488 -16.773 -14.960 1.00 89.31 572 LEU A CA 1
ATOM 4467 C C . LEU A 1 572 ? -11.099 -16.507 -16.346 1.00 89.31 572 LEU A C 1
ATOM 4469 O O . LEU A 1 572 ? -10.627 -15.602 -17.029 1.00 89.31 572 LEU A O 1
ATOM 4473 N N . PRO A 1 573 ? -12.180 -17.202 -16.751 1.00 86.31 573 PRO A N 1
ATOM 4474 C CA . PRO A 1 573 ? -12.743 -17.070 -18.100 1.00 86.31 573 PRO A CA 1
ATOM 4475 C C . PRO A 1 573 ? -13.075 -15.631 -18.530 1.00 86.31 573 PRO A C 1
ATOM 4477 O O . PRO A 1 573 ? -12.984 -15.296 -19.707 1.00 86.31 573 PRO A O 1
ATOM 4480 N N . GLN A 1 574 ? -13.445 -14.775 -17.574 1.00 84.56 574 GLN A N 1
ATOM 4481 C CA . GLN A 1 574 ? -13.810 -13.373 -17.803 1.00 84.56 574 GLN A CA 1
ATOM 4482 C C . GLN A 1 574 ? -12.632 -12.389 -17.670 1.00 84.56 574 GLN A C 1
ATOM 4484 O O . GLN A 1 574 ? -12.817 -11.198 -17.909 1.00 84.56 574 GLN A O 1
ATOM 4489 N N . SER A 1 575 ? -11.430 -12.844 -17.296 1.00 88.12 575 SER A N 1
ATOM 4490 C CA . SER A 1 575 ? -10.289 -11.952 -17.062 1.00 88.12 575 SER A CA 1
ATOM 4491 C C . SER A 1 575 ? -9.597 -11.521 -18.358 1.00 88.12 575 SER A C 1
ATOM 4493 O O . SER A 1 575 ? -9.682 -12.187 -19.396 1.00 88.12 575 SER A O 1
ATOM 4495 N N . TYR A 1 576 ? -8.858 -10.410 -18.294 1.00 88.12 576 TYR A N 1
ATOM 4496 C CA . TYR A 1 576 ? -8.049 -9.945 -19.421 1.00 88.12 576 TYR A CA 1
ATOM 4497 C C . TYR A 1 576 ? -6.978 -10.971 -19.810 1.00 88.12 576 TYR A C 1
ATOM 4499 O O . TYR A 1 576 ? -6.750 -11.194 -20.993 1.00 88.12 576 TYR A O 1
ATOM 4507 N N . GLU A 1 577 ? -6.369 -11.658 -18.845 1.00 90.06 577 GLU A N 1
ATOM 4508 C CA . GLU A 1 577 ? -5.368 -12.700 -19.089 1.00 90.06 577 GLU A CA 1
ATOM 4509 C C . GLU A 1 577 ? -5.941 -13.868 -19.902 1.00 90.06 577 GLU A C 1
ATOM 4511 O O . GLU A 1 577 ? -5.229 -14.433 -20.735 1.00 90.06 577 GLU A O 1
ATOM 4516 N N . ASN A 1 578 ? -7.220 -14.222 -19.710 1.00 89.38 578 ASN A N 1
ATOM 4517 C CA . ASN A 1 578 ? -7.868 -15.241 -20.535 1.00 89.38 578 ASN A CA 1
ATOM 4518 C C . ASN A 1 578 ? -8.116 -14.741 -21.964 1.00 89.38 578 ASN A C 1
ATOM 4520 O O . ASN A 1 578 ? -7.811 -15.454 -22.913 1.00 89.38 578 ASN A O 1
ATOM 4524 N N . LEU A 1 579 ? -8.560 -13.492 -22.141 1.00 87.88 579 LEU A N 1
ATOM 4525 C CA . LEU A 1 579 ? -8.737 -12.905 -23.479 1.00 87.88 579 LEU A CA 1
ATOM 4526 C C . LEU A 1 579 ? -7.426 -12.832 -24.268 1.00 87.88 579 LEU A C 1
ATOM 4528 O O . LEU A 1 579 ? -7.400 -13.106 -25.467 1.00 87.88 579 LEU A O 1
ATOM 4532 N N . PHE A 1 580 ? -6.328 -12.477 -23.599 1.00 88.31 580 PHE A N 1
ATOM 4533 C CA . PHE A 1 580 ? -4.998 -12.484 -24.206 1.00 88.31 580 PHE A CA 1
ATOM 4534 C C . PHE A 1 580 ? -4.544 -13.902 -24.565 1.00 88.31 580 PHE A C 1
ATOM 4536 O O . PHE A 1 580 ? -3.928 -14.098 -25.611 1.00 88.31 580 PHE A O 1
ATOM 4543 N N . HIS A 1 581 ? -4.862 -14.888 -23.725 1.00 88.81 581 HIS A N 1
ATOM 4544 C CA . HIS A 1 581 ? -4.547 -16.288 -23.991 1.00 88.81 581 HIS A CA 1
ATOM 4545 C C . HIS A 1 581 ? -5.332 -16.840 -25.191 1.00 88.81 581 HIS A C 1
ATOM 4547 O O . HIS A 1 581 ? -4.740 -17.426 -26.097 1.00 88.81 581 HIS A O 1
ATOM 4553 N N . GLU A 1 582 ? -6.642 -16.594 -25.245 1.00 88.75 582 GLU A N 1
ATOM 4554 C CA . GLU A 1 582 ? -7.519 -17.029 -26.339 1.00 88.75 582 GLU A CA 1
ATOM 4555 C C . GLU A 1 582 ? -7.219 -16.321 -27.668 1.00 88.75 582 GLU A C 1
ATOM 4557 O O . GLU A 1 582 ? -7.437 -16.896 -28.735 1.00 88.75 582 GLU A O 1
ATOM 4562 N N . ALA A 1 583 ? -6.645 -15.113 -27.628 1.00 86.25 583 ALA A N 1
ATOM 4563 C CA . ALA A 1 583 ? -6.151 -14.414 -28.815 1.00 86.25 583 ALA A CA 1
ATOM 4564 C C . ALA A 1 583 ? -4.978 -15.142 -29.518 1.00 86.25 583 ALA A C 1
ATOM 4566 O O . ALA A 1 583 ? -4.596 -14.757 -30.624 1.00 86.25 583 ALA A O 1
ATOM 4567 N N . GLY A 1 584 ? -4.425 -16.209 -28.924 1.00 75.38 584 GLY A N 1
ATOM 4568 C CA . GLY A 1 584 ? -3.582 -17.186 -29.624 1.00 75.38 584 GLY A CA 1
ATOM 4569 C C . GLY A 1 584 ? -2.091 -16.849 -29.707 1.00 75.38 584 GLY A C 1
ATOM 4570 O O . GLY A 1 584 ? -1.370 -17.470 -30.488 1.00 75.38 584 GLY A O 1
ATOM 4571 N N . GLY A 1 585 ? -1.602 -15.894 -28.911 1.00 73.44 585 GLY A N 1
ATOM 4572 C CA . GLY A 1 585 ? -0.184 -15.534 -28.851 1.00 73.44 585 GLY A CA 1
ATOM 4573 C C . GLY A 1 585 ? 0.490 -15.999 -27.559 1.00 73.44 585 GLY A C 1
ATOM 4574 O O . GLY A 1 585 ? 0.081 -15.605 -26.473 1.00 73.44 585 GLY A O 1
ATOM 4575 N N . ALA A 1 586 ? 1.565 -16.791 -27.663 1.00 78.62 586 ALA A N 1
ATOM 4576 C CA . ALA A 1 586 ? 2.318 -17.253 -26.488 1.00 78.62 586 ALA A CA 1
ATOM 4577 C C . ALA A 1 586 ? 3.032 -16.107 -25.747 1.00 78.62 586 ALA A C 1
ATOM 4579 O O . ALA A 1 586 ? 3.171 -16.143 -24.526 1.00 78.62 586 ALA A O 1
ATOM 4580 N N . ARG A 1 587 ? 3.500 -15.096 -26.490 1.00 89.06 587 ARG A N 1
ATOM 4581 C CA . ARG A 1 587 ? 4.126 -13.874 -25.974 1.00 89.06 587 ARG A CA 1
ATOM 4582 C C . ARG A 1 587 ? 3.745 -12.719 -26.885 1.00 89.06 587 ARG A C 1
ATOM 4584 O O . ARG A 1 587 ? 4.041 -12.746 -28.081 1.00 89.06 587 ARG A O 1
ATOM 4591 N N . VAL A 1 588 ? 3.047 -11.737 -26.333 1.00 91.44 588 VAL A N 1
ATOM 4592 C CA . VAL A 1 588 ? 2.501 -10.615 -27.097 1.00 91.44 588 VAL A CA 1
ATOM 4593 C C . VAL A 1 588 ? 2.636 -9.318 -26.322 1.00 91.44 588 VAL A C 1
ATOM 4595 O O . VAL A 1 588 ? 2.546 -9.298 -25.097 1.00 91.44 588 VAL A O 1
ATOM 4598 N N . LEU A 1 589 ? 2.817 -8.228 -27.055 1.00 91.81 589 LEU A N 1
ATOM 4599 C CA . LEU A 1 589 ? 2.685 -6.869 -26.555 1.00 91.81 589 LEU A CA 1
ATOM 4600 C C . LEU A 1 589 ? 1.431 -6.257 -27.176 1.00 91.81 589 LEU A C 1
ATOM 4602 O O . LEU A 1 589 ? 1.296 -6.246 -28.398 1.00 91.81 589 LEU A O 1
ATOM 4606 N N . LEU A 1 590 ? 0.520 -5.739 -26.349 1.00 92.25 590 LEU A N 1
ATOM 4607 C CA . LEU A 1 590 ? -0.680 -5.046 -26.818 1.00 92.25 590 LEU A CA 1
ATOM 4608 C C . LEU A 1 590 ? -0.532 -3.527 -26.633 1.00 92.25 590 LEU A C 1
ATOM 4610 O O . LEU A 1 590 ? -0.566 -3.044 -25.499 1.00 92.25 590 LEU A O 1
ATOM 4614 N N . PRO A 1 591 ? -0.382 -2.745 -27.714 1.00 91.94 591 PRO A N 1
ATOM 4615 C CA . PRO A 1 591 ? -0.336 -1.292 -27.624 1.00 91.94 591 PRO A CA 1
ATOM 4616 C C . PRO A 1 591 ? -1.730 -0.731 -27.324 1.00 91.94 591 PRO A C 1
ATOM 4618 O O . PRO A 1 591 ? -2.649 -0.862 -28.131 1.00 91.94 591 PRO A O 1
ATOM 4621 N N . LEU A 1 592 ? -1.882 -0.089 -26.165 1.00 88.81 592 LEU A N 1
ATOM 4622 C CA . LEU A 1 592 ? -3.135 0.569 -25.766 1.00 88.81 592 LEU A CA 1
ATOM 4623 C C . LEU A 1 592 ? -3.141 2.071 -26.076 1.00 88.81 592 LEU A C 1
ATOM 4625 O O . LEU A 1 592 ? -4.200 2.665 -26.271 1.00 88.81 592 LEU A O 1
ATOM 4629 N N . ARG A 1 593 ? -1.958 2.687 -26.153 1.00 82.56 593 ARG A N 1
ATOM 4630 C CA . ARG A 1 593 ? -1.788 4.066 -26.614 1.00 82.56 593 ARG A CA 1
ATOM 4631 C C . ARG A 1 593 ? -1.749 4.040 -28.140 1.00 82.56 593 ARG A C 1
ATOM 4633 O O . ARG A 1 593 ? -0.840 3.434 -28.697 1.00 82.56 593 ARG A O 1
ATOM 4640 N N . GLU A 1 594 ? -2.749 4.650 -28.776 1.00 76.88 594 GLU A N 1
ATOM 4641 C CA . GLU A 1 594 ? -2.936 4.654 -30.240 1.00 76.88 594 GLU A CA 1
ATOM 4642 C C . GLU A 1 594 ? -3.065 3.232 -30.827 1.00 76.88 594 GLU A C 1
ATOM 4644 O O . GLU A 1 594 ? -2.177 2.747 -31.532 1.00 76.88 594 GLU A O 1
ATOM 4649 N N . PRO A 1 595 ? -4.162 2.518 -30.514 1.00 77.56 595 PRO A N 1
ATOM 4650 C CA . PRO A 1 595 ? -4.341 1.141 -30.955 1.00 77.56 595 PRO A CA 1
ATOM 4651 C C . PRO A 1 595 ? -4.438 1.050 -32.482 1.00 77.56 595 PRO A C 1
ATOM 4653 O O . PRO A 1 595 ? -5.119 1.853 -33.121 1.00 77.56 595 PRO A O 1
ATOM 4656 N N . LYS A 1 596 ? -3.807 0.022 -33.066 1.00 74.69 596 LYS A N 1
ATOM 4657 C CA . LYS A 1 596 ? -3.846 -0.240 -34.519 1.00 74.69 596 LYS A CA 1
ATOM 4658 C C . LYS A 1 596 ? -5.267 -0.477 -35.034 1.00 74.69 596 LYS A C 1
ATOM 4660 O O . LYS A 1 596 ? -5.585 -0.098 -36.158 1.00 74.69 596 LYS A O 1
ATOM 4665 N N . THR A 1 597 ? -6.106 -1.099 -34.209 1.00 77.69 597 THR A N 1
ATOM 4666 C CA . THR A 1 597 ? -7.470 -1.487 -34.573 1.00 77.69 597 THR A CA 1
ATOM 4667 C C . THR A 1 597 ? -8.480 -0.562 -33.908 1.00 77.69 597 THR A C 1
ATOM 4669 O O . THR A 1 597 ? -8.509 -0.419 -32.680 1.00 77.69 597 THR A O 1
ATOM 4672 N N . ALA A 1 598 ? -9.345 0.049 -34.720 1.00 72.50 598 ALA A N 1
ATOM 4673 C CA . ALA A 1 598 ? -10.456 0.850 -34.227 1.00 72.50 598 ALA A CA 1
ATOM 4674 C C . ALA A 1 598 ? -11.388 -0.015 -33.361 1.00 72.50 598 ALA A C 1
ATOM 4676 O O . ALA A 1 598 ? -11.757 -1.122 -33.739 1.00 72.50 598 ALA A O 1
ATOM 4677 N N . GLY A 1 599 ? -11.768 0.487 -32.185 1.00 77.31 599 GLY A N 1
ATOM 4678 C CA . GLY A 1 599 ? -12.665 -0.227 -31.274 1.00 77.31 599 GLY A CA 1
ATOM 4679 C C . GLY A 1 599 ? -11.987 -1.139 -30.245 1.00 77.31 599 GLY A C 1
ATOM 4680 O O . GLY A 1 599 ? -12.690 -1.580 -29.339 1.00 77.31 599 GLY A O 1
ATOM 4681 N N . LEU A 1 600 ? -10.658 -1.348 -30.279 1.00 84.75 600 LEU A N 1
ATOM 4682 C CA . LEU A 1 600 ? -9.947 -2.138 -29.253 1.00 84.75 600 LEU A CA 1
ATOM 4683 C C . LEU A 1 600 ? -10.252 -1.638 -27.833 1.00 84.75 600 LEU A C 1
ATOM 4685 O O . LEU A 1 600 ? -10.644 -2.418 -26.969 1.00 84.75 600 LEU A O 1
ATOM 4689 N N . ILE A 1 601 ? -10.135 -0.326 -27.604 1.00 84.62 601 ILE A N 1
ATOM 4690 C CA . ILE A 1 601 ? -10.435 0.274 -26.296 1.00 84.62 601 ILE A CA 1
ATOM 4691 C C . ILE A 1 601 ? -11.897 0.031 -25.917 1.00 84.62 601 ILE A C 1
ATOM 4693 O O . ILE A 1 601 ? -12.167 -0.410 -24.813 1.00 84.62 601 ILE A O 1
ATOM 4697 N N . SER A 1 602 ? -12.843 0.196 -26.846 1.00 82.44 602 SER A N 1
ATOM 4698 C CA . SER A 1 602 ? -14.264 -0.080 -26.580 1.00 82.44 602 SER A CA 1
ATOM 4699 C C . SER A 1 602 ? -14.530 -1.543 -26.204 1.00 82.44 602 SER A C 1
ATOM 4701 O O . SER A 1 602 ? -15.407 -1.820 -25.388 1.00 82.44 602 SER A O 1
ATOM 4703 N N . VAL A 1 603 ? -13.784 -2.486 -26.783 1.00 83.12 603 VAL A N 1
ATOM 4704 C CA . VAL A 1 603 ? -13.879 -3.919 -26.469 1.00 83.12 603 VAL A CA 1
ATOM 4705 C C . VAL A 1 603 ? -13.327 -4.234 -25.077 1.00 83.12 603 VAL A C 1
ATOM 4707 O O . VAL A 1 603 ? -13.908 -5.075 -24.382 1.00 83.12 603 VAL A O 1
ATOM 4710 N N . LEU A 1 604 ? -12.232 -3.575 -24.687 1.00 84.62 604 LEU A N 1
ATOM 4711 C CA . LEU A 1 604 ? -11.574 -3.758 -23.392 1.00 84.62 604 LEU A CA 1
ATOM 4712 C C . LEU A 1 604 ? -12.265 -2.987 -22.259 1.00 84.62 604 LEU A C 1
ATOM 4714 O O . LEU A 1 604 ? -12.264 -3.459 -21.137 1.00 84.62 604 LEU A O 1
ATOM 4718 N N . SER A 1 605 ? -12.914 -1.854 -22.533 1.00 79.62 605 SER A N 1
ATOM 4719 C CA . SER A 1 605 ? -13.608 -1.047 -21.516 1.00 79.62 605 SER A CA 1
ATOM 4720 C C . SER A 1 605 ? -14.960 -1.614 -21.073 1.00 79.62 605 SER A C 1
ATOM 4722 O O . SER A 1 605 ? -15.603 -1.038 -20.198 1.00 79.62 605 SER A O 1
ATOM 4724 N N . LYS A 1 606 ? -15.440 -2.703 -21.684 1.00 73.50 606 LYS A N 1
ATOM 4725 C CA . LYS A 1 606 ? -16.685 -3.355 -21.259 1.00 73.50 606 LYS A CA 1
ATOM 4726 C C . LYS A 1 606 ? -16.403 -4.199 -20.014 1.00 73.50 606 LYS A C 1
ATOM 4728 O O . LYS A 1 606 ? -15.568 -5.093 -20.127 1.00 73.50 606 LYS A O 1
ATOM 4733 N N . PRO A 1 607 ? -17.101 -3.971 -18.884 1.00 60.03 607 PRO A N 1
ATOM 4734 C CA . PRO A 1 607 ? -17.016 -4.848 -17.717 1.00 60.03 607 PRO A CA 1
ATOM 4735 C C . PRO A 1 607 ? -17.363 -6.286 -18.122 1.00 60.03 607 PRO A C 1
ATOM 4737 O O . PRO A 1 607 ? -18.289 -6.478 -18.920 1.00 60.03 607 PRO A O 1
ATOM 4740 N N . ARG A 1 608 ? -16.619 -7.274 -17.621 1.00 58.19 608 ARG A N 1
ATOM 4741 C CA . ARG A 1 608 ? -16.790 -8.690 -17.978 1.00 58.19 608 ARG A CA 1
ATOM 4742 C C . ARG A 1 608 ? -16.920 -9.581 -16.768 1.00 58.19 608 ARG A C 1
ATOM 4744 O O . ARG A 1 608 ? -16.213 -9.305 -15.776 1.00 58.19 608 ARG A O 1
#

Radius of gyration: 28.74 Å; Cα contacts (8 Å, |Δi|>4): 1039; chains: 1; bounding box: 77×61×70 Å